Protein 4UUL (pdb70)

InterPro domains:
  IPR001236 Lactate/malate dehydrogenase, N-terminal [PF00056] (6-151)
  IPR001557 L-lactate/malate dehydrogenase [PIRSF000102] (3-329)
  IPR010945 Malate dehydrogenase, type 2 [PTHR23382] (5-328)
  IPR010945 Malate dehydrogenase, type 2 [TIGR01759] (3-327)
  IPR011272 Lactate dehydrogenase, protist [TIGR01756] (20-332)
  IPR015955 Lactate dehydrogenase/glycoside hydrolase, family 4, C-terminal [G3DSA:3.90.110.10] (154-333)
  IPR015955 Lactate dehydrogenase/glycoside hydrolase, family 4, C-terminal [SSF56327] (156-331)
  IPR022383 Lactate/malate dehydrogenase, C-terminal [PF02866] (157-326)
  IPR036291 NAD(P)-binding domain superfamily [SSF51735] (5-152)

Sequence (671 aa):
SEAAHVLITGAAGQIGYILSSHWWIASGELYGDRQVYLHLLDIPPAMNRLTALTMELEDCAFPHLAGFVVATTDPKAAFKDIDCAFLVASMMPRKPGQVRADLISSNSVIIFKNTGEYLSKWAKKPSVKVLVIGNPDNTNCEIAMLHAKNLKPENFSSLSMLDQNRAYYYEVASKLGVDVKDVHDIIVVWGNHGESMMVADLTQATFTTKEGKTQKVVDVLDHDYVFDTFFKKIGHRAWWDILEHRGFTSSAASPTKAAIQHMKAWLFGTAPGEVLSMGIPVPEGNPYGIKPGVVFSFPCNVDKEGKIHVVEGFKVNDWLREKLDFTEKDLFHEKEIALNHLAQLESEAAHVLITGAAGQIGYILSSHWWIASGELYGDRQVYLHLLDIPPAMNRLTALLTMELEDCAFPHLAGFVATTDPKAAFKDIDCAFLVASMMPRKPGQVRADLISSNSVIIFKNTGEYLSKWAKPSVKVLVIGNNPDNTNCEIAMLHAKNLKPEENFSSLSMLDQNRAYYEVASSKLGVDDVKDVHDIIVWGNHGESMMVADLTQATFTKEGKKTQKVVDVLDHDYVFDTFFKKIGHRAWDIILEHRGFTSSAASPTKAAIIQHMKAWLFGTAPGEVLSMGIPVPEGNPYGIKPGVVFSFPCNVDKEGKIHVVEGFKVNDWLREEKLDFTEKDLFHEKEIALNHLAQLEHHH

Nearest PDB structures (foldseek):
  4uul-assembly1_A  TM=1.003E+00  e=3.386E-73  Trichomonas vaginalis
  5a1t-assembly1_A  TM=9.705E-01  e=5.072E-66  Trichomonas vaginalis
  4uup-assembly1_B  TM=9.721E-01  e=3.237E-52  synthetic construct
  7rrl-assembly1_A  TM=9.674E-01  e=4.460E-42  Homo sapiens
  7rrl-assembly1_B  TM=9.563E-01  e=7.644E-42  Homo sapiens

B-factor: mean 26.57, std 12.57, range [1.49, 86.19]

Radius of gyration: 26.7 Å; Cα contacts (8 Å, |Δi|>4): 1434; chains: 2; bounding box: 77×63×55 Å

Secondary structure (DSSP, 8-state):
-PPEEEEEESTTSHHHHHHHHHHHTTTTTTTS-EEEEEE--GGGHHHHHHHHHHHHTTT-TTEEEEEEES-HHHHHTT-SEEEE---PPPPTT--HHHHHHHHHHHHHHHHHHHHHHS-TT-EEEE-SSSHHHHHHHHHHT-TT--GGGEEE--HHHHHHHHHHHHHHHTS-GGGEE--EEEB-SGGG-EEE-TT-EEEETTEEEEHHHHS-HHIIIIIHHHHHHHHHHHHHHHHSS---HHHHHHHHHHHHHHHH-PPTT--EEEEEEPPTT-TT-PPSSSEEEEEEEE-TTS-EEEPP-----HHHHHHHHHHHHHHHHHHHHHHHHHHHH-/-PPEEEEEESTTSHHHHHHHHHHHTTTTTTTS-EEEEEE--GGGHHHHHHHHHHHHTTT-TTEEEEEEES-HHHHHTT-SEEEE---PPPPTT--HHHHHHHHHHHHHHHHHHHHHHS-TT-EEEE-SSSHHHHHHHHHHT-TT--GGGEEE--HHHHHHHHHHHHHHHTS-GGGEE--EEEB-SGGG-EEE-TT-EEEETTEEEEHHHHS-HHIIIIIHHHHHHHHHHHHHHHHSS---HHHHHHHHHHHHHHHH-PPTT--EEEEEEPPTT-TT-PPSSSEEEEEEEE-TTS-EEEPP-----HHHHHHHHHHHHHHHHHHHHHHHHHHHHHHH-

Organism: Trichomonas vaginalis (NCBI:txid5722)

Solvent-accessible surface area: 28326 Å² total; per-residue (Å²): 139,118,20,0,48,0,0,0,11,15,0,13,33,70,32,0,19,5,0,0,0,19,0,0,53,12,70,0,16,38,143,68,66,1,65,0,8,0,25,22,107,97,106,2,59,98,121,0,50,2,4,12,13,0,0,35,3,0,12,11,83,43,21,48,15,46,42,32,18,54,67,39,102,33,0,3,86,65,0,19,0,0,0,2,23,44,35,56,91,67,111,147,80,60,98,90,38,58,14,3,19,34,0,2,52,66,3,42,51,15,0,70,65,0,14,148,42,11,53,111,76,0,36,0,0,0,27,5,68,2,5,3,6,2,0,6,0,0,27,88,45,4,185,102,18,130,78,98,6,2,0,2,10,5,1,23,14,7,6,16,0,27,52,12,0,3,57,97,20,66,26,80,44,137,31,5,75,44,0,0,1,0,1,4,36,40,163,3,11,0,10,0,1,15,19,0,32,8,45,109,158,87,125,89,65,81,0,42,104,70,22,75,130,103,5,10,68,65,58,0,61,114,97,12,50,113,39,51,150,58,0,56,110,56,16,52,118,87,14,0,1,0,12,0,22,0,0,5,46,0,0,89,10,3,31,97,17,16,57,143,78,62,20,6,0,0,0,12,20,12,48,160,72,20,64,5,56,7,130,61,28,3,0,0,2,0,0,0,53,6,50,173,148,2,88,35,86,19,24,126,58,33,154,50,72,131,83,0,72,99,52,0,60,114,0,30,151,38,2,55,98,6,39,96,36,0,59,75,51,11,68,146,110,164,137,154,21,0,50,0,0,0,10,15,0,5,24,52,32,0,7,1,0,0,2,20,0,0,36,12,82,1,15,37,146,78,69,1,58,0,9,0,27,23,107,97,116,21,46,101,89,0,53,1,4,11,12,0,1,33,1,0,14,13,93,41,29,52,18,57,44,33,14,56,68,36,96,36,0,2,105,74,0,21,0,0,0,2,22,42,38,65,103,131,109,134,80,45,95,92,39,58,21,3,15,32,0,2,47,55,2,66,50,15,0,69,65,0,12,144,49,12,72,110,75,0,30,0,0,0,20,6,78,2,3,4,5,1,0,6,0,0,28,86,45,4,183,87,15,123,64,117,11,2,0,2,10,5,2,22,12,6,6,19,0,28,55,30,0,3,64,106,10,55,26,66,23,134,30,5,78,38,0,0,1,0,1,4,33,37,167,4,8,0,9,0,2,15,16,0,36,6,42,82,160,75,132,91,72,64,0,39,103,65,22,106,125,103,13,9,65,69,55,1,60,114,99,9,44,116,51,53,146,52,0,71,110,57,45,51,145,89,18,2,0,1,10,0,32,0,1,10,47,0,0,80,8,2,30,100,18,14,56,139,77,60,17,6,0,0,0,11,20,12,48,159,73,20,61,5,56,7,129,63,29,3,1,0,3,0,0,0,54,6,47,148,130,1,112,37,87,18,25,123,69,34,145,51,70,116,76,0,69,120,62,0,60,127,0,29,151,40,3,55,95,4,42,112,33,0,65,77,51,21,56,97,71,125,155,153,171

Foldseek 3Di:
DAAAEEFEEVLLDQQNLVLVQCVLQCLQPHPHAYEYEYEYAVVSQVSLVVSVVVSVVVVRPRHPYYHHDNDLQSRAAAHQEYEAADFDDADDPDDVLVRLQRRLVVLLVVLCSNLVHYPQNYAYEAEYPQGQLSQLSSQVNNVSHDQQNTWYFPQLLVVVLLVVLCVVVVHDSVFKADFFWKFGPDPLIDRDQQQMWGDDPHDIDRSPVPDDPCCVPPVSVVCSNCVQVVCCVVVVHGDRVSVSVRVSVVSSCLQAWDDPRDWGWMFGQDDVPDPLPADGRTTMTAGWIADRNSGIDHDDDDDQDPVNNVSNVVSSVVRVVSNVSSVVSVVVVD/DAAAEEFEEVLLDQQNLVLVLCVLLQLQPHPGAYEYEYEYADVSQVSVVVSVVVSVVVVRPRHPYYDYDNDLQSRAAAHQEYEAADFDDDDPPDDPLVSLQVRLVVLLVQLCSNLVHYPLNYAYEAEYPQGQLSQLSSVVNNVSHDLQNTWYFPQLLVVVLLVVLCVVVVHDSVFKADFFWKFGPDPLIDRDQQQMWGADPRDIDRSPVPDDPCCRVPVSVVCSNCVQVVCCVVPVDGDRVSVSVRVSVVSSCLQAWDDVRDWGWMFGQDDPVDPLPADGRTTMTATWTADRNNGIDHDDDDDQDPVNNVSNVVSSVVRVVSNVSNVVSVVVVVVVD

CATH classification: 3.40.50.720 (+1 more: 3.90.110.10)

Structure (mmCIF, N/CA/C/O backbone):
data_4UUL
#
_entry.id   4UUL
#
_cell.length_a   82.570
_cell.length_b   59.610
_cell.length_c   86.490
_cell.angle_alpha   90.00
_cell.angle_beta   116.18
_cell.angle_gamma   90.00
#
_symmetry.space_group_name_H-M   'P 1 21 1'
#
loop_
_entity.id
_entity.type
_entity.pdbx_description
1 polymer 'L-LACTATE DEHYDROGENASE'
2 water water
#
loop_
_atom_site.group_PDB
_atom_site.id
_atom_site.type_symbol
_atom_site.label_atom_id
_atom_site.label_alt_id
_atom_site.label_comp_id
_atom_site.label_asym_id
_atom_site.label_entity_id
_atom_site.label_seq_id
_atom_site.pdbx_PDB_ins_code
_atom_site.Cartn_x
_atom_site.Cartn_y
_atom_site.Cartn_z
_atom_site.occupancy
_atom_site.B_iso_or_equiv
_atom_site.auth_seq_id
_atom_site.auth_comp_id
_atom_site.auth_asym_id
_atom_site.auth_atom_id
_atom_site.pdbx_PDB_model_num
ATOM 1 N N . SER A 1 2 ? 14.037 20.997 24.396 1.00 51.23 2 SER A N 1
ATOM 2 C CA . SER A 1 2 ? 15.255 20.539 23.739 1.00 49.34 2 SER A CA 1
ATOM 3 C C . SER A 1 2 ? 15.059 20.409 22.221 1.00 47.00 2 SER A C 1
ATOM 4 O O . SER A 1 2 ? 13.942 20.217 21.751 1.00 48.08 2 SER A O 1
ATOM 11 N N . GLU A 1 3 ? 16.141 20.533 21.456 1.00 41.56 3 GLU A N 1
ATOM 12 C CA . GLU A 1 3 ? 16.071 20.320 20.019 1.00 37.11 3 GLU A CA 1
ATOM 13 C C . GLU A 1 3 ? 16.267 18.836 19.781 1.00 27.31 3 GLU A C 1
ATOM 14 O O . GLU A 1 3 ? 16.988 18.192 20.501 1.00 26.70 3 GLU A O 1
ATOM 26 N N . ALA A 1 4 ? 15.580 18.308 18.786 1.00 22.47 4 ALA A N 1
ATOM 27 C CA . ALA A 1 4 ? 15.660 16.895 18.442 1.00 18.18 4 ALA A CA 1
ATOM 28 C C . ALA A 1 4 ? 17.088 16.500 18.156 1.00 16.68 4 ALA A C 1
ATOM 29 O O . ALA A 1 4 ? 17.827 17.229 17.512 1.00 19.96 4 ALA A O 1
ATOM 36 N N . ALA A 1 5 ? 17.400 15.258 18.514 1.00 15.44 5 ALA A N 1
ATOM 37 C CA . ALA A 1 5 ? 18.661 14.656 18.139 1.00 15.30 5 ALA A CA 1
ATOM 38 C C . ALA A 1 5 ? 18.521 14.043 16.753 1.00 14.47 5 ALA A C 1
ATOM 39 O O . ALA A 1 5 ? 17.574 13.296 16.477 1.00 16.22 5 ALA A O 1
ATOM 46 N N . HIS A 1 6 ? 19.497 14.309 15.899 1.00 15.98 6 HIS A N 1
ATOM 47 C CA . HIS A 1 6 ? 19.481 13.805 14.521 1.00 14.93 6 HIS A CA 1
ATOM 48 C C . HIS A 1 6 ? 20.302 12.543 14.441 1.00 14.67 6 HIS A C 1
ATOM 49 O O . HIS A 1 6 ? 21.502 12.543 14.759 1.00 14.28 6 HIS A O 1
ATOM 64 N N . VAL A 1 7 ? 19.658 11.464 14.021 1.00 13.71 7 VAL A N 1
ATOM 65 C CA . VAL A 1 7 ? 20.230 10.099 14.106 1.00 13.14 7 VAL A CA 1
ATOM 66 C C . VAL A 1 7 ? 20.250 9.491 12.738 1.00 12.71 7 VAL A C 1
ATOM 67 O O . VAL A 1 7 ? 19.191 9.267 12.171 1.00 13.69 7 VAL A O 1
ATOM 80 N N . LEU A 1 8 ? 21.448 9.196 12.230 1.00 12.89 8 LEU A N 1
ATOM 81 C CA . LEU A 1 8 ? 21.595 8.514 10.949 1.00 12.88 8 LEU A CA 1
ATOM 82 C C . LEU A 1 8 ? 21.605 6.992 11.117 1.00 12.20 8 LEU A C 1
ATOM 83 O O . LEU A 1 8 ? 22.315 6.458 11.979 1.00 12.44 8 LEU A O 1
ATOM 99 N N . ILE A 1 9 ? 20.903 6.322 10.216 1.00 12.22 9 ILE A N 1
ATOM 100 C CA . ILE A 1 9 ? 20.984 4.886 10.040 1.00 12.19 9 ILE A CA 1
ATOM 101 C C . ILE A 1 9 ? 21.258 4.643 8.577 1.00 13.20 9 ILE A C 1
ATOM 102 O O . ILE A 1 9 ? 20.450 5.033 7.746 1.00 13.26 9 ILE A O 1
ATOM 118 N N . THR A 1 10 ? 22.401 4.039 8.250 1.00 13.78 10 THR A N 1
ATOM 119 C CA . THR A 1 10 ? 22.677 3.613 6.875 1.00 14.36 10 THR A CA 1
ATOM 120 C C . THR A 1 10 ? 22.117 2.216 6.633 1.00 14.06 10 THR A C 1
ATOM 121 O O . THR A 1 10 ? 21.817 1.484 7.574 1.00 15.03 10 THR A O 1
ATOM 132 N N . GLY A 1 11 ? 21.961 1.831 5.374 1.00 15.23 11 GLY A N 1
ATOM 133 C CA . GLY A 1 11 ? 21.326 0.561 5.125 1.00 16.03 11 GLY A CA 1
ATOM 134 C C . GLY A 1 11 ? 19.895 0.513 5.699 1.00 15.20 11 GLY A C 1
ATOM 135 O O . GLY A 1 11 ? 19.422 -0.552 6.135 1.00 16.40 11 GLY A O 1
ATOM 139 N N . ALA A 1 12 ? 19.236 1.655 5.730 1.00 14.74 12 ALA A N 1
ATOM 140 C CA . ALA A 1 12 ? 18.040 1.798 6.541 1.00 15.11 12 ALA A CA 1
ATOM 141 C C . ALA A 1 12 ? 16.896 0.901 6.116 1.00 15.49 12 ALA A C 1
ATOM 142 O O . ALA A 1 12 ? 16.030 0.617 6.939 1.00 18.23 12 ALA A O 1
ATOM 149 N N . ALA A 1 13 ? 16.837 0.504 4.853 1.00 16.83 13 ALA A N 1
ATOM 150 C CA . ALA A 1 13 ? 15.771 -0.353 4.355 1.00 19.76 13 ALA A CA 1
ATOM 151 C C . ALA A 1 13 ? 15.934 -1.819 4.695 1.00 19.87 13 ALA A C 1
ATOM 152 O O . ALA A 1 13 ? 15.049 -2.589 4.379 1.00 24.60 13 ALA A O 1
ATOM 159 N N . GLY A 1 14 ? 17.077 -2.200 5.254 1.00 15.10 14 GLY A N 1
ATOM 160 C CA . GLY A 1 14 ? 17.310 -3.571 5.600 1.00 15.52 14 GLY A CA 1
ATOM 161 C C . GLY A 1 14 ? 16.643 -3.968 6.910 1.00 15.14 14 GLY A C 1
ATOM 162 O O . GLY A 1 14 ? 15.968 -3.178 7.569 1.00 16.01 14 GLY A O 1
ATOM 166 N N . GLN A 1 15 ? 16.855 -5.216 7.320 1.00 17.52 15 GLN A N 1
ATOM 167 C CA . GLN A 1 15 ? 16.200 -5.741 8.488 1.00 21.21 15 GLN A CA 1
ATOM 168 C C . GLN A 1 15 ? 16.654 -5.053 9.772 1.00 15.86 15 GLN A C 1
ATOM 169 O O . GLN A 1 15 ? 15.836 -4.771 10.655 1.00 18.60 15 GLN A O 1
ATOM 183 N N . ILE A 1 16 ? 17.957 -4.832 9.920 1.00 14.40 16 ILE A N 1
ATOM 184 C CA . ILE A 1 16 ? 18.431 -4.108 11.089 1.00 14.34 16 ILE A CA 1
ATOM 185 C C . ILE A 1 16 ? 17.840 -2.705 11.095 1.00 13.25 16 ILE A C 1
ATOM 186 O O . ILE A 1 16 ? 17.324 -2.261 12.108 1.00 14.60 16 ILE A O 1
ATOM 202 N N . GLY A 1 17 ? 17.931 -2.005 9.977 1.00 12.95 17 GLY A N 1
ATOM 203 C CA . GLY A 1 17 ? 17.389 -0.666 9.893 1.00 13.38 17 GLY A CA 1
ATOM 204 C C . GLY A 1 17 ? 15.910 -0.565 10.267 1.00 13.46 17 GLY A C 1
ATOM 205 O O . GLY A 1 17 ? 15.492 0.394 10.926 1.00 13.93 17 GLY A O 1
ATOM 209 N N . TYR A 1 18 ? 15.153 -1.551 9.833 1.00 13.65 18 TYR A N 1
ATOM 210 C CA . TYR A 1 18 ? 13.720 -1.599 10.104 1.00 13.52 18 TYR A CA 1
ATOM 211 C C . TYR A 1 18 ? 13.480 -1.597 11.615 1.00 13.02 18 TYR A C 1
ATOM 212 O O . TYR A 1 18 ? 12.653 -0.824 12.136 1.00 14.08 18 TYR A O 1
ATOM 230 N N . ILE A 1 19 ? 14.139 -2.512 12.330 1.00 12.20 19 ILE A N 1
ATOM 231 C CA . ILE A 1 19 ? 13.907 -2.624 13.760 1.00 13.04 19 ILE A CA 1
ATOM 232 C C . ILE A 1 19 ? 14.560 -1.439 14.524 1.00 12.26 19 ILE A C 1
ATOM 233 O O . ILE A 1 19 ? 13.970 -0.888 15.459 1.00 12.88 19 ILE A O 1
ATOM 249 N N . LEU A 1 20 ? 15.808 -1.121 14.158 1.00 12.24 20 LEU A N 1
ATOM 250 C CA . LEU A 1 20 ? 16.536 -0.033 14.813 1.00 12.58 20 LEU A CA 1
ATOM 251 C C . LEU A 1 20 ? 15.788 1.295 14.748 1.00 11.79 20 LEU A C 1
ATOM 252 O O . LEU A 1 20 ? 15.694 2.015 15.734 1.00 12.51 20 LEU A O 1
ATOM 268 N N . SER A 1 21 ? 15.250 1.603 13.576 1.00 12.08 21 SER A N 1
ATOM 269 C CA A SER A 1 21 ? 14.553 2.866 13.431 0.49 11.46 21 SER A CA 1
ATOM 270 C CA B SER A 1 21 ? 14.502 2.839 13.379 0.51 12.50 21 SER A CA 1
ATOM 271 C C . SER A 1 21 ? 13.333 2.952 14.345 1.00 11.44 21 SER A C 1
ATOM 272 O O . SER A 1 21 ? 13.110 3.962 14.993 1.00 12.44 21 SER A O 1
ATOM 287 N N . HIS A 1 22 ? 12.556 1.885 14.407 1.00 11.45 22 HIS A N 1
ATOM 288 C CA . HIS A 1 22 ? 11.382 1.881 15.262 1.00 12.02 22 HIS A CA 1
ATOM 289 C C . HIS A 1 22 ? 11.763 1.924 16.761 1.00 12.75 22 HIS A C 1
ATOM 290 O O . HIS A 1 22 ? 11.158 2.648 17.542 1.00 12.82 22 HIS A O 1
ATOM 305 N N A TRP A 1 23 ? 12.811 1.192 17.116 0.67 12.77 23 TRP A N 1
ATOM 306 N N B TRP A 1 23 ? 12.786 1.185 17.169 0.33 12.98 23 TRP A N 1
ATOM 307 C CA A TRP A 1 23 ? 13.276 1.138 18.499 0.67 13.83 23 TRP A CA 1
ATOM 308 C CA B TRP A 1 23 ? 13.134 1.196 18.583 0.33 13.28 23 TRP A CA 1
ATOM 309 C C A TRP A 1 23 ? 13.697 2.550 18.953 0.67 13.74 23 TRP A C 1
ATOM 310 C C B TRP A 1 23 ? 13.740 2.548 19.000 0.33 13.29 23 TRP A C 1
ATOM 311 O O A TRP A 1 23 ? 13.350 3.025 20.051 0.67 15.30 23 TRP A O 1
ATOM 312 O O B TRP A 1 23 ? 13.545 2.992 20.131 0.33 14.16 23 TRP A O 1
ATOM 353 N N . ILE A 1 24 ? 14.439 3.227 18.101 1.00 12.12 24 ILE A N 1
ATOM 354 C CA . ILE A 1 24 ? 14.912 4.556 18.414 1.00 12.28 24 ILE A CA 1
ATOM 355 C C . ILE A 1 24 ? 13.708 5.530 18.440 1.00 13.03 24 ILE A C 1
ATOM 356 O O . ILE A 1 24 ? 13.592 6.370 19.352 1.00 13.80 24 ILE A O 1
ATOM 372 N N . ALA A 1 25 ? 12.801 5.420 17.474 1.00 12.97 25 ALA A N 1
ATOM 373 C CA . ALA A 1 25 ? 11.651 6.323 17.414 1.00 13.15 25 ALA A CA 1
ATOM 374 C C . ALA A 1 25 ? 10.703 6.148 18.633 1.00 12.38 25 ALA A C 1
ATOM 375 O O . ALA A 1 25 ? 9.979 7.057 18.993 1.00 13.90 25 ALA A O 1
ATOM 382 N N . SER A 1 26 ? 10.768 4.986 19.278 1.00 13.21 26 SER A N 1
ATOM 383 C CA . SER A 1 26 ? 10.013 4.680 20.458 1.00 13.33 26 SER A CA 1
ATOM 384 C C . SER A 1 26 ? 10.471 5.409 21.701 1.00 15.19 26 SER A C 1
ATOM 385 O O . SER A 1 26 ? 9.765 5.384 22.720 1.00 15.86 26 SER A O 1
ATOM 393 N N . GLY A 1 27 ? 11.636 6.074 21.643 1.00 14.90 27 GLY A N 1
ATOM 394 C CA . GLY A 1 27 ? 12.121 6.834 22.772 1.00 15.09 27 GLY A CA 1
ATOM 395 C C . GLY A 1 27 ? 13.224 6.163 23.573 1.00 15.73 27 GLY A C 1
ATOM 396 O O . GLY A 1 27 ? 13.735 6.750 24.496 1.00 18.53 27 GLY A O 1
ATOM 400 N N . GLU A 1 28 ? 13.623 4.965 23.155 1.00 15.75 28 GLU A N 1
ATOM 401 C CA . GLU A 1 28 ? 14.534 4.127 23.947 1.00 17.98 28 GLU A CA 1
ATOM 402 C C . GLU A 1 28 ? 15.965 4.556 23.953 1.00 18.54 28 GLU A C 1
ATOM 403 O O . GLU A 1 28 ? 16.697 4.135 24.853 1.00 24.16 28 GLU A O 1
ATOM 415 N N . LEU A 1 29 ? 16.366 5.381 23.006 1.00 14.51 29 LEU A N 1
ATOM 416 C CA . LEU A 1 29 ? 17.764 5.751 22.930 1.00 13.53 29 LEU A CA 1
ATOM 417 C C . LEU A 1 29 ? 18.028 7.066 23.681 1.00 15.41 29 LEU A C 1
ATOM 418 O O . LEU A 1 29 ? 18.926 7.140 24.503 1.00 18.25 29 LEU A O 1
ATOM 434 N N . TYR A 1 30 ? 17.296 8.107 23.324 1.00 14.36 30 TYR A N 1
ATOM 435 C CA . TYR A 1 30 ? 17.513 9.465 23.772 1.00 14.73 30 TYR A CA 1
ATOM 436 C C . TYR A 1 30 ? 16.619 9.901 24.902 1.00 16.31 30 TYR A C 1
ATOM 437 O O . TYR A 1 30 ? 16.614 11.074 25.289 1.00 18.27 30 TYR A O 1
ATOM 455 N N . GLY A 1 31 ? 15.853 8.990 25.481 1.00 16.86 31 GLY A N 1
ATOM 456 C CA . GLY A 1 31 ? 15.013 9.374 26.613 1.00 17.36 31 GLY A CA 1
ATOM 457 C C . GLY A 1 31 ? 13.875 10.291 26.198 1.00 18.02 31 GLY A C 1
ATOM 458 O O . GLY A 1 31 ? 13.208 10.011 25.209 1.00 18.33 31 GLY A O 1
ATOM 462 N N . ASP A 1 32 ? 13.672 11.388 26.921 1.00 17.85 32 ASP A N 1
ATOM 463 C CA . ASP A 1 32 ? 12.575 12.313 26.614 1.00 19.88 32 ASP A CA 1
ATOM 464 C C . ASP A 1 32 ? 12.810 13.124 25.370 1.00 19.19 32 ASP A C 1
ATOM 465 O O . ASP A 1 32 ? 11.841 13.646 24.782 1.00 20.53 32 ASP A O 1
ATOM 474 N N . ARG A 1 33 ? 14.065 13.237 24.935 1.00 18.14 33 ARG A N 1
ATOM 475 C CA . ARG A 1 33 ? 14.386 14.065 23.800 1.00 17.59 33 ARG A CA 1
ATOM 476 C C . ARG A 1 33 ? 13.808 13.475 22.503 1.00 17.56 33 ARG A C 1
ATOM 477 O O . ARG A 1 33 ? 13.870 12.268 22.272 1.00 17.78 33 ARG A O 1
ATOM 498 N N . GLN A 1 34 ? 13.276 14.297 21.627 1.00 17.08 34 GLN A N 1
ATOM 499 C CA . GLN A 1 34 ? 12.821 13.778 20.334 1.00 17.17 34 GLN A CA 1
ATOM 500 C C . GLN A 1 34 ? 14.007 13.404 19.450 1.00 16.40 34 GLN A C 1
ATOM 501 O O . GLN A 1 34 ? 15.136 13.900 19.641 1.00 16.20 34 GLN A O 1
ATOM 515 N N . VAL A 1 35 ? 13.715 12.566 18.464 1.00 14.91 35 VAL A N 1
ATOM 516 C CA . VAL A 1 35 ? 14.661 12.121 17.453 1.00 15.17 35 VAL A CA 1
ATOM 517 C C . VAL A 1 35 ? 14.154 12.465 16.072 1.00 14.53 35 VAL A C 1
ATOM 518 O O . VAL A 1 35 ? 12.964 12.431 15.784 1.00 16.11 35 VAL A O 1
ATOM 531 N N . TYR A 1 36 ? 15.086 12.806 15.210 1.00 15.51 36 TYR A N 1
ATOM 532 C CA . TYR A 1 36 ? 14.845 13.101 13.816 1.00 15.63 36 TYR A CA 1
ATOM 533 C C . TYR A 1 36 ? 15.715 12.108 13.060 1.00 14.36 36 TYR A C 1
ATOM 534 O O . TYR A 1 36 ? 16.934 12.170 13.120 1.00 15.22 36 TYR A O 1
ATOM 552 N N . LEU A 1 37 ? 15.102 11.135 12.409 1.00 14.80 37 LEU A N 1
ATOM 553 C CA . LEU A 1 37 ? 15.851 10.070 11.811 1.00 13.92 37 LEU A CA 1
ATOM 554 C C . LEU A 1 37 ? 16.311 10.446 10.406 1.00 15.60 37 LEU A C 1
ATOM 555 O O . LEU A 1 37 ? 15.501 10.956 9.622 1.00 18.32 37 LEU A O 1
ATOM 571 N N . HIS A 1 38 ? 17.581 10.151 10.109 1.00 14.93 38 HIS A N 1
ATOM 572 C CA . HIS A 1 38 ? 18.098 10.255 8.769 1.00 14.30 38 HIS A CA 1
ATOM 573 C C . HIS A 1 38 ? 18.291 8.813 8.294 1.00 13.88 38 HIS A C 1
ATOM 574 O O . HIS A 1 38 ? 19.091 8.075 8.861 1.00 14.62 38 HIS A O 1
ATOM 588 N N . LEU A 1 39 ? 17.552 8.442 7.246 1.00 14.86 39 LEU A N 1
ATOM 589 C CA . LEU A 1 39 ? 17.493 7.064 6.798 1.00 13.83 39 LEU A CA 1
ATOM 590 C C . LEU A 1 39 ? 18.042 7.001 5.389 1.00 14.96 39 LEU A C 1
ATOM 591 O O . LEU A 1 39 ? 17.459 7.549 4.455 1.00 17.13 39 LEU A O 1
ATOM 607 N N . LEU A 1 40 ? 19.237 6.420 5.275 1.00 14.54 40 LEU A N 1
ATOM 608 C CA . LEU A 1 40 ? 19.961 6.343 4.026 1.00 15.14 40 LEU A CA 1
ATOM 609 C C . LEU A 1 40 ? 19.947 4.939 3.473 1.00 14.91 40 LEU A C 1
ATOM 610 O O . LEU A 1 40 ? 20.242 3.983 4.176 1.00 15.56 40 LEU A O 1
ATOM 626 N N . ASP A 1 41 ? 19.695 4.822 2.166 1.00 16.87 41 ASP A N 1
ATOM 627 C CA . ASP A 1 41 ? 19.959 3.563 1.504 1.00 17.12 41 ASP A CA 1
ATOM 628 C C . ASP A 1 41 ? 20.246 3.840 0.026 1.00 18.26 41 ASP A C 1
ATOM 629 O O . ASP A 1 41 ? 20.391 4.997 -0.363 1.00 20.17 41 ASP A O 1
ATOM 638 N N . ILE A 1 42 ? 20.374 2.783 -0.761 1.00 19.97 42 ILE A N 1
ATOM 639 C CA . ILE A 1 42 ? 20.750 2.913 -2.175 1.00 21.41 42 ILE A CA 1
ATOM 640 C C . ILE A 1 42 ? 19.545 2.948 -3.089 1.00 20.41 42 ILE A C 1
ATOM 641 O O . ILE A 1 42 ? 18.448 2.569 -2.700 1.00 20.96 42 ILE A O 1
ATOM 657 N N . PRO A 1 43 ? 19.731 3.438 -4.312 1.00 20.99 43 PRO A N 1
ATOM 658 C CA . PRO A 1 43 ? 18.551 3.610 -5.185 1.00 23.84 43 PRO A CA 1
ATOM 659 C C . PRO A 1 43 ? 17.568 2.433 -5.333 1.00 23.91 43 PRO A C 1
ATOM 660 O O . PRO A 1 43 ? 16.358 2.689 -5.242 1.00 26.49 43 PRO A O 1
ATOM 671 N N . PRO A 1 44 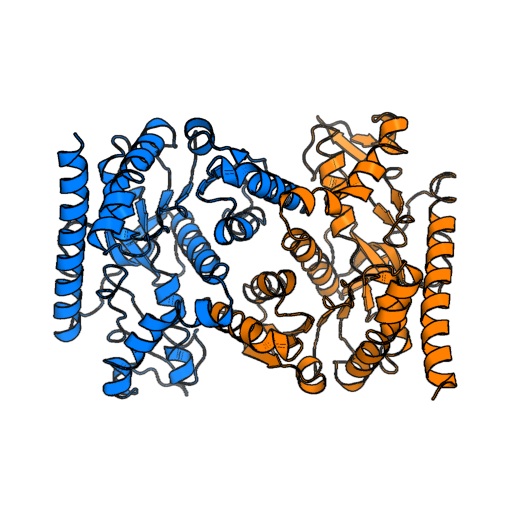? 18.045 1.190 -5.489 1.00 23.65 44 PRO A N 1
ATOM 672 C CA . PRO A 1 44 ? 17.039 0.120 -5.658 1.00 25.08 44 PRO A CA 1
ATOM 673 C C . PRO A 1 44 ? 16.263 -0.210 -4.386 1.00 27.09 44 PRO A C 1
ATOM 674 O O . PRO A 1 44 ? 15.290 -0.961 -4.436 1.00 27.76 44 PRO A O 1
ATOM 685 N N . ALA A 1 45 ? 16.679 0.341 -3.266 1.00 23.94 45 ALA A N 1
ATOM 686 C CA . ALA A 1 45 ? 16.001 0.094 -1.984 1.00 23.61 45 ALA A CA 1
ATOM 687 C C . ALA A 1 45 ? 15.010 1.175 -1.640 1.00 24.65 45 ALA A C 1
ATOM 688 O O . ALA A 1 45 ? 14.414 1.122 -0.570 1.00 24.01 45 ALA A O 1
ATOM 695 N N . MET A 1 46 ? 14.761 2.120 -2.542 1.00 25.55 46 MET A N 1
ATOM 696 C CA . MET A 1 46 ? 13.948 3.265 -2.142 1.00 27.55 46 MET A CA 1
ATOM 697 C C . MET A 1 46 ? 12.490 2.902 -1.837 1.00 23.75 46 MET A C 1
ATOM 698 O O . MET A 1 46 ? 11.920 3.459 -0.937 1.00 21.31 46 MET A O 1
ATOM 712 N N . ASN A 1 47 ? 11.893 1.962 -2.557 1.00 24.34 47 ASN A N 1
ATOM 713 C CA . ASN A 1 47 ? 10.519 1.552 -2.252 1.00 24.38 47 ASN A CA 1
ATOM 714 C C . ASN A 1 47 ? 10.426 0.925 -0.870 1.00 22.07 47 ASN A C 1
ATOM 715 O O . ASN A 1 47 ? 9.498 1.228 -0.087 1.00 21.23 47 ASN A O 1
ATOM 726 N N . ARG A 1 48 ? 11.408 0.101 -0.502 1.00 23.50 48 ARG A N 1
ATOM 727 C CA . ARG A 1 48 ? 11.402 -0.485 0.843 1.00 23.90 48 ARG A CA 1
ATOM 728 C C . ARG A 1 48 ? 11.604 0.583 1.908 1.00 20.42 48 ARG A C 1
ATOM 729 O O . ARG A 1 48 ? 11.054 0.526 2.983 1.00 21.24 48 ARG A O 1
ATOM 750 N N . LEU A 1 49 ? 12.422 1.556 1.582 1.00 19.54 49 LEU A N 1
ATOM 751 C CA . LEU A 1 49 ? 12.628 2.661 2.475 1.00 19.34 49 LEU A CA 1
ATOM 752 C C . LEU A 1 49 ? 11.304 3.457 2.669 1.00 17.31 49 LEU A C 1
ATOM 753 O O . LEU A 1 49 ? 10.946 3.843 3.796 1.00 16.86 49 LEU A O 1
ATOM 769 N N . THR A 1 50 ? 10.561 3.704 1.584 1.00 19.11 50 THR A N 1
ATOM 770 C CA . THR A 1 50 ? 9.272 4.396 1.683 1.00 18.60 50 THR A CA 1
ATOM 771 C C . THR A 1 50 ? 8.365 3.579 2.587 1.00 18.45 50 THR A C 1
ATOM 772 O O . THR A 1 50 ? 7.683 4.129 3.461 1.00 18.34 50 THR A O 1
ATOM 783 N N . ALA A 1 51 ? 8.335 2.273 2.386 1.00 17.86 51 ALA A N 1
ATOM 784 C CA . ALA A 1 51 ? 7.509 1.406 3.229 1.00 17.19 51 ALA A CA 1
ATOM 785 C C . ALA A 1 51 ? 7.898 1.569 4.702 1.00 15.79 51 ALA A C 1
ATOM 786 O O . ALA A 1 51 ? 7.025 1.589 5.608 1.00 15.94 51 ALA A O 1
ATOM 793 N N . LEU A 1 52 ? 9.204 1.608 4.990 1.00 15.85 52 LEU A N 1
ATOM 794 C CA . LEU A 1 52 ? 9.619 1.812 6.384 1.00 14.82 52 LEU A CA 1
ATOM 795 C C . LEU A 1 52 ? 9.071 3.115 6.939 1.00 14.15 52 LEU A C 1
ATOM 796 O O . LEU A 1 52 ? 8.531 3.161 8.056 1.00 14.31 52 LEU A O 1
ATOM 812 N N . THR A 1 53 ? 9.187 4.190 6.162 1.00 13.79 53 THR A N 1
ATOM 813 C CA . THR A 1 53 ? 8.679 5.457 6.666 1.00 14.66 53 THR A CA 1
ATOM 814 C C . THR A 1 53 ? 7.179 5.402 6.956 1.00 13.66 53 THR A C 1
ATOM 815 O O . THR A 1 53 ? 6.699 6.053 7.869 1.00 14.22 53 THR A O 1
ATOM 826 N N . MET A 1 54 ? 6.438 4.683 6.127 1.00 13.87 54 MET A N 1
ATOM 827 C CA . MET A 1 54 ? 5.003 4.599 6.327 1.00 14.43 54 MET A CA 1
ATOM 828 C C . MET A 1 54 ? 4.684 3.892 7.635 1.00 13.98 54 MET A C 1
ATOM 829 O O . MET A 1 54 ? 3.772 4.313 8.369 1.00 14.56 54 MET A O 1
ATOM 843 N N . GLU A 1 55 ? 5.408 2.810 7.963 1.00 13.62 55 GLU A N 1
ATOM 844 C CA . GLU A 1 55 ? 5.186 2.197 9.260 1.00 14.84 55 GLU A CA 1
ATOM 845 C C . GLU A 1 55 ? 5.616 3.077 10.405 1.00 12.64 55 GLU A C 1
ATOM 846 O O . GLU A 1 55 ? 4.927 3.071 11.446 1.00 13.67 55 GLU A O 1
ATOM 858 N N . LEU A 1 56 ? 6.715 3.820 10.268 1.00 13.10 56 LEU A N 1
ATOM 859 C CA . LEU A 1 56 ? 7.084 4.716 11.333 1.00 12.89 56 LEU A CA 1
ATOM 860 C C . LEU A 1 56 ? 5.951 5.717 11.591 1.00 13.11 56 LEU A C 1
ATOM 861 O O . LEU A 1 56 ? 5.602 5.982 12.740 1.00 13.44 56 LEU A O 1
ATOM 877 N N . GLU A 1 57 ? 5.425 6.292 10.521 1.00 12.70 57 GLU A N 1
ATOM 878 C CA . GLU A 1 57 ? 4.322 7.213 10.641 1.00 13.41 57 GLU A CA 1
ATOM 879 C C . GLU A 1 57 ? 3.153 6.572 11.378 1.00 13.77 57 GLU A C 1
ATOM 880 O O . GLU A 1 57 ? 2.543 7.210 12.232 1.00 14.96 57 GLU A O 1
ATOM 892 N N . ASP A 1 58 ? 2.839 5.341 11.025 1.00 13.44 58 ASP A N 1
ATOM 893 C CA . ASP A 1 58 ? 1.690 4.637 11.566 1.00 13.94 58 ASP A CA 1
ATOM 894 C C . ASP A 1 58 ? 1.834 4.193 13.008 1.00 13.78 58 ASP A C 1
ATOM 895 O O . ASP A 1 58 ? 0.899 3.621 13.579 1.00 14.26 58 ASP A O 1
ATOM 904 N N . CYS A 1 59 ? 2.969 4.457 13.613 1.00 12.74 59 CYS A N 1
ATOM 905 C CA . CYS A 1 59 ? 3.122 4.268 15.028 1.00 12.35 59 CYS A CA 1
ATOM 906 C C . CYS A 1 59 ? 2.744 5.486 15.860 1.00 11.07 59 CYS A C 1
ATOM 907 O O . CYS A 1 59 ? 2.619 5.380 17.092 1.00 14.13 59 CYS A O 1
ATOM 915 N N . ALA A 1 60 ? 2.598 6.662 15.241 1.00 11.40 60 ALA A N 1
ATOM 916 C CA . ALA A 1 60 ? 2.310 7.899 15.971 1.00 12.24 60 ALA A CA 1
ATOM 917 C C . ALA A 1 60 ? 3.207 8.061 17.178 1.00 12.91 60 ALA A C 1
ATOM 918 O O . ALA A 1 60 ? 2.782 8.380 18.282 1.00 14.80 60 ALA A O 1
ATOM 925 N N . PHE A 1 61 ? 4.515 7.915 16.961 1.00 13.50 61 PHE A N 1
ATOM 926 C CA . PHE A 1 61 ? 5.500 8.000 18.046 1.00 13.76 61 PHE A CA 1
ATOM 927 C C . PHE A 1 61 ? 5.621 9.452 18.528 1.00 14.31 61 PHE A C 1
ATOM 928 O O . PHE A 1 61 ? 5.988 10.345 17.725 1.00 15.30 61 PHE A O 1
ATOM 945 N N . PRO A 1 62 ? 5.398 9.696 19.812 1.00 15.21 62 PRO A N 1
ATOM 946 C CA . PRO A 1 62 ? 5.606 11.056 20.315 1.00 16.67 62 PRO A CA 1
ATOM 947 C C . PRO A 1 62 ? 7.041 11.528 20.225 1.00 15.58 62 PRO A C 1
ATOM 948 O O . PRO A 1 62 ? 7.309 12.726 20.177 1.00 17.35 62 PRO A O 1
ATOM 959 N N . HIS A 1 63 ? 7.993 10.600 20.233 1.00 14.85 63 HIS A N 1
ATOM 960 C CA . HIS A 1 63 ? 9.402 11.000 20.185 1.00 14.90 63 HIS A CA 1
ATOM 961 C C . HIS A 1 63 ? 9.900 11.313 18.780 1.00 15.24 63 HIS A C 1
ATOM 962 O O . HIS A 1 63 ? 11.035 11.795 18.612 1.00 17.36 63 HIS A O 1
ATOM 977 N N . LEU A 1 64 ? 9.129 10.976 17.752 1.00 14.76 64 LEU A N 1
ATOM 978 C CA . LEU A 1 64 ? 9.613 11.153 16.386 1.00 14.17 64 LEU A CA 1
ATOM 979 C C . LEU A 1 64 ? 9.297 12.570 15.890 1.00 15.48 64 LEU A C 1
ATOM 980 O O . LEU A 1 64 ? 8.168 12.902 15.585 1.00 18.78 64 LEU A O 1
ATOM 996 N N . ALA A 1 65 ? 10.304 13.413 15.806 1.00 15.19 65 ALA A N 1
ATOM 997 C CA . ALA A 1 65 ? 10.152 14.766 15.330 1.00 16.52 65 ALA A CA 1
ATOM 998 C C . ALA A 1 65 ? 9.991 14.835 13.824 1.00 18.28 65 ALA A C 1
ATOM 999 O O . ALA A 1 65 ? 9.371 15.749 13.308 1.00 22.91 65 ALA A O 1
ATOM 1006 N N . GLY A 1 66 ? 10.555 13.861 13.119 1.00 16.77 66 GLY A N 1
ATOM 1007 C CA . GLY A 1 66 ? 10.492 13.863 11.666 1.00 16.98 66 GLY A CA 1
ATOM 1008 C C . GLY A 1 66 ? 11.574 12.893 11.169 1.00 16.48 66 GLY A C 1
ATOM 1009 O O . GLY A 1 66 ? 12.249 12.229 11.951 1.00 15.26 66 GLY A O 1
ATOM 1013 N N . PHE A 1 67 ? 11.752 12.836 9.857 1.00 16.38 67 PHE A N 1
ATOM 1014 C CA . PHE A 1 67 ? 12.730 11.998 9.207 1.00 15.17 67 PHE A CA 1
ATOM 1015 C C . PHE A 1 67 ? 13.028 12.473 7.814 1.00 15.86 67 PHE A C 1
ATOM 1016 O O . PHE A 1 67 ? 12.226 13.168 7.191 1.00 16.69 67 PHE A O 1
ATOM 1033 N N A VAL A 1 68 ? 14.200 12.088 7.317 0.34 16.20 68 VAL A N 1
ATOM 1034 N N B VAL A 1 68 ? 14.236 12.137 7.378 0.66 17.78 68 VAL A N 1
ATOM 1035 C CA A VAL A 1 68 ? 14.583 12.267 5.917 0.34 15.61 68 VAL A CA 1
ATOM 1036 C CA B VAL A 1 68 ? 14.660 12.203 5.991 0.66 18.91 68 VAL A CA 1
ATOM 1037 C C A VAL A 1 68 ? 15.057 10.893 5.425 0.34 16.44 68 VAL A C 1
ATOM 1038 C C B VAL A 1 68 ? 14.811 10.735 5.633 0.66 17.86 68 VAL A C 1
ATOM 1039 O O A VAL A 1 68 ? 15.950 10.284 5.975 0.34 13.64 68 VAL A O 1
ATOM 1040 O O B VAL A 1 68 ? 15.288 9.929 6.497 0.66 18.19 68 VAL A O 1
ATOM 1065 N N . ALA A 1 69 ? 14.393 10.406 4.404 1.00 17.88 69 ALA A N 1
ATOM 1066 C CA . ALA A 1 69 ? 14.581 9.091 3.827 1.00 18.81 69 ALA A CA 1
ATOM 1067 C C . ALA A 1 69 ? 15.077 9.344 2.429 1.00 17.67 69 ALA A C 1
ATOM 1068 O O . ALA A 1 69 ? 14.376 9.934 1.602 1.00 21.60 69 ALA A O 1
ATOM 1076 N N . THR A 1 70 ? 16.313 8.926 2.159 1.00 16.85 70 THR A N 1
ATOM 1077 C CA . THR A 1 70 ? 17.021 9.462 1.016 1.00 16.85 70 THR A CA 1
ATOM 1078 C C . THR A 1 70 ? 18.082 8.504 0.493 1.00 17.14 70 THR A C 1
ATOM 1079 O O . THR A 1 70 ? 18.521 7.595 1.236 1.00 18.02 70 THR A O 1
ATOM 1090 N N . THR A 1 71 ? 18.525 8.760 -0.744 1.00 18.33 71 THR A N 1
ATOM 1091 C CA . THR A 1 71 ? 19.773 8.182 -1.263 1.00 21.24 71 THR A CA 1
ATOM 1092 C C . THR A 1 71 ? 20.875 9.190 -1.297 1.00 22.38 71 THR A C 1
ATOM 1093 O O . THR A 1 71 ? 21.970 8.884 -1.717 1.00 24.36 71 THR A O 1
ATOM 1104 N N . ASP A 1 72 ? 20.605 10.410 -0.864 1.00 20.08 72 ASP A N 1
ATOM 1105 C CA . ASP A 1 72 ? 21.565 11.525 -0.985 1.00 22.44 72 ASP A CA 1
ATOM 1106 C C . ASP A 1 72 ? 22.454 11.648 0.250 1.00 20.67 72 ASP A C 1
ATOM 1107 O O . ASP A 1 72 ? 21.958 11.840 1.363 1.00 19.12 72 ASP A O 1
ATOM 1116 N N . PRO A 1 73 ? 23.789 11.585 0.066 1.00 21.71 73 PRO A N 1
ATOM 1117 C CA . PRO A 1 73 ? 24.635 11.682 1.252 1.00 21.72 73 PRO A CA 1
ATOM 1118 C C . PRO A 1 73 ? 24.501 12.974 2.021 1.00 19.96 73 PRO A C 1
ATOM 1119 O O . PRO A 1 73 ? 24.465 12.882 3.246 1.00 21.13 73 PRO A O 1
ATOM 1130 N N . LYS A 1 74 ? 24.456 14.124 1.372 1.00 22.09 74 LYS A N 1
ATOM 1131 C CA . LYS A 1 74 ? 24.367 15.347 2.158 1.00 22.63 74 LYS A CA 1
ATOM 1132 C C . LYS A 1 74 ? 23.128 15.366 3.049 1.00 19.23 74 LYS A C 1
ATOM 1133 O O . LYS A 1 74 ? 23.216 15.628 4.264 1.00 21.44 74 LYS A O 1
ATOM 1152 N N . ALA A 1 75 ? 21.980 15.016 2.490 1.00 18.61 75 ALA A N 1
ATOM 1153 C CA . ALA A 1 75 ? 20.763 15.014 3.287 1.00 18.88 75 ALA A CA 1
ATOM 1154 C C . ALA A 1 75 ? 20.869 14.004 4.434 1.00 18.60 75 ALA A C 1
ATOM 1155 O O . ALA A 1 75 ? 20.388 14.233 5.541 1.00 19.24 75 ALA A O 1
ATOM 1162 N N . ALA A 1 76 ? 21.519 12.885 4.199 1.00 18.37 76 ALA A N 1
ATOM 1163 C CA . ALA A 1 76 ? 21.653 11.875 5.226 1.00 17.15 76 ALA A CA 1
ATOM 1164 C C . ALA A 1 76 ? 22.585 12.277 6.372 1.00 16.13 76 ALA A C 1
ATOM 1165 O O . ALA A 1 76 ? 22.321 11.904 7.528 1.00 16.90 76 ALA A O 1
ATOM 1172 N N . PHE A 1 77 ? 23.686 12.955 6.059 1.00 16.91 77 PHE A N 1
ATOM 1173 C CA . PHE A 1 77 ? 24.693 13.246 7.070 1.00 15.43 77 PHE A CA 1
ATOM 1174 C C . PHE A 1 77 ? 24.592 14.643 7.699 1.00 16.71 77 PHE A C 1
ATOM 1175 O O . PHE A 1 77 ? 25.271 14.915 8.698 1.00 16.98 77 PHE A O 1
ATOM 1192 N N . LYS A 1 78 ? 23.736 15.508 7.144 1.00 17.72 78 LYS A N 1
ATOM 1193 C CA . LYS A 1 78 ? 23.707 16.901 7.587 1.00 20.56 78 LYS A CA 1
ATOM 1194 C C . LYS A 1 78 ? 23.305 17.085 9.027 1.00 18.92 78 LYS A C 1
ATOM 1195 O O . LYS A 1 78 ? 22.175 16.737 9.412 1.00 19.99 78 LYS A O 1
ATOM 1214 N N . ASP A 1 79 ? 24.210 17.672 9.803 1.00 18.45 79 ASP A N 1
ATOM 1215 C CA . ASP A 1 79 ? 23.960 18.073 11.191 1.00 19.60 79 ASP A CA 1
ATOM 1216 C C . ASP A 1 79 ? 23.552 16.906 12.092 1.00 17.23 79 ASP A C 1
ATOM 1217 O O . ASP A 1 79 ? 22.903 17.107 13.128 1.00 18.53 79 ASP A O 1
ATOM 1226 N N . ILE A 1 80 ? 24.054 15.710 11.797 1.00 17.17 80 ILE A N 1
ATOM 1227 C CA . ILE A 1 80 ? 23.728 14.580 12.645 1.00 15.38 80 ILE A CA 1
ATOM 1228 C C . ILE A 1 80 ? 24.499 14.583 13.981 1.00 15.33 80 ILE A C 1
ATOM 1229 O O . ILE A 1 80 ? 25.654 15.028 14.056 1.00 16.49 80 ILE A O 1
ATOM 1245 N N . ASP A 1 81 ? 23.835 14.043 15.000 1.00 14.83 81 ASP A N 1
ATOM 1246 C CA . ASP A 1 81 ? 24.377 13.849 16.352 1.00 13.68 81 ASP A CA 1
ATOM 1247 C C . ASP A 1 81 ? 24.948 12.468 16.575 1.00 13.74 81 ASP A C 1
ATOM 1248 O O . ASP A 1 81 ? 25.878 12.306 17.375 1.00 14.65 81 ASP A O 1
ATOM 1257 N N . CYS A 1 82 ? 24.426 11.468 15.907 1.00 13.84 82 CYS A N 1
ATOM 1258 C CA . CYS A 1 82 ? 24.966 10.121 15.987 1.00 13.58 82 CYS A CA 1
ATOM 1259 C C . CYS A 1 82 ? 24.637 9.363 14.734 1.00 12.41 82 CYS A C 1
ATOM 1260 O O . CYS A 1 82 ? 23.765 9.752 13.964 1.00 14.43 82 CYS A O 1
ATOM 1268 N N . ALA A 1 83 ? 25.389 8.295 14.515 1.00 13.06 83 ALA A N 1
ATOM 1269 C CA . ALA A 1 83 ? 25.238 7.479 13.322 1.00 12.84 83 ALA A CA 1
ATOM 1270 C C . ALA A 1 83 ? 25.414 6.028 13.653 1.00 12.47 83 ALA A C 1
ATOM 1271 O O . ALA A 1 83 ? 26.323 5.632 14.365 1.00 13.08 83 ALA A O 1
ATOM 1278 N N . PHE A 1 84 ? 24.546 5.207 13.063 1.00 12.56 84 PHE A N 1
ATOM 1279 C CA . PHE A 1 84 ? 24.630 3.754 13.064 1.00 12.35 84 PHE A CA 1
ATOM 1280 C C . PHE A 1 84 ? 25.005 3.341 11.656 1.00 11.59 84 PHE A C 1
ATOM 1281 O O . PHE A 1 84 ? 24.178 3.358 10.748 1.00 12.60 84 PHE A O 1
ATOM 1298 N N . LEU A 1 85 ? 26.295 3.035 11.455 1.00 12.02 85 LEU A N 1
ATOM 1299 C CA . LEU A 1 85 ? 26.801 2.683 10.117 1.00 12.05 85 LEU A CA 1
ATOM 1300 C C . LEU A 1 85 ? 26.646 1.182 9.907 1.00 11.37 85 LEU A C 1
ATOM 1301 O O . LEU A 1 85 ? 27.543 0.396 10.196 1.00 12.74 85 LEU A O 1
ATOM 1317 N N . VAL A 1 86 ? 25.450 0.810 9.507 1.00 12.53 86 VAL A N 1
ATOM 1318 C CA . VAL A 1 86 ? 25.036 -0.571 9.352 1.00 12.54 86 VAL A CA 1
ATOM 1319 C C . VAL A 1 86 ? 25.443 -1.132 7.994 1.00 13.32 86 VAL A C 1
ATOM 1320 O O . VAL A 1 86 ? 25.909 -2.268 7.904 1.00 15.85 86 VAL A O 1
ATOM 1333 N N . ALA A 1 87 ? 25.268 -0.341 6.937 1.00 14.63 87 ALA A N 1
ATOM 1334 C CA . ALA A 1 87 ? 25.532 -0.784 5.576 1.00 15.95 87 ALA A CA 1
ATOM 1335 C C . ALA A 1 87 ? 27.020 -1.058 5.362 1.00 14.98 87 ALA A C 1
ATOM 1336 O O . ALA A 1 87 ? 27.876 -0.311 5.824 1.00 16.32 87 ALA A O 1
ATOM 1343 N N . SER A 1 88 ? 27.297 -2.077 4.582 1.00 17.04 88 SER A N 1
ATOM 1344 C CA . SER A 1 88 ? 28.641 -2.308 4.073 1.00 18.02 88 SER A CA 1
ATOM 1345 C C . SER A 1 88 ? 28.484 -3.187 2.827 1.00 22.09 88 SER A C 1
ATOM 1346 O O . SER A 1 88 ? 27.420 -3.639 2.521 1.00 26.68 88 SER A O 1
ATOM 1354 N N A MET A 1 89 ? 29.575 -3.393 2.102 0.40 23.89 89 MET A N 1
ATOM 1355 N N B MET A 1 89 ? 29.567 -3.387 2.088 0.60 20.82 89 MET A N 1
ATOM 1356 C CA A MET A 1 89 ? 29.558 -4.241 0.925 0.40 27.96 89 MET A CA 1
ATOM 1357 C CA B MET A 1 89 ? 29.562 -4.250 0.931 0.60 24.07 89 MET A CA 1
ATOM 1358 C C A MET A 1 89 ? 29.716 -5.686 1.374 0.40 30.64 89 MET A C 1
ATOM 1359 C C B MET A 1 89 ? 29.687 -5.680 1.428 0.60 28.85 89 MET A C 1
ATOM 1360 O O A MET A 1 89 ? 30.723 -6.045 2.004 0.40 27.90 89 MET A O 1
ATOM 1361 O O B MET A 1 89 ? 30.655 -6.023 2.143 0.60 27.86 89 MET A O 1
ATOM 1388 N N . PRO A 1 90 ? 28.722 -6.522 1.065 1.00 35.03 90 PRO A N 1
ATOM 1389 C CA . PRO A 1 90 ? 28.835 -7.942 1.395 1.00 40.40 90 PRO A CA 1
ATOM 1390 C C . PRO A 1 90 ? 29.946 -8.614 0.603 1.00 42.60 90 PRO A C 1
ATOM 1391 O O . PRO A 1 90 ? 30.418 -8.104 -0.434 1.00 45.01 90 PRO A O 1
ATOM 1402 N N . ARG A 1 91 ? 30.382 -9.756 1.115 1.00 43.34 91 ARG A N 1
ATOM 1403 C CA . ARG A 1 91 ? 31.356 -10.571 0.433 1.00 43.62 91 ARG A CA 1
ATOM 1404 C C . ARG A 1 91 ? 30.678 -11.149 -0.798 1.00 49.44 91 ARG A C 1
ATOM 1405 O O . ARG A 1 91 ? 29.532 -11.581 -0.722 1.00 49.99 91 ARG A O 1
ATOM 1409 N N . LYS A 1 92 ? 31.370 -11.099 -1.937 1.00 53.67 92 LYS A N 1
ATOM 1410 C CA . LYS A 1 92 ? 30.874 -11.700 -3.170 1.00 54.98 92 LYS A CA 1
ATOM 1411 C C . LYS A 1 92 ? 31.270 -13.172 -3.163 1.00 55.49 92 LYS A C 1
ATOM 1412 O O . LYS A 1 92 ? 32.165 -13.557 -2.417 1.00 56.26 92 LYS A O 1
ATOM 1431 N N . PRO A 1 93 ? 30.597 -13.997 -3.979 1.00 55.62 93 PRO A N 1
ATOM 1432 C CA . PRO A 1 93 ? 30.790 -15.455 -3.946 1.00 56.30 93 PRO A CA 1
ATOM 1433 C C . PRO A 1 93 ? 32.236 -15.929 -3.775 1.00 56.15 93 PRO A C 1
ATOM 1434 O O . PRO A 1 93 ? 32.550 -16.555 -2.761 1.00 56.92 93 PRO A O 1
ATOM 1445 N N . GLY A 1 94 ? 33.094 -15.625 -4.741 1.00 54.22 94 GLY A N 1
ATOM 1446 C CA . GLY A 1 94 ? 34.425 -16.209 -4.779 1.00 55.28 94 GLY A CA 1
ATOM 1447 C C . GLY A 1 94 ? 35.507 -15.325 -4.198 1.00 56.45 94 GLY A C 1
ATOM 1448 O O . GLY A 1 94 ? 36.691 -15.478 -4.531 1.00 57.26 94 GLY A O 1
ATOM 1452 N N . GLN A 1 95 ? 35.097 -14.420 -3.310 1.00 54.99 95 GLN A N 1
ATOM 1453 C CA . GLN A 1 95 ? 35.987 -13.410 -2.732 1.00 51.31 95 GLN A CA 1
ATOM 1454 C C . GLN A 1 95 ? 36.572 -13.829 -1.389 1.00 47.79 95 GLN A C 1
ATOM 1455 O O . GLN A 1 95 ? 35.920 -14.500 -0.585 1.00 48.55 95 GLN A O 1
ATOM 1469 N N . VAL A 1 96 ? 37.798 -13.376 -1.148 1.00 43.40 96 VAL A N 1
ATOM 1470 C CA . VAL A 1 96 ? 38.512 -13.667 0.080 1.00 39.25 96 VAL A CA 1
ATOM 1471 C C . VAL A 1 96 ? 38.493 -12.415 0.939 1.00 37.27 96 VAL A C 1
ATOM 1472 O O . VAL A 1 96 ? 38.001 -11.359 0.509 1.00 35.04 96 VAL A O 1
ATOM 1485 N N . ARG A 1 97 ? 39.021 -12.519 2.152 1.00 36.19 97 ARG A N 1
ATOM 1486 C CA . ARG A 1 97 ? 38.864 -11.440 3.099 1.00 35.49 97 ARG A CA 1
ATOM 1487 C C . ARG A 1 97 ? 39.527 -10.164 2.660 1.00 33.34 97 ARG A C 1
ATOM 1488 O O . ARG A 1 97 ? 38.999 -9.089 2.934 1.00 28.68 97 ARG A O 1
ATOM 1509 N N . ALA A 1 98 ? 40.683 -10.265 2.008 1.00 34.27 98 ALA A N 1
ATOM 1510 C CA . ALA A 1 98 ? 41.368 -9.069 1.550 1.00 31.82 98 ALA A CA 1
ATOM 1511 C C . ALA A 1 98 ? 40.454 -8.283 0.612 1.00 31.22 98 ALA A C 1
ATOM 1512 O O . ALA A 1 98 ? 40.494 -7.064 0.602 1.00 32.07 98 ALA A O 1
ATOM 1519 N N . ASP A 1 99 ? 39.649 -8.995 -0.179 1.00 31.28 99 ASP A N 1
ATOM 1520 C CA . ASP A 1 99 ? 38.756 -8.351 -1.135 1.00 32.67 99 ASP A CA 1
ATOM 1521 C C . ASP A 1 99 ? 37.616 -7.635 -0.421 1.00 26.93 99 ASP A C 1
ATOM 1522 O O . ASP A 1 99 ? 37.231 -6.535 -0.797 1.00 28.06 99 ASP A O 1
ATOM 1531 N N . LEU A 1 100 ? 37.112 -8.238 0.641 1.00 26.97 100 LEU A N 1
ATOM 1532 C CA . LEU A 1 100 ? 36.071 -7.626 1.486 1.00 26.40 100 LEU A CA 1
ATOM 1533 C C . LEU A 1 100 ? 36.591 -6.352 2.140 1.00 22.78 100 LEU A C 1
ATOM 1534 O O . LEU A 1 100 ? 35.907 -5.313 2.167 1.00 22.41 100 LEU A O 1
ATOM 1550 N N . ILE A 1 101 ? 37.816 -6.412 2.663 1.00 20.70 101 ILE A N 1
ATOM 1551 C CA . ILE A 1 101 ? 38.427 -5.226 3.245 1.00 19.66 101 ILE A CA 1
ATOM 1552 C C . ILE A 1 101 ? 38.579 -4.171 2.165 1.00 20.10 101 ILE A C 1
ATOM 1553 O O . ILE A 1 101 ? 38.229 -3.016 2.378 1.00 18.94 101 ILE A O 1
ATOM 1569 N N . SER A 1 102 ? 39.111 -4.560 1.018 1.00 21.08 102 SER A N 1
ATOM 1570 C CA . SER A 1 102 ? 39.361 -3.615 -0.052 1.00 23.12 102 SER A CA 1
ATOM 1571 C C . SER A 1 102 ? 38.081 -2.935 -0.546 1.00 22.99 102 SER A C 1
ATOM 1572 O O . SER A 1 102 ? 38.031 -1.705 -0.689 1.00 22.77 102 SER A O 1
ATOM 1580 N N . SER A 1 103 ? 37.051 -3.716 -0.827 1.00 23.21 103 SER A N 1
ATOM 1581 C CA . SER A 1 103 ? 35.839 -3.128 -1.363 1.00 26.41 103 SER A CA 1
ATOM 1582 C C . SER A 1 103 ? 35.245 -2.136 -0.357 1.00 25.26 103 SER A C 1
ATOM 1583 O O . SER A 1 103 ? 34.761 -1.052 -0.699 1.00 27.53 103 SER A O 1
ATOM 1591 N N . ASN A 1 104 ? 35.278 -2.510 0.902 1.00 19.99 104 ASN A N 1
ATOM 1592 C CA . ASN A 1 104 ? 34.688 -1.658 1.922 1.00 18.42 104 ASN A CA 1
ATOM 1593 C C . ASN A 1 104 ? 35.522 -0.427 2.221 1.00 18.35 104 ASN A C 1
ATOM 1594 O O . ASN A 1 104 ? 34.988 0.590 2.682 1.00 19.11 104 ASN A O 1
ATOM 1605 N N . SER A 1 105 ? 36.828 -0.472 1.944 1.00 18.79 105 SER A N 1
ATOM 1606 C CA . SER A 1 105 ? 37.655 0.689 2.249 1.00 18.94 105 SER A CA 1
ATOM 1607 C C . SER A 1 105 ? 37.226 1.927 1.483 1.00 18.35 105 SER A C 1
ATOM 1608 O O . SER A 1 105 ? 37.254 3.025 2.020 1.00 18.44 105 SER A O 1
ATOM 1616 N N . VAL A 1 106 ? 36.776 1.757 0.252 1.00 19.75 106 VAL A N 1
ATOM 1617 C CA . VAL A 1 106 ? 36.371 2.883 -0.555 1.00 20.78 106 VAL A CA 1
ATOM 1618 C C . VAL A 1 106 ? 35.101 3.512 0.041 1.00 19.96 106 VAL A C 1
ATOM 1619 O O . VAL A 1 106 ? 34.986 4.711 0.199 1.00 20.43 106 VAL A O 1
ATOM 1632 N N A ILE A 1 107 ? 34.158 2.651 0.381 0.62 19.09 107 ILE A N 1
ATOM 1633 N N B ILE A 1 107 ? 34.125 2.701 0.396 0.38 20.82 107 ILE A N 1
ATOM 1634 C CA A ILE A 1 107 ? 32.881 3.030 0.976 0.62 19.23 107 ILE A CA 1
ATOM 1635 C CA B ILE A 1 107 ? 32.894 3.294 0.898 0.38 20.83 107 ILE A CA 1
ATOM 1636 C C A ILE A 1 107 ? 33.109 3.841 2.255 0.62 18.70 107 ILE A C 1
ATOM 1637 C C B ILE A 1 107 ? 33.077 3.880 2.307 0.38 18.96 107 ILE A C 1
ATOM 1638 O O A ILE A 1 107 ? 32.526 4.913 2.440 0.62 17.42 107 ILE A O 1
ATOM 1639 O O B ILE A 1 107 ? 32.402 4.858 2.651 0.38 17.45 107 ILE A O 1
ATOM 1670 N N . PHE A 1 108 ? 34.016 3.349 3.099 1.00 16.72 108 PHE A N 1
ATOM 1671 C CA . PHE A 1 108 ? 34.246 3.951 4.407 1.00 16.16 108 PHE A CA 1
ATOM 1672 C C . PHE A 1 108 ? 35.106 5.191 4.345 1.00 16.71 108 PHE A C 1
ATOM 1673 O O . PHE A 1 108 ? 34.939 6.096 5.154 1.00 16.64 108 PHE A O 1
ATOM 1690 N N . LYS A 1 109 ? 35.990 5.257 3.349 1.00 16.99 109 LYS A N 1
ATOM 1691 C CA . LYS A 1 109 ? 36.681 6.504 3.061 1.00 18.45 109 LYS A CA 1
ATOM 1692 C C . LYS A 1 109 ? 35.644 7.558 2.731 1.00 17.23 109 LYS A C 1
ATOM 1693 O O . LYS A 1 109 ? 35.670 8.658 3.293 1.00 17.67 109 LYS A O 1
ATOM 1712 N N . ASN A 1 110 ? 34.728 7.232 1.828 1.00 17.83 110 ASN A N 1
ATOM 1713 C CA . ASN A 1 110 ? 33.729 8.208 1.385 1.00 18.42 110 ASN A CA 1
ATOM 1714 C C . ASN A 1 110 ? 32.844 8.629 2.578 1.00 17.10 110 ASN A C 1
ATOM 1715 O O . ASN A 1 110 ? 32.497 9.796 2.753 1.00 18.66 110 ASN A O 1
ATOM 1726 N N . THR A 1 111 ? 32.509 7.657 3.418 1.00 17.55 111 THR A N 1
ATOM 1727 C CA . THR A 1 111 ? 31.695 7.908 4.588 1.00 16.12 111 THR A CA 1
ATOM 1728 C C . THR A 1 111 ? 32.393 8.805 5.590 1.00 16.42 111 THR A C 1
ATOM 1729 O O . THR A 1 111 ? 31.778 9.734 6.122 1.00 15.95 111 THR A O 1
ATOM 1740 N N . GLY A 1 112 ? 33.683 8.583 5.839 1.00 15.57 112 GLY A N 1
ATOM 1741 C CA . GLY A 1 112 ? 34.403 9.487 6.694 1.00 17.09 112 GLY A CA 1
ATOM 1742 C C . GLY A 1 112 ? 34.388 10.903 6.168 1.00 15.82 112 GLY A C 1
ATOM 1743 O O . GLY A 1 112 ? 34.276 11.857 6.954 1.00 17.23 112 GLY A O 1
ATOM 1747 N N . GLU A 1 113 ? 34.499 11.043 4.851 1.00 16.50 113 GLU A N 1
ATOM 1748 C CA . GLU A 1 113 ? 34.484 12.366 4.222 1.00 17.46 113 GLU A CA 1
ATOM 1749 C C . GLU A 1 113 ? 33.137 13.032 4.401 1.00 16.53 113 GLU A C 1
ATOM 1750 O O . GLU A 1 113 ? 33.061 14.211 4.736 1.00 18.01 113 GLU A O 1
ATOM 1762 N N . TYR A 1 114 ? 32.063 12.277 4.203 1.00 17.67 114 TYR A N 1
ATOM 1763 C CA . TYR A 1 114 ? 30.735 12.819 4.409 1.00 17.05 114 TYR A CA 1
ATOM 1764 C C . TYR A 1 114 ? 30.508 13.259 5.852 1.00 16.23 114 TYR A C 1
ATOM 1765 O O . TYR A 1 114 ? 29.914 14.318 6.122 1.00 17.06 114 TYR A O 1
ATOM 1783 N N . LEU A 1 115 ? 30.959 12.433 6.796 1.00 15.99 115 LEU A N 1
ATOM 1784 C CA . LEU A 1 115 ? 30.830 12.752 8.208 1.00 16.05 115 LEU A CA 1
ATOM 1785 C C . LEU A 1 115 ? 31.548 14.068 8.521 1.00 16.27 115 LEU A C 1
ATOM 1786 O O . LEU A 1 115 ? 31.009 14.952 9.157 1.00 17.25 115 LEU A O 1
ATOM 1802 N N . SER A 1 116 ? 32.806 14.186 8.108 1.00 17.06 116 SER A N 1
ATOM 1803 C CA . SER A 1 116 ? 33.537 15.372 8.396 1.00 18.87 116 SER A CA 1
ATOM 1804 C C . SER A 1 116 ? 32.919 16.594 7.760 1.00 19.20 116 SER A C 1
ATOM 1805 O O . SER A 1 116 ? 32.882 17.666 8.399 1.00 20.91 116 SER A O 1
ATOM 1813 N N . LYS A 1 117 ? 32.431 16.454 6.531 1.00 17.89 117 LYS A N 1
ATOM 1814 C CA . LYS A 1 117 ? 31.905 17.600 5.808 1.00 19.23 117 LYS A CA 1
ATOM 1815 C C . LYS A 1 117 ? 30.596 18.094 6.413 1.00 19.89 117 LYS A C 1
ATOM 1816 O O . LYS A 1 117 ? 30.355 19.277 6.460 1.00 21.07 117 LYS A O 1
ATOM 1835 N N . TRP A 1 118 ? 29.749 17.191 6.872 1.00 18.01 118 TRP A N 1
ATOM 1836 C CA . TRP A 1 118 ? 28.361 17.541 7.143 1.00 18.28 118 TRP A CA 1
ATOM 1837 C C . TRP A 1 118 ? 27.837 17.277 8.536 1.00 18.00 118 TRP A C 1
ATOM 1838 O O . TRP A 1 118 ? 26.886 17.901 8.962 1.00 19.21 118 TRP A O 1
ATOM 1859 N N . ALA A 1 119 ? 28.391 16.287 9.227 1.00 17.42 119 ALA A N 1
ATOM 1860 C CA . ALA A 1 119 ? 27.895 15.934 10.559 1.00 17.03 119 ALA A CA 1
ATOM 1861 C C . ALA A 1 119 ? 28.326 17.007 11.574 1.00 18.82 119 ALA A C 1
ATOM 1862 O O . ALA A 1 119 ? 29.260 17.756 11.356 1.00 19.92 119 ALA A O 1
ATOM 1869 N N . LYS A 1 120 ? 27.669 17.056 12.732 1.00 18.01 120 LYS A N 1
ATOM 1870 C CA A LYS A 1 120 ? 28.145 17.902 13.812 0.66 19.24 120 LYS A CA 1
ATOM 1871 C CA B LYS A 1 120 ? 28.141 17.904 13.814 0.34 19.36 120 LYS A CA 1
ATOM 1872 C C . LYS A 1 120 ? 29.516 17.414 14.281 1.00 18.59 120 LYS A C 1
ATOM 1873 O O . LYS A 1 120 ? 29.808 16.211 14.240 1.00 18.27 120 LYS A O 1
ATOM 1910 N N . PRO A 1 121 ? 30.358 18.339 14.776 1.00 20.27 121 PRO A N 1
ATOM 1911 C CA . PRO A 1 121 ? 31.684 17.938 15.256 1.00 21.14 121 PRO A CA 1
ATOM 1912 C C . PRO A 1 121 ? 31.647 16.994 16.441 1.00 19.46 121 PRO A C 1
ATOM 1913 O O . PRO A 1 121 ? 32.588 16.309 16.739 1.00 19.42 121 PRO A O 1
ATOM 1924 N N . SER A 1 122 ? 30.498 16.920 17.091 1.00 18.14 122 SER A N 1
ATOM 1925 C CA . SER A 1 122 ? 30.301 16.058 18.241 1.00 18.29 122 SER A CA 1
ATOM 1926 C C . SER A 1 122 ? 29.640 14.714 17.883 1.00 15.51 122 SER A C 1
ATOM 1927 O O . SER A 1 122 ? 29.361 13.906 18.774 1.00 16.45 122 SER A O 1
ATOM 1935 N N . VAL A 1 123 ? 29.502 14.420 16.593 1.00 16.03 123 VAL A N 1
ATOM 1936 C CA . VAL A 1 123 ? 28.835 13.196 16.150 1.00 14.98 123 VAL A CA 1
ATOM 1937 C C . VAL A 1 123 ? 29.463 11.951 16.797 1.00 15.05 123 VAL A C 1
ATOM 1938 O O . VAL A 1 123 ? 30.692 11.825 16.859 1.00 16.14 123 VAL A O 1
ATOM 1951 N N . LYS A 1 124 ? 28.598 11.037 17.251 1.00 13.37 124 LYS A N 1
ATOM 1952 C CA . LYS A 1 124 ? 29.018 9.737 17.757 1.00 13.82 124 LYS A CA 1
ATOM 1953 C C . LYS A 1 124 ? 28.705 8.692 16.691 1.00 12.93 124 LYS A C 1
ATOM 1954 O O . LYS A 1 124 ? 27.532 8.414 16.408 1.00 13.65 124 LYS A O 1
ATOM 1973 N N . VAL A 1 125 ? 29.766 8.129 16.105 1.00 13.17 125 VAL A N 1
ATOM 1974 C CA . VAL A 1 125 ? 29.705 7.210 14.970 1.00 12.32 125 VAL A CA 1
ATOM 1975 C C . VAL A 1 125 ? 29.969 5.787 15.457 1.00 12.73 125 VAL A C 1
ATOM 1976 O O . VAL A 1 125 ? 31.073 5.469 15.883 1.00 13.50 125 VAL A O 1
ATOM 1989 N N . LEU A 1 126 ? 28.945 4.931 15.379 1.00 12.91 126 LEU A N 1
ATOM 1990 C CA . LEU A 1 126 ? 29.014 3.523 15.706 1.00 11.88 126 LEU A CA 1
ATOM 1991 C C . LEU A 1 126 ? 29.049 2.684 14.445 1.00 12.21 126 LEU A C 1
ATOM 1992 O O . LEU A 1 126 ? 28.077 2.666 13.673 1.00 12.93 126 LEU A O 1
ATOM 2008 N N . VAL A 1 127 ? 30.189 2.039 14.199 1.00 12.15 127 VAL A N 1
ATOM 2009 C CA . VAL A 1 127 ? 30.375 1.210 13.011 1.00 12.46 127 VAL A CA 1
ATOM 2010 C C . VAL A 1 127 ? 29.972 -0.202 13.259 1.00 13.11 127 VAL A C 1
ATOM 2011 O O . VAL A 1 127 ? 30.488 -0.856 14.160 1.00 12.97 127 VAL A O 1
ATOM 2024 N N . ILE A 1 128 ? 29.026 -0.674 12.435 1.00 12.85 128 ILE A N 1
ATOM 2025 C CA . ILE A 1 128 ? 28.450 -1.996 12.589 1.00 12.89 128 ILE A CA 1
ATOM 2026 C C . ILE A 1 128 ? 28.755 -2.898 11.408 1.00 12.69 128 ILE A C 1
ATOM 2027 O O . ILE A 1 128 ? 29.065 -4.075 11.569 1.00 14.63 128 ILE A O 1
ATOM 2043 N N . GLY A 1 129 ? 28.628 -2.365 10.210 1.00 13.48 129 GLY A N 1
ATOM 2044 C CA . GLY A 1 129 ? 28.878 -3.165 9.019 1.00 13.50 129 GLY A CA 1
ATOM 2045 C C . GLY A 1 129 ? 30.264 -3.752 8.973 1.00 13.79 129 GLY A C 1
ATOM 2046 O O . GLY A 1 129 ? 31.244 -3.106 9.287 1.00 14.88 129 GLY A O 1
ATOM 2050 N N . ASN A 1 130 ? 30.336 -4.997 8.558 1.00 14.88 130 ASN A N 1
ATOM 2051 C CA . ASN A 1 130 ? 31.586 -5.734 8.464 1.00 16.21 130 ASN A CA 1
ATOM 2052 C C . ASN A 1 130 ? 32.457 -5.299 7.297 1.00 16.54 130 ASN A C 1
ATOM 2053 O O . ASN A 1 130 ? 31.946 -4.930 6.254 1.00 18.45 130 ASN A O 1
ATOM 2064 N N . PRO A 1 131 ? 33.799 -5.330 7.460 1.00 15.70 131 PRO A N 1
ATOM 2065 C CA . PRO A 1 131 ? 34.582 -5.619 8.680 1.00 16.19 131 PRO A CA 1
ATOM 2066 C C . PRO A 1 131 ? 34.664 -4.390 9.559 1.00 15.30 131 PRO A C 1
ATOM 2067 O O . PRO A 1 131 ? 35.245 -3.372 9.172 1.00 16.47 131 PRO A O 1
ATOM 2078 N N . ASP A 1 132 ? 33.988 -4.434 10.705 1.00 14.75 132 ASP A N 1
ATOM 2079 C CA . ASP A 1 132 ? 33.692 -3.207 11.400 1.00 14.37 132 ASP A CA 1
ATOM 2080 C C . ASP A 1 132 ? 34.926 -2.480 11.979 1.00 13.66 132 ASP A C 1
ATOM 2081 O O . ASP A 1 132 ? 35.024 -1.245 11.844 1.00 14.06 132 ASP A O 1
ATOM 2090 N N . ASN A 1 133 ? 35.867 -3.183 12.625 1.00 13.56 133 ASN A N 1
ATOM 2091 C CA . ASN A 1 133 ? 37.022 -2.489 13.178 1.00 13.11 133 ASN A CA 1
ATOM 2092 C C . ASN A 1 133 ? 37.779 -1.722 12.094 1.00 12.82 133 ASN A C 1
ATOM 2093 O O . ASN A 1 133 ? 38.174 -0.566 12.280 1.00 13.86 133 ASN A O 1
ATOM 2104 N N . THR A 1 134 ? 38.025 -2.394 10.984 1.00 12.99 134 THR A N 1
ATOM 2105 C CA . THR A 1 134 ? 38.791 -1.769 9.891 1.00 13.39 134 THR A CA 1
ATOM 2106 C C . THR A 1 134 ? 37.970 -0.707 9.188 1.00 13.94 134 THR A C 1
ATOM 2107 O O . THR A 1 134 ? 38.495 0.362 8.857 1.00 15.06 134 THR A O 1
ATOM 2118 N N . ASN A 1 135 ? 36.692 -0.969 8.956 1.00 14.16 135 ASN A N 1
ATOM 2119 C CA . ASN A 1 135 ? 35.846 0.082 8.402 1.00 13.90 135 ASN A CA 1
ATOM 2120 C C . ASN A 1 135 ? 35.869 1.325 9.284 1.00 13.50 135 ASN A C 1
ATOM 2121 O O . ASN A 1 135 ? 35.883 2.458 8.764 1.00 14.61 135 ASN A O 1
ATOM 2132 N N . CYS A 1 136 ? 35.830 1.146 10.609 1.00 13.02 136 CYS A N 1
ATOM 2133 C CA . CYS A 1 136 ? 35.885 2.262 11.525 1.00 13.66 136 CYS A CA 1
ATOM 2134 C C . CYS A 1 136 ? 37.196 3.029 11.403 1.00 13.65 136 CYS A C 1
ATOM 2135 O O . CYS A 1 136 ? 37.207 4.250 11.340 1.00 14.59 136 CYS A O 1
ATOM 2143 N N . GLU A 1 137 ? 38.316 2.317 11.435 1.00 13.00 137 GLU A N 1
ATOM 2144 C CA . GLU A 1 137 ? 39.620 2.940 11.241 1.00 14.56 137 GLU A CA 1
ATOM 2145 C C . GLU A 1 137 ? 39.677 3.772 9.973 1.00 14.04 137 GLU A C 1
ATOM 2146 O O . GLU A 1 137 ? 40.161 4.905 9.942 1.00 15.34 137 GLU A O 1
ATOM 2158 N N . ILE A 1 138 ? 39.210 3.198 8.884 1.00 14.45 138 ILE A N 1
ATOM 2159 C CA . ILE A 1 138 ? 39.259 3.894 7.601 1.00 15.91 138 ILE A CA 1
ATOM 2160 C C . ILE A 1 138 ? 38.381 5.142 7.593 1.00 15.36 138 ILE A C 1
ATOM 2161 O O . ILE A 1 138 ? 38.800 6.198 7.109 1.00 15.58 138 ILE A O 1
ATOM 2177 N N . ALA A 1 139 ? 37.160 5.037 8.098 1.00 15.02 139 ALA A N 1
ATOM 2178 C CA . ALA A 1 139 ? 36.330 6.203 8.201 1.00 15.12 139 ALA A CA 1
ATOM 2179 C C . ALA A 1 139 ? 36.970 7.309 9.023 1.00 14.87 139 ALA A C 1
ATOM 2180 O O . ALA A 1 139 ? 37.002 8.476 8.598 1.00 16.25 139 ALA A O 1
ATOM 2187 N N . MET A 1 140 ? 37.536 6.945 10.168 1.00 14.91 140 MET A N 1
ATOM 2188 C CA . MET A 1 140 ? 38.148 7.918 11.044 1.00 15.90 140 MET A CA 1
ATOM 2189 C C . MET A 1 140 ? 39.334 8.609 10.350 1.00 16.80 140 MET A C 1
ATOM 2190 O O . MET A 1 140 ? 39.491 9.818 10.430 1.00 16.60 140 MET A O 1
ATOM 2204 N N . LEU A 1 141 ? 40.179 7.819 9.692 1.00 15.99 141 LEU A N 1
ATOM 2205 C CA . LEU A 1 141 ? 41.354 8.368 9.019 1.00 17.37 141 LEU A CA 1
ATOM 2206 C C . LEU A 1 141 ? 40.994 9.365 7.929 1.00 17.46 141 LEU A C 1
ATOM 2207 O O . LEU A 1 141 ? 41.762 10.249 7.611 1.00 20.53 141 LEU A O 1
ATOM 2223 N N . HIS A 1 142 ? 39.791 9.229 7.378 1.00 17.38 142 HIS A N 1
ATOM 2224 C CA . HIS A 1 142 ? 39.331 10.072 6.285 1.00 17.68 142 HIS A CA 1
ATOM 2225 C C . HIS A 1 142 ? 38.290 11.103 6.676 1.00 17.87 142 HIS A C 1
ATOM 2226 O O . HIS A 1 142 ? 37.609 11.682 5.799 1.00 18.79 142 HIS A O 1
ATOM 2241 N N . ALA A 1 143 ? 38.212 11.374 7.981 1.00 17.59 143 ALA A N 1
ATOM 2242 C CA . ALA A 1 143 ? 37.261 12.364 8.527 1.00 17.41 143 ALA A CA 1
ATOM 2243 C C . ALA A 1 143 ? 38.089 13.503 9.134 1.00 19.26 143 ALA A C 1
ATOM 2244 O O . ALA A 1 143 ? 38.367 13.524 10.333 1.00 20.53 143 ALA A O 1
ATOM 2251 N N . LYS A 1 144 ? 38.486 14.448 8.290 1.00 20.35 144 LYS A N 1
ATOM 2252 C CA . LYS A 1 144 ? 39.546 15.361 8.692 1.00 23.07 144 LYS A CA 1
ATOM 2253 C C . LYS A 1 144 ? 39.162 16.283 9.843 1.00 23.24 144 LYS A C 1
ATOM 2254 O O . LYS A 1 144 ? 40.007 16.672 10.643 1.00 25.12 144 LYS A O 1
ATOM 2273 N N . ASN A 1 145 ? 37.880 16.629 9.950 1.00 22.65 145 ASN A N 1
ATOM 2274 C CA . ASN A 1 145 ? 37.446 17.535 11.014 1.00 24.22 145 ASN A CA 1
ATOM 2275 C C . ASN A 1 145 ? 36.856 16.841 12.238 1.00 21.40 145 ASN A C 1
ATOM 2276 O O . ASN A 1 145 ? 36.330 17.486 13.144 1.00 22.89 145 ASN A O 1
ATOM 2287 N N . LEU A 1 146 ? 36.988 15.519 12.277 1.00 18.42 146 LEU A N 1
ATOM 2288 C CA . LEU A 1 146 ? 36.584 14.737 13.444 1.00 18.49 146 LEU A CA 1
ATOM 2289 C C . LEU A 1 146 ? 37.820 14.224 14.174 1.00 17.93 146 LEU A C 1
ATOM 2290 O O . LEU A 1 146 ? 38.953 14.449 13.731 1.00 22.20 146 LEU A O 1
ATOM 2306 N N . LYS A 1 147 ? 37.604 13.489 15.259 1.00 18.27 147 LYS A N 1
ATOM 2307 C CA . LYS A 1 147 ? 38.662 13.023 16.143 1.00 17.96 147 LYS A CA 1
ATOM 2308 C C . LYS A 1 147 ? 38.382 11.573 16.526 1.00 17.88 147 LYS A C 1
ATOM 2309 O O . LYS A 1 147 ? 37.269 11.030 16.293 1.00 17.31 147 LYS A O 1
ATOM 2328 N N . PRO A 1 148 ? 39.367 10.898 17.129 1.00 18.10 148 PRO A N 1
ATOM 2329 C CA . PRO A 1 148 ? 39.112 9.504 17.515 1.00 18.85 148 PRO A CA 1
ATOM 2330 C C . PRO A 1 148 ? 37.900 9.311 18.433 1.00 17.77 148 PRO A C 1
ATOM 2331 O O . PRO A 1 148 ? 37.208 8.284 18.327 1.00 18.80 148 PRO A O 1
ATOM 2342 N N . GLU A 1 149 ? 37.604 10.277 19.276 1.00 17.80 149 GLU A N 1
ATOM 2343 C CA . GLU A 1 149 ? 36.521 10.153 20.231 1.00 18.80 149 GLU A CA 1
ATOM 2344 C C . GLU A 1 149 ? 35.194 10.095 19.512 1.00 16.51 149 GLU A C 1
ATOM 2345 O O . GLU A 1 149 ? 34.203 9.699 20.114 1.00 19.06 149 GLU A O 1
ATOM 2357 N N . ASN A 1 150 ? 35.130 10.468 18.227 1.00 15.58 150 ASN A N 1
ATOM 2358 C CA . ASN A 1 150 ? 33.865 10.381 17.482 1.00 14.46 150 ASN A CA 1
ATOM 2359 C C . ASN A 1 150 ? 33.524 8.987 16.967 1.00 14.64 150 ASN A C 1
ATOM 2360 O O . ASN A 1 150 ? 32.456 8.824 16.411 1.00 15.74 150 ASN A O 1
ATOM 2371 N N . PHE A 1 151 ? 34.409 8.000 17.144 1.00 14.30 151 PHE A N 1
ATOM 2372 C CA . PHE A 1 151 ? 34.291 6.707 16.482 1.00 14.00 151 PHE A CA 1
ATOM 2373 C C . PHE A 1 151 ? 34.377 5.519 17.429 1.00 13.62 151 PHE A C 1
ATOM 2374 O O . PHE A 1 151 ? 35.250 5.453 18.267 1.00 15.65 151 PHE A O 1
ATOM 2391 N N . SER A 1 152 ? 33.529 4.542 17.187 1.00 12.76 152 SER A N 1
ATOM 2392 C CA . SER A 1 152 ? 33.659 3.262 17.829 1.00 13.53 152 SER A CA 1
ATOM 2393 C C . SER A 1 152 ? 33.033 2.176 16.948 1.00 12.27 152 SER A C 1
ATOM 2394 O O . SER A 1 152 ? 32.304 2.504 16.011 1.00 12.91 152 SER A O 1
ATOM 2402 N N . SER A 1 153 ? 33.300 0.915 17.277 1.00 12.77 153 SER A N 1
ATOM 2403 C CA . SER A 1 153 ? 32.715 -0.192 16.557 1.00 12.62 153 SER A CA 1
ATOM 2404 C C . SER A 1 153 ? 32.054 -1.145 17.536 1.00 11.58 153 SER A C 1
ATOM 2405 O O . SER A 1 153 ? 32.337 -1.193 18.738 1.00 12.44 153 SER A O 1
ATOM 2413 N N . LEU A 1 154 ? 31.105 -1.922 17.004 1.00 12.74 154 LEU A N 1
ATOM 2414 C CA . LEU A 1 154 ? 30.237 -2.764 17.841 1.00 11.84 154 LEU A CA 1
ATOM 2415 C C . LEU A 1 154 ? 30.757 -4.165 18.135 1.00 13.34 154 LEU A C 1
ATOM 2416 O O . LEU A 1 154 ? 30.765 -4.991 17.218 1.00 15.53 154 LEU A O 1
ATOM 2432 N N . SER A 1 155 ? 31.085 -4.438 19.396 1.00 12.62 155 SER A N 1
ATOM 2433 C CA . SER A 1 155 ? 31.465 -5.789 19.829 1.00 14.28 155 SER A CA 1
ATOM 2434 C C . SER A 1 155 ? 30.492 -6.335 20.881 1.00 14.05 155 SER A C 1
ATOM 2435 O O . SER A 1 155 ? 30.599 -7.489 21.261 1.00 15.06 155 SER A O 1
ATOM 2443 N N . MET A 1 156 ? 29.453 -5.566 21.213 1.00 13.78 156 MET A N 1
ATOM 2444 C CA . MET A 1 156 ? 28.521 -6.034 22.256 1.00 14.42 156 MET A CA 1
ATOM 2445 C C . MET A 1 156 ? 27.674 -7.234 21.875 1.00 14.16 156 MET A C 1
ATOM 2446 O O . MET A 1 156 ? 27.225 -7.930 22.760 1.00 14.86 156 MET A O 1
ATOM 2460 N N . LEU A 1 157 ? 27.406 -7.486 20.590 1.00 13.71 157 LEU A N 1
ATOM 2461 C CA . LEU A 1 157 ? 26.663 -8.675 20.235 1.00 13.76 157 LEU A CA 1
ATOM 2462 C C . LEU A 1 157 ? 27.429 -9.914 20.665 1.00 13.90 157 LEU A C 1
ATOM 2463 O O . LEU A 1 157 ? 26.870 -10.837 21.234 1.00 14.54 157 LEU A O 1
ATOM 2479 N N . ASP A 1 158 ? 28.730 -9.935 20.421 1.00 14.23 158 ASP A N 1
ATOM 2480 C CA . ASP A 1 158 ? 29.541 -11.029 20.829 1.00 14.63 158 ASP A CA 1
ATOM 2481 C C . ASP A 1 158 ? 29.651 -11.173 22.335 1.00 13.96 158 ASP A C 1
ATOM 2482 O O . ASP A 1 158 ? 29.614 -12.297 22.842 1.00 15.11 158 ASP A O 1
ATOM 2491 N N . GLN A 1 159 ? 29.703 -10.039 23.051 1.00 13.55 159 GLN A N 1
ATOM 2492 C CA . GLN A 1 159 ? 29.705 -10.099 24.515 1.00 13.47 159 GLN A CA 1
ATOM 2493 C C . GLN A 1 159 ? 28.405 -10.718 25.017 1.00 12.38 159 GLN A C 1
ATOM 2494 O O . GLN A 1 159 ? 28.415 -11.599 25.876 1.00 13.21 159 GLN A O 1
ATOM 2508 N N . ASN A 1 160 ? 27.269 -10.251 24.511 1.00 13.41 160 ASN A N 1
ATOM 2509 C CA . ASN A 1 160 ? 25.970 -10.760 24.950 1.00 12.61 160 ASN A CA 1
ATOM 2510 C C . ASN A 1 160 ? 25.850 -12.255 24.637 1.00 13.20 160 ASN A C 1
ATOM 2511 O O . ASN A 1 160 ? 25.375 -13.025 25.485 1.00 14.04 160 ASN A O 1
ATOM 2522 N N . ARG A 1 161 ? 26.280 -12.691 23.445 1.00 13.83 161 ARG A N 1
ATOM 2523 C CA . ARG A 1 161 ? 26.274 -14.113 23.109 1.00 13.93 161 ARG A CA 1
ATOM 2524 C C . ARG A 1 161 ? 27.110 -14.902 24.124 1.00 13.95 161 ARG A C 1
ATOM 2525 O O . ARG A 1 161 ? 26.699 -15.978 24.570 1.00 15.70 161 ARG A O 1
ATOM 2546 N N . ALA A 1 162 ? 28.262 -14.368 24.496 1.00 14.50 162 ALA A N 1
ATOM 2547 C CA . ALA A 1 162 ? 29.143 -15.072 25.409 1.00 15.65 162 ALA A CA 1
ATOM 2548 C C . ALA A 1 162 ? 28.541 -15.181 26.813 1.00 14.49 162 ALA A C 1
ATOM 2549 O O . ALA A 1 162 ? 28.623 -16.238 27.455 1.00 16.11 162 ALA A O 1
ATOM 2556 N N . TYR A 1 163 ? 27.908 -14.110 27.293 1.00 15.17 163 TYR A N 1
ATOM 2557 C CA . TYR A 1 163 ? 27.242 -14.170 28.579 1.00 15.41 163 TYR A CA 1
ATOM 2558 C C . TYR A 1 163 ? 26.153 -15.235 28.626 1.00 15.84 163 TYR A C 1
ATOM 2559 O O . TYR A 1 163 ? 26.058 -15.981 29.584 1.00 16.11 163 TYR A O 1
ATOM 2577 N N A TYR A 1 164 ? 25.315 -15.264 27.584 0.50 17.19 164 TYR A N 1
ATOM 2578 N N B TYR A 1 164 ? 25.329 -15.311 27.588 0.50 17.75 164 TYR A N 1
ATOM 2579 C CA A TYR A 1 164 ? 24.261 -16.274 27.515 0.50 17.90 164 TYR A CA 1
ATOM 2580 C CA B TYR A 1 164 ? 24.255 -16.289 27.639 0.50 18.30 164 TYR A CA 1
ATOM 2581 C C A TYR A 1 164 ? 24.870 -17.657 27.635 0.50 18.27 164 TYR A C 1
ATOM 2582 C C B TYR A 1 164 ? 24.793 -17.719 27.548 0.50 18.63 164 TYR A C 1
ATOM 2583 O O A TYR A 1 164 ? 24.478 -18.459 28.486 0.50 16.40 164 TYR A O 1
ATOM 2584 O O B TYR A 1 164 ? 24.296 -18.625 28.201 0.50 19.15 164 TYR A O 1
ATOM 2619 N N . GLU A 1 165 ? 25.842 -17.921 26.769 1.00 19.33 165 GLU A N 1
ATOM 2620 C CA . GLU A 1 165 ? 26.437 -19.251 26.642 1.00 21.17 165 GLU A CA 1
ATOM 2621 C C . GLU A 1 165 ? 27.027 -19.700 27.976 1.00 19.70 165 GLU A C 1
ATOM 2622 O O . GLU A 1 165 ? 26.814 -20.812 28.408 1.00 19.98 165 GLU A O 1
ATOM 2635 N N . VAL A 1 166 ? 27.799 -18.844 28.613 1.00 18.80 166 VAL A N 1
ATOM 2636 C CA . VAL A 1 166 ? 28.444 -19.203 29.853 1.00 18.68 166 VAL A CA 1
ATOM 2637 C C . VAL A 1 166 ? 27.426 -19.374 30.993 1.00 19.50 166 VAL A C 1
ATOM 2638 O O . VAL A 1 166 ? 27.520 -20.335 31.760 1.00 20.30 166 VAL A O 1
ATOM 2651 N N . ALA A 1 167 ? 26.462 -18.484 31.112 1.00 18.53 167 ALA A N 1
ATOM 2652 C CA . ALA A 1 167 ? 25.444 -18.594 32.148 1.00 19.63 167 ALA A CA 1
ATOM 2653 C C . ALA A 1 167 ? 24.678 -19.894 31.952 1.00 19.00 167 ALA A C 1
ATOM 2654 O O . ALA A 1 167 ? 24.405 -20.612 32.920 1.00 20.93 167 ALA A O 1
ATOM 2661 N N . SER A 1 168 ? 24.350 -20.228 30.705 1.00 21.29 168 SER A N 1
ATOM 2662 C CA . SER A 1 168 ? 23.608 -21.469 30.448 1.00 23.20 168 SER A CA 1
ATOM 2663 C C . SER A 1 168 ? 24.470 -22.708 30.787 1.00 23.27 168 SER A C 1
ATOM 2664 O O . SER A 1 168 ? 23.992 -23.673 31.363 1.00 25.98 168 SER A O 1
ATOM 2672 N N . LYS A 1 169 ? 25.765 -22.656 30.502 1.00 22.92 169 LYS A N 1
ATOM 2673 C CA . LYS A 1 169 ? 26.628 -23.797 30.769 1.00 25.18 169 LYS A CA 1
ATOM 2674 C C . LYS A 1 169 ? 26.753 -23.996 32.272 1.00 24.66 169 LYS A C 1
ATOM 2675 O O . LYS A 1 169 ? 26.803 -25.130 32.760 1.00 26.06 169 LYS A O 1
ATOM 2694 N N . LEU A 1 170 ? 26.805 -22.897 33.011 1.00 24.80 170 LEU A N 1
ATOM 2695 C CA . LEU A 1 170 ? 26.896 -22.938 34.481 1.00 27.43 170 LEU A CA 1
ATOM 2696 C C . LEU A 1 170 ? 25.557 -23.196 35.214 1.00 27.28 170 LEU A C 1
ATOM 2697 O O . LEU A 1 170 ? 25.555 -23.487 36.391 1.00 29.53 170 LEU A O 1
ATOM 2713 N N . GLY A 1 171 ? 24.450 -23.026 34.510 1.00 26.08 171 GLY A N 1
ATOM 2714 C CA . GLY A 1 171 ? 23.131 -23.167 35.110 1.00 27.24 171 GLY A CA 1
ATOM 2715 C C . GLY A 1 171 ? 22.779 -22.018 36.033 1.00 27.23 171 GLY A C 1
ATOM 2716 O O . GLY A 1 171 ? 22.091 -22.217 37.041 1.00 29.59 171 GLY A O 1
ATOM 2720 N N . VAL A 1 172 ? 23.271 -20.814 35.704 1.00 26.80 172 VAL A N 1
ATOM 2721 C CA . VAL A 1 172 ? 22.942 -19.633 36.499 1.00 24.38 172 VAL A CA 1
ATOM 2722 C C . VAL A 1 172 ? 22.302 -18.549 35.620 1.00 24.69 172 VAL A C 1
ATOM 2723 O O . VAL A 1 172 ? 22.278 -18.654 34.385 1.00 26.04 172 VAL A O 1
ATOM 2736 N N . ASP A 1 173 ? 21.814 -17.489 36.245 1.00 24.52 173 ASP A N 1
ATOM 2737 C CA . ASP A 1 173 ? 21.265 -16.358 35.488 1.00 24.81 173 ASP A CA 1
ATOM 2738 C C . ASP A 1 173 ? 22.384 -15.534 34.894 1.00 23.67 173 ASP A C 1
ATOM 2739 O O . ASP A 1 173 ? 23.480 -15.477 35.461 1.00 22.87 173 ASP A O 1
ATOM 2748 N N . VAL A 1 174 ? 22.114 -14.832 33.804 1.00 23.00 174 VAL A N 1
ATOM 2749 C CA . VAL A 1 174 ? 23.131 -13.979 33.207 1.00 21.98 174 VAL A CA 1
ATOM 2750 C C . VAL A 1 174 ? 23.633 -12.944 34.211 1.00 19.49 174 VAL A C 1
ATOM 2751 O O . VAL A 1 174 ? 24.807 -12.583 34.225 1.00 20.78 174 VAL A O 1
ATOM 2764 N N . LYS A 1 175 ? 22.748 -12.459 35.068 1.00 20.33 175 LYS A N 1
ATOM 2765 C CA . LYS A 1 175 ? 23.093 -11.392 36.020 1.00 21.33 175 LYS A CA 1
ATOM 2766 C C . LYS A 1 175 ? 24.116 -11.922 37.049 1.00 21.67 175 LYS A C 1
ATOM 2767 O O . LYS A 1 175 ? 24.705 -11.144 37.767 1.00 22.66 175 LYS A O 1
ATOM 2786 N N . ASP A 1 176 ? 24.283 -13.242 37.133 1.00 20.89 176 ASP A N 1
ATOM 2787 C CA . ASP A 1 176 ? 25.169 -13.847 38.120 1.00 21.31 176 ASP A CA 1
ATOM 2788 C C . ASP A 1 176 ? 26.522 -14.228 37.559 1.00 19.30 176 ASP A C 1
ATOM 2789 O O . ASP A 1 176 ? 27.329 -14.885 38.257 1.00 21.28 176 ASP A O 1
ATOM 2798 N N . VAL A 1 177 ? 26.783 -13.794 36.320 1.00 18.79 177 VAL A N 1
ATOM 2799 C CA . VAL A 1 177 ? 28.077 -13.961 35.659 1.00 17.99 177 VAL A CA 1
ATOM 2800 C C . VAL A 1 177 ? 28.637 -12.545 35.484 1.00 18.52 177 VAL A C 1
ATOM 2801 O O . VAL A 1 177 ? 27.886 -11.627 35.159 1.00 19.11 177 VAL A O 1
ATOM 2814 N N . HIS A 1 178 ? 29.962 -12.406 35.619 1.00 18.73 178 HIS A N 1
ATOM 2815 C CA . HIS A 1 178 ? 30.612 -11.103 35.628 1.00 19.91 178 HIS A CA 1
ATOM 2816 C C . HIS A 1 178 ? 31.939 -11.122 34.882 1.00 17.93 178 HIS A C 1
ATOM 2817 O O . HIS A 1 178 ? 32.656 -12.100 34.930 1.00 18.59 178 HIS A O 1
ATOM 2832 N N . ASP A 1 179 ? 32.231 -10.010 34.214 1.00 17.63 179 ASP A N 1
ATOM 2833 C CA . ASP A 1 179 ? 33.526 -9.718 33.631 1.00 17.78 179 ASP A CA 1
ATOM 2834 C C . ASP A 1 179 ? 33.948 -10.661 32.504 1.00 16.92 179 ASP A C 1
ATOM 2835 O O . ASP A 1 179 ? 35.141 -10.969 32.355 1.00 19.51 179 ASP A O 1
ATOM 2844 N N . ILE A 1 180 ? 33.003 -11.039 31.638 1.00 15.99 180 ILE A N 1
ATOM 2845 C CA . ILE A 1 180 ? 33.351 -11.580 30.337 1.00 16.24 180 ILE A CA 1
ATOM 2846 C C . ILE A 1 180 ? 33.690 -10.415 29.376 1.00 15.76 180 ILE A C 1
ATOM 2847 O O . ILE A 1 180 ? 32.993 -9.404 29.369 1.00 16.94 180 ILE A O 1
ATOM 2863 N N . ILE A 1 181 ? 34.762 -10.583 28.600 1.00 14.92 181 ILE A N 1
ATOM 2864 C CA . ILE A 1 181 ? 35.241 -9.507 27.719 1.00 14.60 181 ILE A CA 1
ATOM 2865 C C . ILE A 1 181 ? 35.525 -10.064 26.343 1.00 14.56 181 ILE A C 1
ATOM 2866 O O . ILE A 1 181 ? 36.045 -11.182 26.203 1.00 15.66 181 ILE A O 1
ATOM 2882 N N A VAL A 1 182 ? 35.160 -9.284 25.334 0.69 13.35 182 VAL A N 1
ATOM 2883 N N B VAL A 1 182 ? 35.132 -9.329 25.310 0.31 15.07 182 VAL A N 1
ATOM 2884 C CA A VAL A 1 182 ? 35.539 -9.559 23.961 0.69 13.40 182 VAL A CA 1
ATOM 2885 C CA B VAL A 1 182 ? 35.563 -9.667 23.961 0.31 16.08 182 VAL A CA 1
ATOM 2886 C C A VAL A 1 182 ? 36.582 -8.564 23.570 0.69 14.62 182 VAL A C 1
ATOM 2887 C C B VAL A 1 182 ? 36.539 -8.607 23.479 0.31 15.72 182 VAL A C 1
ATOM 2888 O O A VAL A 1 182 ? 36.338 -7.360 23.645 0.69 14.97 182 VAL A O 1
ATOM 2889 O O B VAL A 1 182 ? 36.210 -7.418 23.399 0.31 16.04 182 VAL A O 1
ATOM 2914 N N . TRP A 1 183 ? 37.755 -9.060 23.198 1.00 14.43 183 TRP A N 1
ATOM 2915 C CA . TRP A 1 183 ? 38.862 -8.167 22.868 1.00 14.01 183 TRP A CA 1
ATOM 2916 C C . TRP A 1 183 ? 39.212 -8.255 21.376 1.00 13.26 183 TRP A C 1
ATOM 2917 O O . TRP A 1 183 ? 39.143 -9.302 20.734 1.00 14.16 183 TRP A O 1
ATOM 2938 N N . GLY A 1 184 ? 39.768 -7.171 20.862 1.00 13.04 184 GLY A N 1
ATOM 2939 C CA . GLY A 1 184 ? 40.413 -7.192 19.574 1.00 13.59 184 GLY A CA 1
ATOM 2940 C C . GLY A 1 184 ? 39.532 -6.995 18.372 1.00 13.71 184 GLY A C 1
ATOM 2941 O O . GLY A 1 184 ? 38.664 -6.103 18.352 1.00 13.84 184 GLY A O 1
ATOM 2945 N N . ASN A 1 185 ? 39.823 -7.766 17.331 1.00 14.18 185 ASN A N 1
ATOM 2946 C CA . ASN A 1 185 ? 39.062 -7.716 16.061 1.00 14.48 185 ASN A CA 1
ATOM 2947 C C . ASN A 1 185 ? 37.844 -8.600 16.103 1.00 16.05 185 ASN A C 1
ATOM 2948 O O . ASN A 1 185 ? 37.747 -9.506 16.874 1.00 17.78 185 ASN A O 1
ATOM 2959 N N . HIS A 1 186 ? 36.929 -8.396 15.180 1.00 21.32 186 HIS A N 1
ATOM 2960 C CA . HIS A 1 186 ? 35.978 -9.516 14.746 1.00 21.93 186 HIS A CA 1
ATOM 2961 C C . HIS A 1 186 ? 36.669 -10.545 13.891 1.00 24.44 186 HIS A C 1
ATOM 2962 O O . HIS A 1 186 ? 37.847 -10.401 13.526 1.00 26.67 186 HIS A O 1
ATOM 2977 N N . GLY A 1 187 ? 35.958 -11.577 13.546 1.00 28.07 187 GLY A N 1
ATOM 2978 C CA . GLY A 1 187 ? 36.493 -12.580 12.677 1.00 32.48 187 GLY A CA 1
ATOM 2979 C C . GLY A 1 187 ? 37.248 -13.519 13.546 1.00 31.86 187 GLY A C 1
ATOM 2980 O O . GLY A 1 187 ? 37.096 -13.501 14.791 1.00 31.95 187 GLY A O 1
ATOM 2984 N N . GLU A 1 188 ? 38.061 -14.337 12.899 1.00 32.61 188 GLU A N 1
ATOM 2985 C CA . GLU A 1 188 ? 38.657 -15.469 13.548 1.00 36.51 188 GLU A CA 1
ATOM 2986 C C . GLU A 1 188 ? 39.592 -15.087 14.663 1.00 30.09 188 GLU A C 1
ATOM 2987 O O . GLU A 1 188 ? 39.806 -15.905 15.551 1.00 32.71 188 GLU A O 1
ATOM 2999 N N . SER A 1 189 ? 40.138 -13.869 14.659 1.00 22.14 189 SER A N 1
ATOM 3000 C CA . SER A 1 189 ? 41.077 -13.541 15.709 1.00 18.68 189 SER A CA 1
ATOM 3001 C C . SER A 1 189 ? 40.437 -12.948 16.984 1.00 16.70 189 SER A C 1
ATOM 3002 O O . SER A 1 189 ? 41.127 -12.657 17.941 1.00 16.13 189 SER A O 1
ATOM 3010 N N A MET A 1 190 ? 39.129 -12.748 16.992 0.65 16.46 190 MET A N 1
ATOM 3011 N N B MET A 1 190 ? 39.119 -12.809 16.997 0.35 17.74 190 MET A N 1
ATOM 3012 C CA A MET A 1 190 ? 38.446 -12.211 18.157 0.65 15.16 190 MET A CA 1
ATOM 3013 C CA B MET A 1 190 ? 38.421 -12.255 18.149 0.35 17.64 190 MET A CA 1
ATOM 3014 C C A MET A 1 190 ? 38.778 -13.024 19.385 0.65 15.64 190 MET A C 1
ATOM 3015 C C B MET A 1 190 ? 38.699 -13.050 19.411 0.35 16.88 190 MET A C 1
ATOM 3016 O O A MET A 1 190 ? 38.892 -14.249 19.324 0.65 18.10 190 MET A O 1
ATOM 3017 O O B MET A 1 190 ? 38.665 -14.287 19.408 0.35 17.96 190 MET A O 1
ATOM 3044 N N . VAL A 1 191 ? 38.943 -12.335 20.503 1.00 16.28 191 VAL A N 1
ATOM 3045 C CA . VAL A 1 191 ? 39.274 -12.986 21.766 1.00 16.38 191 VAL A CA 1
ATOM 3046 C C . VAL A 1 191 ? 38.080 -12.950 22.704 1.00 15.31 191 VAL A C 1
ATOM 3047 O O . VAL A 1 191 ? 37.748 -11.907 23.274 1.00 16.54 191 VAL A O 1
ATOM 3061 N N . ALA A 1 192 ? 37.448 -14.095 22.890 1.00 16.91 192 ALA A N 1
ATOM 3062 C CA . ALA A 1 192 ? 36.347 -14.222 23.800 1.00 16.97 192 ALA A CA 1
ATOM 3063 C C . ALA A 1 192 ? 36.973 -14.710 25.107 1.00 17.12 192 ALA A C 1
ATOM 3064 O O . ALA A 1 192 ? 37.224 -15.896 25.308 1.00 19.83 192 ALA A O 1
ATOM 3071 N N . ASP A 1 193 ? 37.248 -13.762 25.974 1.00 16.28 193 ASP A N 1
ATOM 3072 C CA . ASP A 1 193 ? 38.048 -13.964 27.187 1.00 16.26 193 ASP A CA 1
ATOM 3073 C C . ASP A 1 193 ? 37.173 -14.300 28.384 1.00 16.33 193 ASP A C 1
ATOM 3074 O O . ASP A 1 193 ? 36.347 -13.486 28.793 1.00 17.07 193 ASP A O 1
ATOM 3083 N N . LEU A 1 194 ? 37.423 -15.469 28.946 1.00 18.02 194 LEU A N 1
ATOM 3084 C CA . LEU A 1 194 ? 36.766 -15.939 30.172 1.00 17.94 194 LEU A CA 1
ATOM 3085 C C . LEU A 1 194 ? 37.726 -15.912 31.354 1.00 19.25 194 LEU A C 1
ATOM 3086 O O . LEU A 1 194 ? 37.335 -16.294 32.451 1.00 21.06 194 LEU A O 1
ATOM 3102 N N . THR A 1 195 ? 38.965 -15.475 31.136 1.00 17.73 195 THR A N 1
ATOM 3103 C CA . THR A 1 195 ? 39.973 -15.598 32.204 1.00 18.46 195 THR A CA 1
ATOM 3104 C C . THR A 1 195 ? 39.779 -14.620 33.370 1.00 20.76 195 THR A C 1
ATOM 3105 O O . THR A 1 195 ? 40.389 -14.799 34.438 1.00 22.87 195 THR A O 1
ATOM 3116 N N . GLN A 1 196 ? 38.975 -13.556 33.164 1.00 19.79 196 GLN A N 1
ATOM 3117 C CA . GLN A 1 196 ? 38.625 -12.651 34.273 1.00 19.45 196 GLN A CA 1
ATOM 3118 C C . GLN A 1 196 ? 37.324 -13.055 34.952 1.00 19.75 196 GLN A C 1
ATOM 3119 O O . GLN A 1 196 ? 36.994 -12.555 36.002 1.00 21.73 196 GLN A O 1
ATOM 3133 N N . ALA A 1 197 ? 36.526 -13.886 34.291 1.00 19.59 197 ALA A N 1
ATOM 3134 C CA . ALA A 1 197 ? 35.110 -13.982 34.611 1.00 19.52 197 ALA A CA 1
ATOM 3135 C C . ALA A 1 197 ? 34.841 -14.741 35.905 1.00 18.75 197 ALA A C 1
ATOM 3136 O O . ALA A 1 197 ? 35.525 -15.727 36.244 1.00 20.02 197 ALA A O 1
ATOM 3143 N N . THR A 1 198 ? 33.823 -14.264 36.640 1.00 20.32 198 THR A N 1
ATOM 3144 C CA . THR A 1 198 ? 33.375 -14.934 37.860 1.00 19.87 198 THR A CA 1
ATOM 3145 C C . THR A 1 198 ? 31.894 -15.206 37.760 1.00 19.77 198 THR A C 1
ATOM 3146 O O . THR A 1 198 ? 31.191 -14.636 36.919 1.00 20.37 198 THR A O 1
ATOM 3157 N N . PHE A 1 199 ? 31.407 -16.071 38.644 1.00 19.87 199 PHE A N 1
ATOM 3158 C CA . PHE A 1 199 ? 29.962 -16.291 38.726 1.00 20.23 199 PHE A CA 1
ATOM 3159 C C . PHE A 1 199 ? 29.637 -16.615 40.164 1.00 20.05 199 PHE A C 1
ATOM 3160 O O . PHE A 1 199 ? 30.479 -17.063 40.929 1.00 21.94 199 PHE A O 1
ATOM 3177 N N A THR A 1 200 ? 28.391 -16.355 40.537 0.59 19.66 200 THR A N 1
ATOM 3178 N N B THR A 1 200 ? 28.373 -16.397 40.514 0.41 21.84 200 THR A N 1
ATOM 3179 C CA A THR A 1 200 ? 27.927 -16.644 41.873 0.59 20.70 200 THR A CA 1
ATOM 3180 C CA B THR A 1 200 ? 27.893 -16.612 41.867 0.41 22.60 200 THR A CA 1
ATOM 3181 C C A THR A 1 200 ? 26.901 -17.757 41.842 0.59 19.13 200 THR A C 1
ATOM 3182 C C B THR A 1 200 ? 26.794 -17.656 41.916 0.41 21.86 200 THR A C 1
ATOM 3183 O O A THR A 1 200 ? 26.114 -17.886 40.882 0.59 20.86 200 THR A O 1
ATOM 3184 O O B THR A 1 200 ? 25.865 -17.639 41.096 0.41 23.37 200 THR A O 1
ATOM 3205 N N . LYS A 1 201 ? 26.900 -18.547 42.892 1.00 20.74 201 LYS A N 1
ATOM 3206 C CA . LYS A 1 201 ? 25.926 -19.631 43.073 1.00 20.58 201 LYS A CA 1
ATOM 3207 C C . LYS A 1 201 ? 26.053 -20.129 44.517 1.00 19.45 201 LYS A C 1
ATOM 3208 O O . LYS A 1 201 ? 27.182 -20.332 44.995 1.00 20.99 201 LYS A O 1
ATOM 3228 N N . GLU A 1 202 ? 24.928 -20.331 45.220 1.00 21.70 202 GLU A N 1
ATOM 3229 C CA . GLU A 1 202 ? 24.892 -20.863 46.594 1.00 22.87 202 GLU A CA 1
ATOM 3230 C C . GLU A 1 202 ? 25.874 -20.119 47.498 1.00 21.81 202 GLU A C 1
ATOM 3231 O O . GLU A 1 202 ? 26.591 -20.691 48.320 1.00 23.63 202 GLU A O 1
ATOM 3243 N N . GLY A 1 203 ? 25.936 -18.818 47.320 1.00 21.69 203 GLY A N 1
ATOM 3244 C CA . GLY A 1 203 ? 26.686 -17.979 48.226 1.00 21.23 203 GLY A CA 1
ATOM 3245 C C . GLY A 1 203 ? 28.164 -17.979 47.942 1.00 20.16 203 GLY A C 1
ATOM 3246 O O . GLY A 1 203 ? 28.915 -17.429 48.726 1.00 21.05 203 GLY A O 1
ATOM 3250 N N . LYS A 1 204 ? 28.592 -18.620 46.850 1.00 21.03 204 LYS A N 1
ATOM 3251 C CA . LYS A 1 204 ? 30.028 -18.653 46.481 1.00 22.05 204 LYS A CA 1
ATOM 3252 C C . LYS A 1 204 ? 30.283 -17.944 45.166 1.00 23.01 204 LYS A C 1
ATOM 3253 O O . LYS A 1 204 ? 29.485 -18.068 44.217 1.00 24.77 204 LYS A O 1
ATOM 3272 N N . THR A 1 205 ? 31.351 -17.178 45.118 1.00 21.51 205 THR A N 1
ATOM 3273 C CA . THR A 1 205 ? 31.799 -16.553 43.893 1.00 21.80 205 THR A CA 1
ATOM 3274 C C . THR A 1 205 ? 33.068 -17.241 43.502 1.00 22.29 205 THR A C 1
ATOM 3275 O O . THR A 1 205 ? 33.987 -17.349 44.307 1.00 25.05 205 THR A O 1
ATOM 3286 N N . GLN A 1 206 ? 33.100 -17.734 42.281 1.00 22.33 206 GLN A N 1
ATOM 3287 C CA . GLN A 1 206 ? 34.249 -18.463 41.753 1.00 21.88 206 GLN A CA 1
ATOM 3288 C C . GLN A 1 206 ? 34.588 -18.010 40.371 1.00 22.16 206 GLN A C 1
ATOM 3289 O O . GLN A 1 206 ? 33.763 -17.411 39.666 1.00 21.94 206 GLN A O 1
ATOM 3303 N N . LYS A 1 207 ? 35.827 -18.227 39.974 1.00 23.12 207 LYS A N 1
ATOM 3304 C CA . LYS A 1 207 ? 36.217 -18.000 38.607 1.00 23.21 207 LYS A CA 1
ATOM 3305 C C . LYS A 1 207 ? 35.670 -19.077 37.686 1.00 23.53 207 LYS A C 1
ATOM 3306 O O . LYS A 1 207 ? 35.698 -20.271 37.997 1.00 24.96 207 LYS A O 1
ATOM 3325 N N . VAL A 1 208 ? 35.114 -18.634 36.565 1.00 23.44 208 VAL A N 1
ATOM 3326 C CA . VAL A 1 208 ? 34.635 -19.523 35.531 1.00 23.99 208 VAL A CA 1
ATOM 3327 C C . VAL A 1 208 ? 35.677 -20.566 35.126 1.00 25.67 208 VAL A C 1
ATOM 3328 O O . VAL A 1 208 ? 35.357 -21.744 35.027 1.00 26.46 208 VAL A O 1
ATOM 3341 N N . VAL A 1 209 ? 36.923 -20.143 34.919 1.00 26.28 209 VAL A N 1
ATOM 3342 C CA . VAL A 1 209 ? 37.940 -21.074 34.462 1.00 27.34 209 VAL A CA 1
ATOM 3343 C C . VAL A 1 209 ? 38.325 -22.113 35.512 1.00 26.99 209 VAL A C 1
ATOM 3344 O O . VAL A 1 209 ? 38.976 -23.097 35.201 1.00 31.28 209 VAL A O 1
ATOM 3357 N N . ASP A 1 210 ? 37.922 -21.889 36.754 1.00 28.52 210 ASP A N 1
ATOM 3358 C CA . ASP A 1 210 ? 38.250 -22.842 37.807 1.00 29.54 210 ASP A CA 1
ATOM 3359 C C . ASP A 1 210 ? 37.178 -23.922 37.931 1.00 30.25 210 ASP A C 1
ATOM 3360 O O . ASP A 1 210 ? 37.390 -24.917 38.582 1.00 34.77 210 ASP A O 1
ATOM 3369 N N . VAL A 1 211 ? 36.021 -23.707 37.314 1.00 28.77 211 VAL A N 1
ATOM 3370 C CA . VAL A 1 211 ? 34.897 -24.618 37.446 1.00 31.29 211 VAL A CA 1
ATOM 3371 C C . VAL A 1 211 ? 34.641 -25.351 36.137 1.00 29.93 211 VAL A C 1
ATOM 3372 O O . VAL A 1 211 ? 34.427 -26.563 36.146 1.00 32.92 211 VAL A O 1
ATOM 3385 N N . LEU A 1 212 ? 34.674 -24.629 35.016 1.00 30.42 212 LEU A N 1
ATOM 3386 C CA . LEU A 1 212 ? 34.478 -25.269 33.730 1.00 30.79 212 LEU A CA 1
ATOM 3387 C C . LEU A 1 212 ? 35.744 -25.958 33.227 1.00 35.70 212 LEU A C 1
ATOM 3388 O O . LEU A 1 212 ? 36.867 -25.553 33.535 1.00 35.15 212 LEU A O 1
ATOM 3404 N N . ASP A 1 213 ? 35.551 -27.014 32.453 1.00 36.55 213 ASP A N 1
ATOM 3405 C CA . ASP A 1 213 ? 36.683 -27.802 31.995 1.00 40.24 213 ASP A CA 1
ATOM 3406 C C . ASP A 1 213 ? 37.474 -27.026 30.958 1.00 35.94 213 ASP A C 1
ATOM 3407 O O . ASP A 1 213 ? 36.948 -26.195 30.241 1.00 32.97 213 ASP A O 1
ATOM 3416 N N . HIS A 1 214 ? 38.759 -27.333 30.891 1.00 37.61 214 HIS A N 1
ATOM 3417 C CA . HIS A 1 214 ? 39.664 -26.711 29.953 1.00 38.79 214 HIS A CA 1
ATOM 3418 C C . HIS A 1 214 ? 39.171 -26.861 28.513 1.00 38.08 214 HIS A C 1
ATOM 3419 O O . HIS A 1 214 ? 39.200 -25.906 27.740 1.00 38.98 214 HIS A O 1
ATOM 3434 N N . ASP A 1 215 ? 38.718 -28.056 28.148 1.00 40.76 215 ASP A N 1
ATOM 3435 C CA . ASP A 1 215 ? 38.306 -28.309 26.768 1.00 43.92 215 ASP A CA 1
ATOM 3436 C C . ASP A 1 215 ? 37.101 -27.449 26.386 1.00 41.64 215 ASP A C 1
ATOM 3437 O O . ASP A 1 215 ? 36.967 -27.032 25.240 1.00 43.24 215 ASP A O 1
ATOM 3446 N N . TYR A 1 216 ? 36.233 -27.163 27.349 1.00 37.35 216 TYR A N 1
ATOM 3447 C CA . TYR A 1 216 ? 35.126 -26.260 27.076 1.00 32.85 216 TYR A CA 1
ATOM 3448 C C . TYR A 1 216 ? 35.644 -24.840 26.917 1.00 30.63 216 TYR A C 1
ATOM 3449 O O . TYR A 1 216 ? 35.390 -24.175 25.914 1.00 31.27 216 TYR A O 1
ATOM 3467 N N . VAL A 1 217 ? 36.363 -24.348 27.915 1.00 31.58 217 VAL A N 1
ATOM 3468 C CA . VAL A 1 217 ? 36.759 -22.930 27.915 1.00 30.01 217 VAL A CA 1
ATOM 3469 C C . VAL A 1 217 ? 37.640 -22.546 26.717 1.00 31.61 217 VAL A C 1
ATOM 3470 O O . VAL A 1 217 ? 37.450 -21.489 26.103 1.00 31.82 217 VAL A O 1
ATOM 3483 N N . PHE A 1 218 ? 38.587 -23.418 26.387 1.00 35.93 218 PHE A N 1
ATOM 3484 C CA . PHE A 1 218 ? 39.606 -23.049 25.416 1.00 39.96 218 PHE A CA 1
ATOM 3485 C C . PHE A 1 218 ? 39.464 -23.738 24.058 1.00 45.88 218 PHE A C 1
ATOM 3486 O O . PHE A 1 218 ? 40.368 -23.633 23.216 1.00 52.73 218 PHE A O 1
ATOM 3503 N N . ASP A 1 219 ? 38.340 -24.416 23.830 1.00 44.36 219 ASP A N 1
ATOM 3504 C CA . ASP A 1 219 ? 38.033 -24.967 22.509 1.00 45.66 219 ASP A CA 1
ATOM 3505 C C . ASP A 1 219 ? 36.545 -24.886 22.168 1.00 43.72 219 ASP A C 1
ATOM 3506 O O . ASP A 1 219 ? 36.165 -24.170 21.244 1.00 43.72 219 ASP A O 1
ATOM 3515 N N . THR A 1 220 ? 35.717 -25.626 22.900 1.00 41.62 220 THR A N 1
ATOM 3516 C CA . THR A 1 220 ? 34.282 -25.720 22.594 1.00 42.47 220 THR A CA 1
ATOM 3517 C C . THR A 1 220 ? 33.556 -24.371 22.634 1.00 36.65 220 THR A C 1
ATOM 3518 O O . THR A 1 220 ? 32.723 -24.066 21.767 1.00 36.44 220 THR A O 1
ATOM 3529 N N . PHE A 1 221 ? 33.856 -23.572 23.654 1.00 33.41 221 PHE A N 1
ATOM 3530 C CA . PHE A 1 221 ? 33.197 -22.282 23.834 1.00 28.34 221 PHE A CA 1
ATOM 3531 C C . PHE A 1 221 ? 33.455 -21.375 22.637 1.00 26.69 221 PHE A C 1
ATOM 3532 O O . PHE A 1 221 ? 32.524 -20.804 22.071 1.00 27.28 221 PHE A O 1
ATOM 3549 N N . PHE A 1 222 ? 34.708 -21.232 22.211 1.00 27.25 222 PHE A N 1
ATOM 3550 C CA . PHE A 1 222 ? 34.962 -20.286 21.124 1.00 33.59 222 PHE A CA 1
ATOM 3551 C C . PHE A 1 222 ? 34.326 -20.763 19.832 1.00 29.98 222 PHE A C 1
ATOM 3552 O O . PHE A 1 222 ? 33.907 -19.959 18.989 1.00 30.76 222 PHE A O 1
ATOM 3569 N N . LYS A 1 223 ? 34.253 -22.071 19.663 1.00 28.01 223 LYS A N 1
ATOM 3570 C CA . LYS A 1 223 ? 33.623 -22.598 18.468 1.00 31.96 223 LYS A CA 1
ATOM 3571 C C . LYS A 1 223 ? 32.152 -22.257 18.465 1.00 33.31 223 LYS A C 1
ATOM 3572 O O . LYS A 1 223 ? 31.613 -21.868 17.423 1.00 34.27 223 LYS A O 1
ATOM 3591 N N . LYS A 1 224 ? 31.510 -22.379 19.632 1.00 33.76 224 LYS A N 1
ATOM 3592 C CA . LYS A 1 224 ? 30.087 -22.026 19.768 1.00 35.23 224 LYS A CA 1
ATOM 3593 C C . LYS A 1 224 ? 29.873 -20.567 19.390 1.00 35.84 224 LYS A C 1
ATOM 3594 O O . LYS A 1 224 ? 29.045 -20.259 18.537 1.00 37.58 224 LYS A O 1
ATOM 3613 N N . ILE A 1 225 ? 30.617 -19.673 20.035 1.00 33.89 225 ILE A N 1
ATOM 3614 C CA . ILE A 1 225 ? 30.535 -18.255 19.739 1.00 36.88 225 ILE A CA 1
ATOM 3615 C C . ILE A 1 225 ? 30.845 -18.033 18.255 1.00 40.09 225 ILE A C 1
ATOM 3616 O O . ILE A 1 225 ? 30.226 -17.188 17.609 1.00 42.07 225 ILE A O 1
ATOM 3632 N N . GLY A 1 226 ? 31.800 -18.786 17.720 1.00 41.58 226 GLY A N 1
ATOM 3633 C CA . GLY A 1 226 ? 32.256 -18.574 16.361 1.00 44.27 226 GLY A CA 1
ATOM 3634 C C . GLY A 1 226 ? 31.282 -19.025 15.288 1.00 45.72 226 GLY A C 1
ATOM 3635 O O . GLY A 1 226 ? 31.350 -18.545 14.151 1.00 49.99 226 GLY A O 1
ATOM 3639 N N . HIS A 1 227 ? 30.390 -19.953 15.628 1.00 43.63 227 HIS A N 1
ATOM 3640 C CA . HIS A 1 227 ? 29.462 -20.522 14.635 1.00 44.22 227 HIS A CA 1
ATOM 3641 C C . HIS A 1 227 ? 28.014 -20.082 14.868 1.00 38.91 227 HIS A C 1
ATOM 3642 O O . HIS A 1 227 ? 27.093 -20.482 14.144 1.00 39.18 227 HIS A O 1
ATOM 3657 N N . ARG A 1 228 ? 27.833 -19.208 15.851 1.00 36.29 228 ARG A N 1
ATOM 3658 C CA . ARG A 1 228 ? 26.502 -18.810 16.281 1.00 34.04 228 ARG A CA 1
ATOM 3659 C C . ARG A 1 228 ? 25.691 -18.098 15.181 1.00 34.47 228 ARG A C 1
ATOM 3660 O O . ARG A 1 228 ? 24.515 -18.399 14.946 1.00 33.36 228 ARG A O 1
ATOM 3681 N N . ALA A 1 229 ? 26.327 -17.149 14.515 1.00 31.64 229 ALA A N 1
ATOM 3682 C CA . ALA A 1 229 ? 25.681 -16.376 13.468 1.00 33.03 229 ALA A CA 1
ATOM 3683 C C . ALA A 1 229 ? 25.252 -17.276 12.300 1.00 33.90 229 ALA A C 1
ATOM 3684 O O . ALA A 1 229 ? 24.173 -17.120 11.744 1.00 32.65 229 ALA A O 1
ATOM 3691 N N A TRP A 1 230 ? 26.112 -18.220 11.939 0.44 35.51 230 TRP A N 1
ATOM 3692 N N B TRP A 1 230 ? 26.116 -18.214 11.936 0.56 35.50 230 TRP A N 1
ATOM 3693 C CA A TRP A 1 230 ? 25.814 -19.170 10.884 0.44 37.44 230 TRP A CA 1
ATOM 3694 C CA B TRP A 1 230 ? 25.825 -19.180 10.895 0.56 37.41 230 TRP A CA 1
ATOM 3695 C C A TRP A 1 230 ? 24.650 -20.082 11.273 0.44 35.80 230 TRP A C 1
ATOM 3696 C C B TRP A 1 230 ? 24.646 -20.074 11.277 0.56 35.76 230 TRP A C 1
ATOM 3697 O O A TRP A 1 230 ? 23.777 -20.370 10.459 0.44 35.98 230 TRP A O 1
ATOM 3698 O O B TRP A 1 230 ? 23.764 -20.341 10.468 0.56 35.98 230 TRP A O 1
ATOM 3739 N N . ASP A 1 231 ? 24.639 -20.532 12.523 1.00 35.11 231 ASP A N 1
ATOM 3740 C CA . ASP A 1 231 ? 23.583 -21.401 13.003 1.00 38.70 231 ASP A CA 1
ATOM 3741 C C . ASP A 1 231 ? 22.225 -20.657 12.902 1.00 36.30 231 ASP A C 1
ATOM 3742 O O . ASP A 1 231 ? 21.196 -21.230 12.479 1.00 36.36 231 ASP A O 1
ATOM 3751 N N . ILE A 1 232 ? 22.222 -19.377 13.262 1.00 33.43 232 ILE A N 1
ATOM 3752 C CA . ILE A 1 232 ? 21.002 -18.600 13.165 1.00 30.56 232 ILE A CA 1
ATOM 3753 C C . ILE A 1 232 ? 20.557 -18.439 11.710 1.00 29.72 232 ILE A C 1
ATOM 3754 O O . ILE A 1 232 ? 19.372 -18.602 11.382 1.00 31.83 232 ILE A O 1
ATOM 3770 N N . LEU A 1 233 ? 21.508 -18.157 10.823 1.00 29.67 233 LEU A N 1
ATOM 3771 C CA . LEU A 1 233 ? 21.211 -17.995 9.406 1.00 31.12 233 LEU A CA 1
ATOM 3772 C C . LEU A 1 233 ? 20.627 -19.285 8.834 1.00 34.37 233 LEU A C 1
ATOM 3773 O O . LEU A 1 233 ? 19.682 -19.243 8.067 1.00 36.83 233 LEU A O 1
ATOM 3789 N N . GLU A 1 234 ? 21.154 -20.426 9.273 1.00 36.53 234 GLU A N 1
ATOM 3790 C CA . GLU A 1 234 ? 20.674 -21.731 8.839 1.00 38.47 234 GLU A CA 1
ATOM 3791 C C . GLU A 1 234 ? 19.238 -21.968 9.259 1.00 37.67 234 GLU A C 1
ATOM 3792 O O . GLU A 1 234 ? 18.461 -22.526 8.488 1.00 40.12 234 GLU A O 1
ATOM 3804 N N . HIS A 1 235 ? 18.885 -21.557 10.480 1.00 34.04 235 HIS A N 1
ATOM 3805 C CA . HIS A 1 235 ? 17.515 -21.766 10.977 1.00 35.25 235 HIS A CA 1
ATOM 3806 C C . HIS A 1 235 ? 16.533 -20.698 10.484 1.00 37.99 235 HIS A C 1
ATOM 3807 O O . HIS A 1 235 ? 15.359 -21.023 10.206 1.00 41.85 235 HIS A O 1
ATOM 3822 N N . ARG A 1 236 ? 16.990 -19.437 10.423 1.00 37.99 236 ARG A N 1
ATOM 3823 C CA . ARG A 1 236 ? 16.126 -18.266 10.146 1.00 36.74 236 ARG A CA 1
ATOM 3824 C C . ARG A 1 236 ? 15.839 -18.061 8.656 1.00 38.52 236 ARG A C 1
ATOM 3825 O O . ARG A 1 236 ? 14.775 -17.554 8.268 1.00 42.54 236 ARG A O 1
ATOM 3846 N N . GLY A 1 237 ? 16.786 -18.443 7.805 1.00 39.23 237 GLY A N 1
ATOM 3847 C CA . GLY A 1 237 ? 16.712 -18.117 6.391 1.00 41.70 237 GLY A CA 1
ATOM 3848 C C . GLY A 1 237 ? 17.343 -16.763 6.095 1.00 41.66 237 GLY A C 1
ATOM 3849 O O . GLY A 1 237 ? 17.540 -16.400 4.923 1.00 43.18 237 GLY A O 1
ATOM 3853 N N . PHE A 1 238 ? 17.676 -16.025 7.154 1.00 38.81 238 PHE A N 1
ATOM 3854 C CA . PHE A 1 238 ? 18.303 -14.710 7.040 1.00 39.85 238 PHE A CA 1
ATOM 3855 C C . PHE A 1 238 ? 19.252 -14.483 8.215 1.00 37.12 238 PHE A C 1
ATOM 3856 O O . PHE A 1 238 ? 19.156 -15.163 9.238 1.00 34.16 238 PHE A O 1
ATOM 3873 N N . THR A 1 239 ? 20.157 -13.515 8.069 1.00 36.59 239 THR A N 1
ATOM 3874 C CA . THR A 1 239 ? 21.079 -13.176 9.146 1.00 35.45 239 THR A CA 1
ATOM 3875 C C . THR A 1 239 ? 20.356 -12.517 10.327 1.00 27.98 239 THR A C 1
ATOM 3876 O O . THR A 1 239 ? 19.258 -12.019 10.213 1.00 28.43 239 THR A O 1
ATOM 3887 N N . SER A 1 240 ? 20.995 -12.575 11.472 1.00 24.54 240 SER A N 1
ATOM 3888 C CA A SER A 1 240 ? 20.468 -11.936 12.664 0.49 19.13 240 SER A CA 1
ATOM 3889 C CA B SER A 1 240 ? 20.529 -11.905 12.680 0.51 23.16 240 SER A CA 1
ATOM 3890 C C . SER A 1 240 ? 20.123 -10.461 12.428 1.00 20.27 240 SER A C 1
ATOM 3891 O O . SER A 1 240 ? 20.749 -9.734 11.623 1.00 23.43 240 SER A O 1
ATOM 3906 N N . ALA A 1 241 ? 19.116 -9.989 13.145 1.00 19.70 241 ALA A N 1
ATOM 3907 C CA . ALA A 1 241 ? 18.691 -8.572 13.013 1.00 18.10 241 ALA A CA 1
ATOM 3908 C C . ALA A 1 241 ? 18.321 -7.982 14.352 1.00 15.11 241 ALA A C 1
ATOM 3909 O O . ALA A 1 241 ? 18.842 -6.945 14.756 1.00 15.74 241 ALA A O 1
ATOM 3916 N N . ALA A 1 242 ? 17.438 -8.639 15.110 1.00 14.42 242 ALA A N 1
ATOM 3917 C CA . ALA A 1 242 ? 17.040 -8.097 16.406 1.00 14.21 242 ALA A CA 1
ATOM 3918 C C . ALA A 1 242 ? 18.168 -8.060 17.418 1.00 14.33 242 ALA A C 1
ATOM 3919 O O . ALA A 1 242 ? 18.303 -7.109 18.193 1.00 14.28 242 ALA A O 1
ATOM 3926 N N . SER A 1 243 ? 18.981 -9.106 17.424 1.00 14.04 243 SER A N 1
ATOM 3927 C CA . SER A 1 243 ? 20.073 -9.150 18.411 1.00 14.81 243 SER A CA 1
ATOM 3928 C C . SER A 1 243 ? 21.214 -8.144 18.138 1.00 13.02 243 SER A C 1
ATOM 3929 O O . SER A 1 243 ? 21.669 -7.506 19.076 1.00 13.54 243 SER A O 1
ATOM 3937 N N . PRO A 1 244 ? 21.648 -7.955 16.858 1.00 14.03 244 PRO A N 1
ATOM 3938 C CA . PRO A 1 244 ? 22.589 -6.846 16.671 1.00 14.76 244 PRO A CA 1
ATOM 3939 C C . PRO A 1 244 ? 21.959 -5.487 16.936 1.00 13.34 244 PRO A C 1
ATOM 3940 O O . PRO A 1 244 ? 22.639 -4.614 17.432 1.00 13.02 244 PRO A O 1
ATOM 3951 N N . THR A 1 245 ? 20.666 -5.332 16.668 1.00 13.55 245 THR A N 1
ATOM 3952 C CA . THR A 1 245 ? 20.013 -4.068 16.938 1.00 13.03 245 THR A CA 1
ATOM 3953 C C . THR A 1 245 ? 20.041 -3.807 18.465 1.00 12.54 245 THR A C 1
ATOM 3954 O O . THR A 1 245 ? 20.336 -2.695 18.891 1.00 13.56 245 THR A O 1
ATOM 3965 N N . LYS A 1 246 ? 19.724 -4.830 19.254 1.00 12.46 246 LYS A N 1
ATOM 3966 C CA . LYS A 1 246 ? 19.710 -4.717 20.702 1.00 12.28 246 LYS A CA 1
ATOM 3967 C C . LYS A 1 246 ? 21.092 -4.244 21.196 1.00 12.64 246 LYS A C 1
ATOM 3968 O O . LYS A 1 246 ? 21.204 -3.319 22.001 1.00 12.88 246 LYS A O 1
ATOM 3987 N N . ALA A 1 247 ? 22.133 -4.880 20.685 1.00 12.58 247 ALA A N 1
ATOM 3988 C CA . ALA A 1 247 ? 23.488 -4.558 21.081 1.00 12.23 247 ALA A CA 1
ATOM 3989 C C . ALA A 1 247 ? 23.863 -3.144 20.641 1.00 12.26 247 ALA A C 1
ATOM 3990 O O . ALA A 1 247 ? 24.554 -2.427 21.363 1.00 12.34 247 ALA A O 1
ATOM 3997 N N . ALA A 1 248 ? 23.448 -2.752 19.430 1.00 12.18 248 ALA A N 1
ATOM 3998 C CA . ALA A 1 248 ? 23.763 -1.408 18.918 1.00 11.74 248 ALA A CA 1
ATOM 3999 C C . ALA A 1 248 ? 23.146 -0.320 19.768 1.00 12.32 248 ALA A C 1
ATOM 4000 O O . ALA A 1 248 ? 23.801 0.699 20.094 1.00 12.57 248 ALA A O 1
ATOM 4007 N N . ILE A 1 249 ? 21.861 -0.485 20.122 1.00 12.63 249 ILE A N 1
ATOM 4008 C CA . ILE A 1 249 ? 21.240 0.525 20.977 1.00 13.85 249 ILE A CA 1
ATOM 4009 C C . ILE A 1 249 ? 21.889 0.536 22.339 1.00 13.92 249 ILE A C 1
ATOM 4010 O O . ILE A 1 249 ? 22.071 1.590 22.937 1.00 14.64 249 ILE A O 1
ATOM 4026 N N . GLN A 1 250 ? 22.218 -0.647 22.848 1.00 13.54 250 GLN A N 1
ATOM 4027 C CA . GLN A 1 250 ? 22.886 -0.769 24.144 1.00 14.55 250 GLN A CA 1
ATOM 4028 C C . GLN A 1 250 ? 24.201 -0.006 24.170 1.00 12.73 250 GLN A C 1
ATOM 4029 O O . GLN A 1 250 ? 24.476 0.783 25.055 1.00 13.92 250 GLN A O 1
ATOM 4043 N N . HIS A 1 251 ? 24.982 -0.208 23.130 1.00 12.27 251 HIS A N 1
ATOM 4044 C CA . HIS A 1 251 ? 26.265 0.516 23.027 1.00 12.85 251 HIS A CA 1
ATOM 4045 C C . HIS A 1 251 ? 26.035 2.032 22.909 1.00 12.37 251 HIS A C 1
ATOM 4046 O O . HIS A 1 251 ? 26.639 2.821 23.630 1.00 13.08 251 HIS A O 1
ATOM 4061 N N . MET A 1 252 ? 25.175 2.453 21.991 1.00 12.06 252 MET A N 1
ATOM 4062 C CA . MET A 1 252 ? 24.960 3.861 21.793 1.00 12.29 252 MET A CA 1
ATOM 4063 C C . MET A 1 252 ? 24.380 4.542 23.025 1.00 13.42 252 MET A C 1
ATOM 4064 O O . MET A 1 252 ? 24.796 5.651 23.382 1.00 13.52 252 MET A O 1
ATOM 4078 N N . LYS A 1 253 ? 23.447 3.882 23.715 1.00 13.25 253 LYS A N 1
ATOM 4079 C CA . LYS A 1 253 ? 22.853 4.495 24.889 1.00 14.15 253 LYS A CA 1
ATOM 4080 C C . LYS A 1 253 ? 23.932 4.691 25.965 1.00 14.17 253 LYS A C 1
ATOM 4081 O O . LYS A 1 253 ? 23.957 5.695 26.683 1.00 15.24 253 LYS A O 1
ATOM 4100 N N . ALA A 1 254 ? 24.787 3.688 26.151 1.00 13.93 254 ALA A N 1
ATOM 4101 C CA . ALA A 1 254 ? 25.902 3.806 27.084 1.00 14.21 254 ALA A CA 1
ATOM 4102 C C . ALA A 1 254 ? 26.802 4.992 26.723 1.00 15.21 254 ALA A C 1
ATOM 4103 O O . ALA A 1 254 ? 27.244 5.770 27.573 1.00 16.09 254 ALA A O 1
ATOM 4110 N N . TRP A 1 255 ? 27.108 5.078 25.437 1.00 13.40 255 TRP A N 1
ATOM 4111 C CA . TRP A 1 255 ? 27.977 6.133 24.912 1.00 15.16 255 TRP A CA 1
ATOM 4112 C C . TRP A 1 255 ? 27.358 7.521 25.130 1.00 15.57 255 TRP A C 1
ATOM 4113 O O . TRP A 1 255 ? 28.074 8.473 25.399 1.00 17.69 255 TRP A O 1
ATOM 4134 N N . LEU A 1 256 ? 26.038 7.612 25.083 1.00 15.77 256 LEU A N 1
ATOM 4135 C CA . LEU A 1 256 ? 25.387 8.905 25.235 1.00 16.29 256 LEU A CA 1
ATOM 4136 C C . LEU A 1 256 ? 25.310 9.364 26.702 1.00 16.80 256 LEU A C 1
ATOM 4137 O O . LEU A 1 256 ? 25.542 10.525 26.995 1.00 19.31 256 LEU A O 1
ATOM 4153 N N . PHE A 1 257 ? 25.031 8.455 27.622 1.00 16.51 257 PHE A N 1
ATOM 4154 C CA . PHE A 1 257 ? 24.671 8.830 28.992 1.00 17.87 257 PHE A CA 1
ATOM 4155 C C . PHE A 1 257 ? 25.592 8.285 30.065 1.00 18.87 257 PHE A C 1
ATOM 4156 O O . PHE A 1 257 ? 25.528 8.749 31.200 1.00 21.06 257 PHE A O 1
ATOM 4173 N N . GLY A 1 258 ? 26.446 7.332 29.712 1.00 18.67 258 GLY A N 1
ATOM 4174 C CA . GLY A 1 258 ? 27.347 6.694 30.664 1.00 17.98 258 GLY A CA 1
ATOM 4175 C C . GLY A 1 258 ? 26.863 5.305 31.049 1.00 19.68 258 GLY A C 1
ATOM 4176 O O . GLY A 1 258 ? 25.665 5.002 30.978 1.00 21.73 258 GLY A O 1
ATOM 4180 N N . THR A 1 259 ? 27.799 4.480 31.515 1.00 18.14 259 THR A N 1
ATOM 4181 C CA . THR A 1 259 ? 27.464 3.157 32.001 1.00 19.23 259 THR A CA 1
ATOM 4182 C C . THR A 1 259 ? 27.122 3.156 33.490 1.00 21.54 259 THR A C 1
ATOM 4183 O O . THR A 1 259 ? 27.398 4.100 34.211 1.00 21.83 259 THR A O 1
ATOM 4194 N N . ALA A 1 260 ? 26.484 2.068 33.905 1.00 22.74 260 ALA A N 1
ATOM 4195 C CA . ALA A 1 260 ? 26.058 1.890 35.298 1.00 23.59 260 ALA A CA 1
ATOM 4196 C C . ALA A 1 260 ? 27.182 1.407 36.182 1.00 26.36 260 ALA A C 1
ATOM 4197 O O . ALA A 1 260 ? 28.154 0.860 35.701 1.00 24.88 260 ALA A O 1
ATOM 4204 N N . PRO A 1 261 ? 27.074 1.604 37.483 1.00 28.22 261 PRO A N 1
ATOM 4205 C CA . PRO A 1 261 ? 28.182 1.172 38.343 1.00 29.36 261 PRO A CA 1
ATOM 4206 C C . PRO A 1 261 ? 28.517 -0.305 38.150 1.00 29.95 261 PRO A C 1
ATOM 4207 O O . PRO A 1 261 ? 27.625 -1.148 38.191 1.00 31.80 261 PRO A O 1
ATOM 4218 N N . GLY A 1 262 ? 29.788 -0.605 37.925 1.00 30.30 262 GLY A N 1
ATOM 4219 C CA . GLY A 1 262 ? 30.227 -1.982 37.775 1.00 28.63 262 GLY A CA 1
ATOM 4220 C C . GLY A 1 262 ? 30.113 -2.556 36.380 1.00 25.86 262 GLY A C 1
ATOM 4221 O O . GLY A 1 262 ? 30.600 -3.620 36.103 1.00 25.40 262 GLY A O 1
ATOM 4225 N N . GLU A 1 263 ? 29.449 -1.846 35.490 1.00 21.65 263 GLU A N 1
ATOM 4226 C CA . GLU A 1 263 ? 29.181 -2.370 34.150 1.00 19.97 263 GLU A CA 1
ATOM 4227 C C . GLU A 1 263 ? 30.449 -2.260 33.314 1.00 18.55 263 GLU A C 1
ATOM 4228 O O . GLU A 1 263 ? 31.102 -1.240 33.292 1.00 19.64 263 GLU A O 1
ATOM 4240 N N . VAL A 1 264 ? 30.731 -3.328 32.571 1.00 18.04 264 VAL A N 1
ATOM 4241 C CA . VAL A 1 264 ? 31.865 -3.435 31.662 1.00 16.84 264 VAL A CA 1
ATOM 4242 C C . VAL A 1 264 ? 31.291 -3.833 30.316 1.00 15.05 264 VAL A C 1
ATOM 4243 O O . VAL A 1 264 ? 30.759 -4.933 30.147 1.00 16.16 264 VAL A O 1
ATOM 4256 N N . LEU A 1 265 ? 31.390 -2.942 29.346 1.00 14.50 265 LEU A N 1
ATOM 4257 C CA . LEU A 1 265 ? 30.914 -3.197 27.991 1.00 14.51 265 LEU A CA 1
ATOM 4258 C C . LEU A 1 265 ? 32.107 -3.277 27.038 1.00 13.22 265 LEU A C 1
ATOM 4259 O O . LEU A 1 265 ? 32.898 -2.342 26.931 1.00 15.50 265 LEU A O 1
ATOM 4275 N N . SER A 1 266 ? 32.212 -4.375 26.307 1.00 13.58 266 SER A N 1
ATOM 4276 C CA . SER A 1 266 ? 33.227 -4.492 25.251 1.00 12.95 266 SER A CA 1
ATOM 4277 C C . SER A 1 266 ? 32.822 -3.490 24.169 1.00 12.06 266 SER A C 1
ATOM 4278 O O . SER A 1 266 ? 31.674 -3.446 23.763 1.00 13.47 266 SER A O 1
ATOM 4286 N N . MET A 1 267 ? 33.780 -2.703 23.695 1.00 12.95 267 MET A N 1
ATOM 4287 C CA . MET A 1 267 ? 33.574 -1.711 22.654 1.00 12.64 267 MET A CA 1
ATOM 4288 C C . MET A 1 267 ? 34.824 -1.614 21.838 1.00 12.02 267 MET A C 1
ATOM 4289 O O . MET A 1 267 ? 35.916 -1.518 22.375 1.00 12.99 267 MET A O 1
ATOM 4303 N N . GLY A 1 268 ? 34.679 -1.551 20.511 1.00 12.75 268 GLY A N 1
ATOM 4304 C CA . GLY A 1 268 ? 35.826 -1.289 19.622 1.00 13.07 268 GLY A CA 1
ATOM 4305 C C . GLY A 1 268 ? 36.082 0.210 19.650 1.00 13.26 268 GLY A C 1
ATOM 4306 O O . GLY A 1 268 ? 35.226 1.014 19.341 1.00 13.51 268 GLY A O 1
ATOM 4310 N N . ILE A 1 269 ? 37.305 0.575 20.033 1.00 13.28 269 ILE A N 1
ATOM 4311 C CA . ILE A 1 269 ? 37.643 1.992 20.033 1.00 13.94 269 ILE A CA 1
ATOM 4312 C C . ILE A 1 269 ? 39.037 2.223 19.415 1.00 13.13 269 ILE A C 1
ATOM 4313 O O . ILE A 1 269 ? 39.885 1.292 19.415 1.00 13.79 269 ILE A O 1
ATOM 4329 N N . PRO A 1 270 ? 39.259 3.410 18.854 1.00 13.92 270 PRO A N 1
ATOM 4330 C CA . PRO A 1 270 ? 40.655 3.742 18.498 1.00 15.05 270 PRO A CA 1
ATOM 4331 C C . PRO A 1 270 ? 41.564 3.468 19.682 1.00 15.33 270 PRO A C 1
ATOM 4332 O O . PRO A 1 270 ? 41.260 3.891 20.804 1.00 16.16 270 PRO A O 1
ATOM 4343 N N . VAL A 1 271 ? 42.654 2.740 19.474 1.00 15.30 271 VAL A N 1
ATOM 4344 C CA . VAL A 1 271 ? 43.412 2.351 20.645 1.00 15.28 271 VAL A CA 1
ATOM 4345 C C . VAL A 1 271 ? 43.978 3.578 21.384 1.00 15.82 271 VAL A C 1
ATOM 4346 O O . VAL A 1 271 ? 44.658 4.395 20.769 1.00 18.01 271 VAL A O 1
ATOM 4359 N N . PRO A 1 272 ? 43.733 3.686 22.694 1.00 16.14 272 PRO A N 1
ATOM 4360 C CA . PRO A 1 272 ? 44.294 4.842 23.401 1.00 17.95 272 PRO A CA 1
ATOM 4361 C C . PRO A 1 272 ? 45.792 4.672 23.668 1.00 19.70 272 PRO A C 1
ATOM 4362 O O . PRO A 1 272 ? 46.226 3.596 24.062 1.00 21.32 272 PRO A O 1
ATOM 4373 N N . GLU A 1 273 ? 46.571 5.718 23.468 1.00 22.65 273 GLU A N 1
ATOM 4374 C CA . GLU A 1 273 ? 47.978 5.657 23.828 1.00 27.81 273 GLU A CA 1
ATOM 4375 C C . GLU A 1 273 ? 48.040 5.429 25.329 1.00 30.37 273 GLU A C 1
ATOM 4376 O O . GLU A 1 273 ? 47.231 5.971 26.092 1.00 30.82 273 GLU A O 1
ATOM 4388 N N . GLY A 1 274 ? 48.952 4.602 25.784 1.00 32.75 274 GLY A N 1
ATOM 4389 C CA . GLY A 1 274 ? 48.964 4.352 27.222 1.00 33.28 274 GLY A CA 1
ATOM 4390 C C . GLY A 1 274 ? 47.817 3.523 27.827 1.00 31.50 274 GLY A C 1
ATOM 4391 O O . GLY A 1 274 ? 47.637 3.485 29.045 1.00 33.20 274 GLY A O 1
ATOM 4395 N N . ASN A 1 275 ? 47.043 2.823 27.009 1.00 25.55 275 ASN A N 1
ATOM 4396 C CA . ASN A 1 275 ? 46.139 1.809 27.546 1.00 22.08 275 ASN A CA 1
ATOM 4397 C C . ASN A 1 275 ? 46.967 0.811 28.372 1.00 22.00 275 ASN A C 1
ATOM 4398 O O . ASN A 1 275 ? 48.177 0.671 28.164 1.00 23.89 275 ASN A O 1
ATOM 4409 N N . PRO A 1 276 ? 46.343 0.149 29.343 1.00 22.01 276 PRO A N 1
ATOM 4410 C CA . PRO A 1 276 ? 47.186 -0.663 30.231 1.00 26.12 276 PRO A CA 1
ATOM 4411 C C . PRO A 1 276 ? 47.362 -2.099 29.734 1.00 24.25 276 PRO A C 1
ATOM 4412 O O . PRO A 1 276 ? 47.921 -2.901 30.469 1.00 27.21 276 PRO A O 1
ATOM 4423 N N . TYR A 1 277 ? 46.921 -2.429 28.514 1.00 20.20 277 TYR A N 1
ATOM 4424 C CA . TYR A 1 277 ? 46.940 -3.840 28.093 1.00 18.80 277 TYR A CA 1
ATOM 4425 C C . TYR A 1 277 ? 47.946 -4.128 26.977 1.00 18.94 277 TYR A C 1
ATOM 4426 O O . TYR A 1 277 ? 47.934 -5.208 26.381 1.00 19.76 277 TYR A O 1
ATOM 4444 N N . GLY A 1 278 ? 48.841 -3.179 26.710 1.00 20.52 278 GLY A N 1
ATOM 4445 C CA . GLY A 1 278 ? 49.967 -3.416 25.816 1.00 21.29 278 GLY A CA 1
ATOM 4446 C C . GLY A 1 278 ? 49.568 -3.454 24.347 1.00 21.14 278 GLY A C 1
ATOM 4447 O O . GLY A 1 278 ? 50.193 -4.178 23.524 1.00 24.28 278 GLY A O 1
ATOM 4451 N N . ILE A 1 279 ? 48.532 -2.702 23.990 1.00 17.93 279 ILE A N 1
ATOM 4452 C CA . ILE A 1 279 ? 48.083 -2.675 22.605 1.00 17.25 279 ILE A CA 1
ATOM 4453 C C . ILE A 1 279 ? 48.597 -1.418 21.927 1.00 16.24 279 ILE A C 1
ATOM 4454 O O . ILE A 1 279 ? 48.567 -0.318 22.475 1.00 18.45 279 ILE A O 1
ATOM 4470 N N . LYS A 1 280 ? 49.104 -1.577 20.725 1.00 15.71 280 LYS A N 1
ATOM 4471 C CA . LYS A 1 280 ? 49.732 -0.451 19.996 1.00 16.58 280 LYS A CA 1
ATOM 4472 C C . LYS A 1 280 ? 48.670 0.484 19.398 1.00 15.55 280 LYS A C 1
ATOM 4473 O O . LYS A 1 280 ? 47.700 0.025 18.802 1.00 15.67 280 LYS A O 1
ATOM 4492 N N . PRO A 1 281 ? 48.863 1.810 19.527 1.00 16.65 281 PRO A N 1
ATOM 4493 C CA . PRO A 1 281 ? 47.973 2.755 18.834 1.00 17.03 281 PRO A CA 1
ATOM 4494 C C . PRO A 1 281 ? 47.963 2.564 17.335 1.00 15.70 281 PRO A C 1
ATOM 4495 O O . PRO A 1 281 ? 48.970 2.126 16.757 1.00 17.56 281 PRO A O 1
ATOM 4506 N N . GLY A 1 282 ? 46.825 2.856 16.702 1.00 15.63 282 GLY A N 1
ATOM 4507 C CA . GLY A 1 282 ? 46.757 2.918 15.238 1.00 15.57 282 GLY A CA 1
ATOM 4508 C C . GLY A 1 282 ? 45.689 2.051 14.589 1.00 15.77 282 GLY A C 1
ATOM 4509 O O . GLY A 1 282 ? 45.542 2.112 13.365 1.00 17.12 282 GLY A O 1
ATOM 4513 N N . VAL A 1 283 ? 44.958 1.302 15.414 1.00 15.09 283 VAL A N 1
ATOM 4514 C CA . VAL A 1 283 ? 43.847 0.529 14.943 1.00 14.25 283 VAL A CA 1
ATOM 4515 C C . VAL A 1 283 ? 42.672 0.766 15.858 1.00 14.74 283 VAL A C 1
ATOM 4516 O O . VAL A 1 283 ? 42.800 1.467 16.859 1.00 15.40 283 VAL A O 1
ATOM 4529 N N . VAL A 1 284 ? 41.529 0.178 15.501 1.00 14.36 284 VAL A N 1
ATOM 4530 C CA . VAL A 1 284 ? 40.319 0.161 16.356 1.00 13.24 284 VAL A CA 1
ATOM 4531 C C . VAL A 1 284 ? 40.217 -1.246 16.928 1.00 13.36 284 VAL A C 1
ATOM 4532 O O . VAL A 1 284 ? 40.307 -2.212 16.171 1.00 14.13 284 VAL A O 1
ATOM 4545 N N . PHE A 1 285 ? 40.117 -1.350 18.258 1.00 13.23 285 PHE A N 1
ATOM 4546 C CA . PHE A 1 285 ? 40.342 -2.606 18.960 1.00 13.66 285 PHE A CA 1
ATOM 4547 C C . PHE A 1 285 ? 39.310 -2.706 20.052 1.00 12.67 285 PHE A C 1
ATOM 4548 O O . PHE A 1 285 ? 39.068 -1.722 20.763 1.00 13.82 285 PHE A O 1
ATOM 4565 N N . SER A 1 286 ? 38.681 -3.865 20.207 1.00 12.33 286 SER A N 1
ATOM 4566 C CA . SER A 1 286 ? 37.732 -4.027 21.267 1.00 12.70 286 SER A CA 1
ATOM 4567 C C . SER A 1 286 ? 38.409 -4.204 22.625 1.00 13.17 286 SER A C 1
ATOM 4568 O O . SER A 1 286 ? 39.286 -5.032 22.793 1.00 14.04 286 SER A O 1
ATOM 4576 N N . PHE A 1 287 ? 37.978 -3.362 23.556 1.00 13.68 287 PHE A N 1
ATOM 4577 C CA . PHE A 1 287 ? 38.460 -3.345 24.942 1.00 13.34 287 PHE A CA 1
ATOM 4578 C C . PHE A 1 287 ? 37.278 -3.433 25.892 1.00 13.16 287 PHE A C 1
ATOM 4579 O O . PHE A 1 287 ? 36.154 -3.037 25.555 1.00 14.06 287 PHE A O 1
ATOM 4596 N N . PRO A 1 288 ? 37.530 -3.876 27.137 1.00 13.72 288 PRO A N 1
ATOM 4597 C CA . PRO A 1 288 ? 36.533 -3.702 28.200 1.00 14.36 288 PRO A CA 1
ATOM 4598 C C . PRO A 1 288 ? 36.439 -2.226 28.492 1.00 14.61 288 PRO A C 1
ATOM 4599 O O . PRO A 1 288 ? 37.454 -1.643 28.890 1.00 15.72 288 PRO A O 1
ATOM 4610 N N . CYS A 1 289 ? 35.255 -1.657 28.380 1.00 13.91 289 CYS A N 1
ATOM 4611 C CA . CYS A 1 289 ? 35.086 -0.209 28.568 1.00 15.80 289 CYS A CA 1
ATOM 4612 C C . CYS A 1 289 ? 33.996 0.165 29.575 1.00 15.20 289 CYS A C 1
ATOM 4613 O O . CYS A 1 289 ? 33.061 -0.592 29.839 1.00 15.68 289 CYS A O 1
ATOM 4621 N N . ASN A 1 290 ? 34.094 1.378 30.085 1.00 15.87 290 ASN A N 1
ATOM 4622 C CA . ASN A 1 290 ? 32.960 2.036 30.697 1.00 16.66 290 ASN A CA 1
ATOM 4623 C C . ASN A 1 290 ? 32.823 3.402 30.059 1.00 16.58 290 ASN A C 1
ATOM 4624 O O . ASN A 1 290 ? 33.645 3.769 29.200 1.00 17.53 290 ASN A O 1
ATOM 4635 N N . VAL A 1 291 ? 31.756 4.106 30.376 1.00 16.37 291 VAL A N 1
ATOM 4636 C CA . VAL A 1 291 ? 31.548 5.406 29.789 1.00 16.67 291 VAL A CA 1
ATOM 4637 C C . VAL A 1 291 ? 31.149 6.328 30.929 1.00 17.26 291 VAL A C 1
ATOM 4638 O O . VAL A 1 291 ? 30.301 5.988 31.776 1.00 17.78 291 VAL A O 1
ATOM 4651 N N . ASP A 1 292 ? 31.774 7.503 30.982 1.00 18.12 292 ASP A N 1
ATOM 4652 C CA . ASP A 1 292 ? 31.488 8.432 32.066 1.00 19.34 292 ASP A CA 1
ATOM 4653 C C . ASP A 1 292 ? 30.217 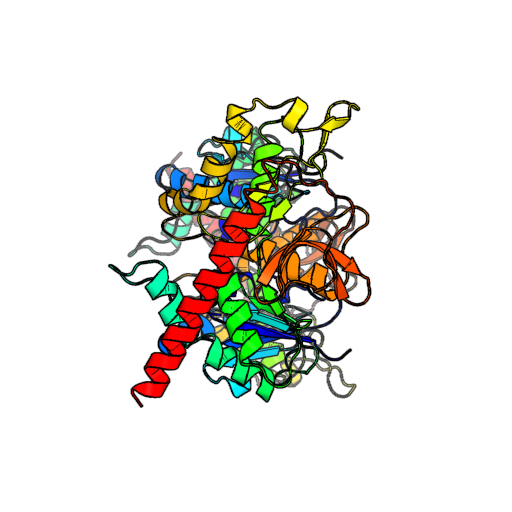9.243 31.771 1.00 20.80 292 ASP A C 1
ATOM 4654 O O . ASP A 1 292 ? 29.620 9.093 30.713 1.00 20.00 292 ASP A O 1
ATOM 4663 N N . LYS A 1 293 ? 29.823 10.107 32.695 1.00 22.33 293 LYS A N 1
ATOM 4664 C CA . LYS A 1 293 ? 28.568 10.811 32.559 1.00 24.66 293 LYS A CA 1
ATOM 4665 C C . LYS A 1 293 ? 28.633 11.862 31.477 1.00 24.28 293 LYS A C 1
ATOM 4666 O O . LYS A 1 293 ? 27.603 12.366 31.072 1.00 27.12 293 LYS A O 1
ATOM 4685 N N . GLU A 1 294 ? 29.850 12.189 31.035 1.00 22.78 294 GLU A N 1
ATOM 4686 C CA . GLU A 1 294 ? 30.053 13.136 29.946 1.00 22.75 294 GLU A CA 1
ATOM 4687 C C . GLU A 1 294 ? 30.081 12.427 28.586 1.00 21.09 294 GLU A C 1
ATOM 4688 O O . GLU A 1 294 ? 30.291 13.071 27.549 1.00 22.99 294 GLU A O 1
ATOM 4700 N N . GLY A 1 295 ? 29.815 11.123 28.582 1.00 20.92 295 GLY A N 1
ATOM 4701 C CA . GLY A 1 295 ? 29.776 10.368 27.339 1.00 20.13 295 GLY A CA 1
ATOM 4702 C C . GLY A 1 295 ? 31.127 10.007 26.770 1.00 18.65 295 GLY A C 1
ATOM 4703 O O . GLY A 1 295 ? 31.221 9.753 25.574 1.00 20.03 295 GLY A O 1
ATOM 4707 N N . LYS A 1 296 ? 32.173 10.039 27.606 1.00 19.51 296 LYS A N 1
ATOM 4708 C CA . LYS A 1 296 ? 33.503 9.688 27.175 1.00 19.22 296 LYS A CA 1
ATOM 4709 C C . LYS A 1 296 ? 33.795 8.219 27.547 1.00 18.07 296 LYS A C 1
ATOM 4710 O O . LYS A 1 296 ? 33.586 7.819 28.687 1.00 18.50 296 LYS A O 1
ATOM 4729 N N . ILE A 1 297 ? 34.283 7.438 26.581 1.00 18.34 297 ILE A N 1
ATOM 4730 C CA . ILE A 1 297 ? 34.609 6.028 26.741 1.00 17.09 297 ILE A CA 1
ATOM 4731 C C . ILE A 1 297 ? 35.995 5.897 27.387 1.00 18.02 297 ILE A C 1
ATOM 4732 O O . ILE A 1 297 ? 36.936 6.583 26.990 1.00 21.71 297 ILE A O 1
ATOM 4748 N N . HIS A 1 298 ? 36.101 5.012 28.372 1.00 16.54 298 HIS A N 1
ATOM 4749 C CA . HIS A 1 298 ? 37.381 4.700 29.007 1.00 16.65 298 HIS A CA 1
ATOM 4750 C C . HIS A 1 298 ? 37.606 3.208 29.048 1.00 16.61 298 HIS A C 1
ATOM 4751 O O . HIS A 1 298 ? 36.715 2.453 29.389 1.00 17.73 298 HIS A O 1
ATOM 4766 N N . VAL A 1 299 ? 38.842 2.776 28.804 1.00 17.06 299 VAL A N 1
ATOM 4767 C CA . VAL A 1 299 ? 39.216 1.398 29.011 1.00 16.95 299 VAL A CA 1
ATOM 4768 C C . VAL A 1 299 ? 39.224 1.101 30.496 1.00 17.58 299 VAL A C 1
ATOM 4769 O O . VAL A 1 299 ? 39.836 1.812 31.267 1.00 21.19 299 VAL A O 1
ATOM 4782 N N . VAL A 1 300 ? 38.610 -0.001 30.897 1.00 17.42 300 VAL A N 1
ATOM 4783 C CA . VAL A 1 300 ? 38.579 -0.396 32.304 1.00 18.32 300 VAL A CA 1
ATOM 4784 C C . VAL A 1 300 ? 39.939 -0.957 32.711 1.00 19.93 300 VAL A C 1
ATOM 4785 O O . VAL A 1 300 ? 40.449 -1.848 32.044 1.00 19.90 300 VAL A O 1
ATOM 4798 N N . GLU A 1 301 ? 40.484 -0.446 33.809 1.00 22.11 301 GLU A N 1
ATOM 4799 C CA . GLU A 1 301 ? 41.766 -0.901 34.318 1.00 22.71 301 GLU A CA 1
ATOM 4800 C C . GLU A 1 301 ? 41.617 -2.061 35.269 1.00 23.69 301 GLU A C 1
ATOM 4801 O O . GLU A 1 301 ? 40.554 -2.287 35.818 1.00 25.13 301 GLU A O 1
ATOM 4813 N N . GLY A 1 302 ? 42.688 -2.808 35.488 1.00 23.86 302 GLY A N 1
ATOM 4814 C CA . GLY A 1 302 ? 42.679 -3.796 36.559 1.00 25.43 302 GLY A CA 1
ATOM 4815 C C . GLY A 1 302 ? 42.495 -5.233 36.120 1.00 23.13 302 GLY A C 1
ATOM 4816 O O . GLY A 1 302 ? 42.614 -6.135 36.924 1.00 24.55 302 GLY A O 1
ATOM 4820 N N . PHE A 1 303 ? 42.186 -5.471 34.850 1.00 21.03 303 PHE A N 1
ATOM 4821 C CA . PHE A 1 303 ? 42.113 -6.852 34.382 1.00 20.95 303 PHE A CA 1
ATOM 4822 C C . PHE A 1 303 ? 43.499 -7.424 34.259 1.00 20.91 303 PHE A C 1
ATOM 4823 O O . PHE A 1 303 ? 44.465 -6.690 34.111 1.00 25.09 303 PHE A O 1
ATOM 4840 N N . LYS A 1 304 ? 43.585 -8.734 34.255 1.00 20.01 304 LYS A N 1
ATOM 4841 C CA . LYS A 1 304 ? 44.871 -9.388 34.266 1.00 21.87 304 LYS A CA 1
ATOM 4842 C C . LYS A 1 304 ? 45.116 -10.039 32.913 1.00 21.64 304 LYS A C 1
ATOM 4843 O O . LYS A 1 304 ? 44.191 -10.500 32.253 1.00 21.94 304 LYS A O 1
ATOM 4862 N N . VAL A 1 305 ? 46.373 -10.049 32.484 1.00 20.85 305 VAL A N 1
ATOM 4863 C CA . VAL A 1 305 ? 46.737 -10.638 31.212 1.00 20.31 305 VAL A CA 1
ATOM 4864 C C . VAL A 1 305 ? 47.669 -11.833 31.438 1.00 20.96 305 VAL A C 1
ATOM 4865 O O . VAL A 1 305 ? 48.866 -11.661 31.657 1.00 24.50 305 VAL A O 1
ATOM 4878 N N . ASN A 1 306 ? 47.118 -13.039 31.453 1.00 20.86 306 ASN A N 1
ATOM 4879 C CA . ASN A 1 306 ? 47.916 -14.228 31.606 1.00 21.71 306 ASN A CA 1
ATOM 4880 C C . ASN A 1 306 ? 48.584 -14.557 30.249 1.00 21.99 306 ASN A C 1
ATOM 4881 O O . ASN A 1 306 ? 48.420 -13.856 29.253 1.00 20.97 306 ASN A O 1
ATOM 4892 N N . ASP A 1 307 ? 49.405 -15.595 30.223 1.00 24.03 307 ASP A N 1
ATOM 4893 C CA . ASP A 1 307 ? 50.131 -15.908 28.998 1.00 24.28 307 ASP A CA 1
ATOM 4894 C C . ASP A 1 307 ? 49.200 -16.210 27.837 1.00 21.23 307 ASP A C 1
ATOM 4895 O O . ASP A 1 307 ? 49.470 -15.788 26.705 1.00 21.39 307 ASP A O 1
ATOM 4904 N N . TRP A 1 308 ? 48.123 -16.941 28.100 1.00 22.60 308 TRP A N 1
ATOM 4905 C CA . TRP A 1 308 ? 47.174 -17.261 27.045 1.00 22.24 308 TRP A CA 1
ATOM 4906 C C . TRP A 1 308 ? 46.604 -15.958 26.441 1.00 18.86 308 TRP A C 1
ATOM 4907 O O . TRP A 1 308 ? 46.559 -15.746 25.218 1.00 20.23 308 TRP A O 1
ATOM 4928 N N . LEU A 1 309 ? 46.146 -15.079 27.325 1.00 19.40 309 LEU A N 1
ATOM 4929 C CA . LEU A 1 309 ? 45.510 -13.831 26.871 1.00 18.27 309 LEU A CA 1
ATOM 4930 C C . LEU A 1 309 ? 46.542 -12.933 26.157 1.00 18.45 309 LEU A C 1
ATOM 4931 O O . LEU A 1 309 ? 46.216 -12.322 25.134 1.00 18.01 309 LEU A O 1
ATOM 4947 N N . ARG A 1 310 ? 47.786 -12.888 26.655 1.00 17.66 310 ARG A N 1
ATOM 4948 C CA . ARG A 1 310 ? 48.803 -12.092 25.989 1.00 17.47 310 ARG A CA 1
ATOM 4949 C C . ARG A 1 310 ? 48.966 -12.507 24.531 1.00 17.82 310 ARG A C 1
ATOM 4950 O O . ARG A 1 310 ? 48.980 -11.667 23.635 1.00 19.32 310 ARG A O 1
ATOM 4971 N N . GLU A 1 311 ? 49.093 -13.806 24.313 1.00 18.73 311 GLU A N 1
ATOM 4972 C CA . GLU A 1 311 ? 49.253 -14.335 22.958 1.00 20.11 311 GLU A CA 1
ATOM 4973 C C . GLU A 1 311 ? 48.040 -14.040 22.072 1.00 17.96 311 GLU A C 1
ATOM 4974 O O . GLU A 1 311 ? 48.203 -13.667 20.929 1.00 18.42 311 GLU A O 1
ATOM 4986 N N . LYS A 1 312 ? 46.847 -14.204 22.609 1.00 17.11 312 LYS A N 1
ATOM 4987 C CA . LYS A 1 312 ? 45.632 -13.897 21.860 1.00 17.83 312 LYS A CA 1
ATOM 4988 C C . LYS A 1 312 ? 45.556 -12.418 21.494 1.00 16.15 312 LYS A C 1
ATOM 4989 O O . LYS A 1 312 ? 45.152 -12.078 20.376 1.00 16.59 312 LYS A O 1
ATOM 5008 N N . LEU A 1 313 ? 45.849 -11.549 22.459 1.00 15.65 313 LEU A N 1
ATOM 5009 C CA . LEU A 1 313 ? 45.842 -10.120 22.223 1.00 15.24 313 LEU A CA 1
ATOM 5010 C C . LEU A 1 313 ? 46.859 -9.731 21.172 1.00 15.87 313 LEU A C 1
ATOM 5011 O O . LEU A 1 313 ? 46.572 -8.944 20.254 1.00 16.74 313 LEU A O 1
ATOM 5027 N N . ASP A 1 314 ? 48.055 -10.325 21.240 1.00 16.33 314 ASP A N 1
ATOM 5028 C CA . ASP A 1 314 ? 49.062 -10.025 20.268 1.00 16.48 314 ASP A CA 1
ATOM 5029 C C . ASP A 1 314 ? 48.656 -10.461 18.863 1.00 15.63 314 ASP A C 1
ATOM 5030 O O . ASP A 1 314 ? 48.911 -9.776 17.857 1.00 16.65 314 ASP A O 1
ATOM 5039 N N . PHE A 1 315 ? 48.011 -11.615 18.786 1.00 15.41 315 PHE A N 1
ATOM 5040 C CA . PHE A 1 315 ? 47.640 -12.167 17.480 1.00 15.76 315 PHE A CA 1
ATOM 5041 C C . PHE A 1 315 ? 46.540 -11.274 16.836 1.00 14.78 315 PHE A C 1
ATOM 5042 O O . PHE A 1 315 ? 46.601 -10.957 15.653 1.00 16.28 315 PHE A O 1
ATOM 5059 N N . THR A 1 316 ? 45.544 -10.850 17.616 1.00 14.82 316 THR A N 1
ATOM 5060 C CA . THR A 1 316 ? 44.493 -10.020 17.060 1.00 15.03 316 THR A CA 1
ATOM 5061 C C . THR A 1 316 ? 44.968 -8.602 16.751 1.00 14.89 316 THR A C 1
ATOM 5062 O O . THR A 1 316 ? 44.531 -8.008 15.766 1.00 14.67 316 THR A O 1
ATOM 5073 N N . GLU A 1 317 ? 45.927 -8.071 17.541 1.00 14.48 317 GLU A N 1
ATOM 5074 C CA . GLU A 1 317 ? 46.561 -6.806 17.212 1.00 15.50 317 GLU A CA 1
ATOM 5075 C C . GLU A 1 317 ? 47.268 -6.886 15.857 1.00 15.36 317 GLU A C 1
ATOM 5076 O O . GLU A 1 317 ? 47.075 -6.059 14.989 1.00 15.21 317 GLU A O 1
ATOM 5088 N N . LYS A 1 318 ? 48.036 -7.953 15.658 1.00 15.62 318 LYS A N 1
ATOM 5089 C CA . LYS A 1 318 ? 48.754 -8.134 14.410 1.00 15.64 318 LYS A CA 1
ATOM 5090 C C . LYS A 1 318 ? 47.758 -8.188 13.257 1.00 15.11 318 LYS A C 1
ATOM 5091 O O . LYS A 1 318 ? 47.952 -7.598 12.192 1.00 16.39 318 LYS A O 1
ATOM 5110 N N . ASP A 1 319 ? 46.665 -8.933 13.469 1.00 15.71 319 ASP A N 1
ATOM 5111 C CA . ASP A 1 319 ? 45.623 -9.075 12.456 1.00 16.05 319 ASP A CA 1
ATOM 5112 C C . ASP A 1 319 ? 45.013 -7.713 12.088 1.00 14.37 319 ASP A C 1
ATOM 5113 O O . ASP A 1 319 ? 44.879 -7.390 10.903 1.00 15.61 319 ASP A O 1
ATOM 5122 N N . LEU A 1 320 ? 44.721 -6.894 13.091 1.00 14.54 320 LEU A N 1
ATOM 5123 C CA . LEU A 1 320 ? 44.175 -5.580 12.805 1.00 14.88 320 LEU A CA 1
ATOM 5124 C C . LEU A 1 320 ? 45.131 -4.675 12.014 1.00 14.65 320 LEU A C 1
ATOM 5125 O O . LEU A 1 320 ? 44.709 -3.999 11.080 1.00 15.07 320 LEU A O 1
ATOM 5141 N N . PHE A 1 321 ? 46.414 -4.695 12.364 1.00 15.15 321 PHE A N 1
ATOM 5142 C CA . PHE A 1 321 ? 47.352 -3.892 11.616 1.00 15.95 321 PHE A CA 1
ATOM 5143 C C . PHE A 1 321 ? 47.459 -4.384 10.169 1.00 16.57 321 PHE A C 1
ATOM 5144 O O . PHE A 1 321 ? 47.601 -3.605 9.236 1.00 17.82 321 PHE A O 1
ATOM 5161 N N . HIS A 1 322 ? 47.331 -5.684 9.980 1.00 16.66 322 HIS A N 1
ATOM 5162 C CA . HIS A 1 322 ? 47.374 -6.237 8.634 1.00 18.17 322 HIS A CA 1
ATOM 5163 C C . HIS A 1 322 ? 46.134 -5.849 7.809 1.00 16.27 322 HIS A C 1
ATOM 5164 O O . HIS A 1 322 ? 46.265 -5.493 6.632 1.00 18.82 322 HIS A O 1
ATOM 5179 N N . GLU A 1 323 ? 44.948 -5.919 8.405 1.00 16.17 323 GLU A N 1
ATOM 5180 C CA . GLU A 1 323 ? 43.781 -5.463 7.682 1.00 16.40 323 GLU A CA 1
ATOM 5181 C C . GLU A 1 323 ? 43.904 -3.999 7.296 1.00 15.87 323 GLU A C 1
ATOM 5182 O O . GLU A 1 323 ? 43.488 -3.617 6.202 1.00 17.80 323 GLU A O 1
ATOM 5194 N N . LYS A 1 324 ? 44.416 -3.161 8.207 1.00 15.61 324 LYS A N 1
ATOM 5195 C CA . LYS A 1 324 ? 44.570 -1.744 7.926 1.00 16.60 324 LYS A CA 1
ATOM 5196 C C . LYS A 1 324 ? 45.514 -1.550 6.736 1.00 15.78 324 LYS A C 1
ATOM 5197 O O . LYS A 1 324 ? 45.267 -0.709 5.871 1.00 17.12 324 LYS A O 1
ATOM 5216 N N . GLU A 1 325 ? 46.611 -2.314 6.719 1.00 17.75 325 GLU A N 1
ATOM 5217 C CA . GLU A 1 325 ? 47.554 -2.212 5.600 1.00 19.02 325 GLU A CA 1
ATOM 5218 C C . GLU A 1 325 ? 46.864 -2.580 4.277 1.00 19.55 325 GLU A C 1
ATOM 5219 O O . GLU A 1 325 ? 47.070 -1.944 3.237 1.00 20.30 325 GLU A O 1
ATOM 5231 N N . ILE A 1 326 ? 46.078 -3.639 4.277 1.00 18.52 326 ILE A N 1
ATOM 5232 C CA . ILE A 1 326 ? 45.372 -4.013 3.047 1.00 19.40 326 ILE A CA 1
ATOM 5233 C C . ILE A 1 326 ? 44.495 -2.851 2.576 1.00 18.25 326 ILE A C 1
ATOM 5234 O O . ILE A 1 326 ? 44.500 -2.457 1.391 1.00 19.39 326 ILE A O 1
ATOM 5250 N N . ALA A 1 327 ? 43.712 -2.294 3.499 1.00 18.41 327 ALA A N 1
ATOM 5251 C CA . ALA A 1 327 ? 42.792 -1.209 3.161 1.00 18.19 327 ALA A CA 1
ATOM 5252 C C . ALA A 1 327 ? 43.520 0.001 2.625 1.00 20.02 327 ALA A C 1
ATOM 5253 O O . ALA A 1 327 ? 43.190 0.536 1.559 1.00 20.75 327 ALA A O 1
ATOM 5260 N N . LEU A 1 328 ? 44.550 0.423 3.347 1.00 19.80 328 LEU A N 1
ATOM 5261 C CA . LEU A 1 328 ? 45.285 1.625 2.932 1.00 20.78 328 LEU A CA 1
ATOM 5262 C C . LEU A 1 328 ? 46.034 1.421 1.623 1.00 21.05 328 LEU A C 1
ATOM 5263 O O . LEU A 1 328 ? 46.095 2.316 0.776 1.00 20.78 328 LEU A O 1
ATOM 5279 N N . ASN A 1 329 ? 46.543 0.218 1.401 1.00 21.95 329 ASN A N 1
ATOM 5280 C CA . ASN A 1 329 ? 47.261 -0.053 0.139 1.00 22.67 329 ASN A CA 1
ATOM 5281 C C . ASN A 1 329 ? 46.304 -0.005 -1.023 1.00 22.21 329 ASN A C 1
ATOM 5282 O O . ASN A 1 329 ? 46.609 0.530 -2.078 1.00 23.81 329 ASN A O 1
ATOM 5293 N N . HIS A 1 330 ? 45.093 -0.516 -0.818 1.00 21.78 330 HIS A N 1
ATOM 5294 C CA . HIS A 1 330 ? 44.074 -0.467 -1.864 1.00 22.73 330 HIS A CA 1
ATOM 5295 C C . HIS A 1 330 ? 43.708 0.958 -2.223 1.00 24.64 330 HIS A C 1
ATOM 5296 O O . HIS A 1 330 ? 43.635 1.301 -3.392 1.00 24.64 330 HIS A O 1
ATOM 5311 N N . LEU A 1 331 ? 43.496 1.778 -1.209 1.00 22.53 331 LEU A N 1
ATOM 5312 C CA . LEU A 1 331 ? 43.111 3.162 -1.446 1.00 22.18 331 LEU A CA 1
ATOM 5313 C C . LEU A 1 331 ? 44.240 3.922 -2.131 1.00 25.33 331 LEU A C 1
ATOM 5314 O O . LEU A 1 331 ? 44.011 4.751 -3.010 1.00 27.20 331 LEU A O 1
ATOM 5330 N N . ALA A 1 332 ? 45.473 3.629 -1.734 1.00 25.05 332 ALA A N 1
ATOM 5331 C CA . ALA A 1 332 ? 46.616 4.290 -2.336 1.00 29.21 332 ALA A CA 1
ATOM 5332 C C . ALA A 1 332 ? 46.774 3.910 -3.812 1.00 29.13 332 ALA A C 1
ATOM 5333 O O . ALA A 1 332 ? 47.116 4.731 -4.662 1.00 32.03 332 ALA A O 1
ATOM 5340 N N . GLN A 1 333 ? 46.526 2.650 -4.135 1.00 30.39 333 GLN A N 1
ATOM 5341 C CA . GLN A 1 333 ? 46.606 2.235 -5.546 1.00 34.41 333 GLN A CA 1
ATOM 5342 C C . GLN A 1 333 ? 45.551 2.955 -6.389 1.00 34.50 333 GLN A C 1
ATOM 5343 O O . GLN A 1 333 ? 45.798 3.322 -7.547 1.00 36.39 333 GLN A O 1
ATOM 5357 N N . LEU A 1 334 ? 44.383 3.194 -5.813 1.00 33.52 334 LEU A N 1
ATOM 5358 C CA . LEU A 1 334 ? 43.350 3.914 -6.540 1.00 34.82 334 LEU A CA 1
ATOM 5359 C C . LEU A 1 334 ? 43.741 5.358 -6.744 1.00 37.22 334 LEU A C 1
ATOM 5360 O O . LEU A 1 334 ? 43.431 5.931 -7.788 1.00 38.83 334 LEU A O 1
ATOM 5376 N N . GLU A 1 335 ? 44.410 5.961 -5.768 1.00 38.15 335 GLU A N 1
ATOM 5377 C CA . GLU A 1 335 ? 44.817 7.360 -5.918 1.00 43.99 335 GLU A CA 1
ATOM 5378 C C . GLU A 1 335 ? 45.902 7.436 -6.981 1.00 45.27 335 GLU A C 1
ATOM 5379 O O . GLU A 1 335 ? 45.828 8.301 -7.837 1.00 42.92 335 GLU A O 1
ATOM 5391 N N . SER B 1 2 ? 9.210 -10.568 42.847 1.00 55.50 2 SER B N 1
ATOM 5392 C CA . SER B 1 2 ? 8.080 -10.973 42.024 1.00 52.54 2 SER B CA 1
ATOM 5393 C C . SER B 1 2 ? 8.411 -12.242 41.253 1.00 47.77 2 SER B C 1
ATOM 5394 O O . SER B 1 2 ? 9.573 -12.507 40.960 1.00 47.82 2 SER B O 1
ATOM 5401 N N . GLU B 1 3 ? 7.383 -13.028 40.948 1.00 42.97 3 GLU B N 1
ATOM 5402 C CA . GLU B 1 3 ? 7.511 -14.138 40.030 1.00 38.43 3 GLU B CA 1
ATOM 5403 C C . GLU B 1 3 ? 7.370 -13.536 38.637 1.00 27.94 3 GLU B C 1
ATOM 5404 O O . GLU B 1 3 ? 6.707 -12.521 38.448 1.00 28.43 3 GLU B O 1
ATOM 5416 N N . ALA B 1 4 ? 8.031 -14.138 37.674 1.00 24.16 4 ALA B N 1
ATOM 5417 C CA . ALA B 1 4 ? 7.995 -13.636 36.323 1.00 22.81 4 ALA B CA 1
ATOM 5418 C C . ALA B 1 4 ? 6.564 -13.715 35.787 1.00 21.05 4 ALA B C 1
ATOM 5419 O O . ALA B 1 4 ? 5.819 -14.638 36.089 1.00 22.94 4 ALA B O 1
ATOM 5426 N N . ALA B 1 5 ? 6.224 -12.761 34.942 1.00 17.98 5 ALA B N 1
ATOM 5427 C CA . ALA B 1 5 ? 4.964 -12.784 34.238 1.00 16.95 5 ALA B CA 1
ATOM 5428 C C . ALA B 1 5 ? 5.093 -13.680 33.021 1.00 17.09 5 ALA B C 1
ATOM 5429 O O . ALA B 1 5 ? 6.050 -13.592 32.274 1.00 18.30 5 ALA B O 1
ATOM 5436 N N . HIS B 1 6 ? 4.094 -14.537 32.811 1.00 17.31 6 HIS B N 1
ATOM 5437 C CA . HIS B 1 6 ? 4.095 -15.464 31.708 1.00 17.43 6 HIS B CA 1
ATOM 5438 C C . HIS B 1 6 ? 3.279 -14.932 30.552 1.00 15.52 6 HIS B C 1
ATOM 5439 O O . HIS B 1 6 ? 2.075 -14.683 30.677 1.00 16.82 6 HIS B O 1
ATOM 5454 N N . VAL B 1 7 ? 3.917 -14.768 29.397 1.00 14.18 7 VAL B N 1
ATOM 5455 C CA . VAL B 1 7 ? 3.335 -14.107 28.242 1.00 13.20 7 VAL B CA 1
ATOM 5456 C C . VAL B 1 7 ? 3.348 -15.036 27.059 1.00 13.98 7 VAL B C 1
ATOM 5457 O O . VAL B 1 7 ? 4.395 -15.493 26.639 1.00 14.34 7 VAL B O 1
ATOM 5470 N N . LEU B 1 8 ? 2.168 -15.271 26.492 1.00 13.79 8 LEU B N 1
ATOM 5471 C CA . LEU B 1 8 ? 2.032 -16.091 25.290 1.00 13.36 8 LEU B CA 1
ATOM 5472 C C . LEU B 1 8 ? 2.011 -15.202 24.040 1.00 12.27 8 LEU B C 1
ATOM 5473 O O . LEU B 1 8 ? 1.323 -14.188 23.988 1.00 12.74 8 LEU B O 1
ATOM 5489 N N . ILE B 1 9 ? 2.748 -15.621 23.015 1.00 13.05 9 ILE B N 1
ATOM 5490 C CA . ILE B 1 9 ? 2.648 -15.085 21.664 1.00 13.41 9 ILE B CA 1
ATOM 5491 C C . ILE B 1 9 ? 2.386 -16.248 20.720 1.00 13.15 9 ILE B C 1
ATOM 5492 O O . ILE B 1 9 ? 3.165 -17.184 20.681 1.00 13.89 9 ILE B O 1
ATOM 5508 N N . THR B 1 10 ? 1.233 -16.231 20.037 1.00 13.78 10 THR B N 1
ATOM 5509 C CA . THR B 1 10 ? 0.946 -17.223 19.024 1.00 14.39 10 THR B CA 1
ATOM 5510 C C . THR B 1 10 ? 1.485 -16.779 17.687 1.00 15.54 10 THR B C 1
ATOM 5511 O O . THR B 1 10 ? 1.782 -15.605 17.486 1.00 15.34 10 THR B O 1
ATOM 5522 N N . GLY B 1 11 ? 1.647 -17.702 16.736 1.00 15.51 11 GLY B N 1
ATOM 5523 C CA . GLY B 1 11 ? 2.305 -17.323 15.479 1.00 15.23 11 GLY B CA 1
ATOM 5524 C C . GLY B 1 11 ? 3.701 -16.771 15.699 1.00 15.40 11 GLY B C 1
ATOM 5525 O O . GLY B 1 11 ? 4.163 -15.886 14.979 1.00 16.51 11 GLY B O 1
ATOM 5529 N N . ALA B 1 12 ? 4.381 -17.284 16.724 1.00 14.19 12 ALA B N 1
ATOM 5530 C CA . ALA B 1 12 ? 5.574 -16.618 17.230 1.00 14.94 12 ALA B CA 1
ATOM 5531 C C . ALA B 1 12 ? 6.719 -16.547 16.255 1.00 17.02 12 ALA B C 1
ATOM 5532 O O . ALA B 1 12 ? 7.580 -15.712 16.441 1.00 17.81 12 ALA B O 1
ATOM 5539 N N . ALA B 1 13 ? 6.739 -17.425 15.265 1.00 16.42 13 ALA B N 1
ATOM 5540 C CA . ALA B 1 13 ? 7.815 -17.441 14.283 1.00 18.37 13 ALA B CA 1
ATOM 5541 C C . ALA B 1 13 ? 7.689 -16.387 13.195 1.00 18.38 13 ALA B C 1
ATOM 5542 O O . ALA B 1 13 ? 8.593 -16.186 12.404 1.00 22.87 13 ALA B O 1
ATOM 5549 N N . GLY B 1 14 ? 6.558 -15.712 13.133 1.00 15.19 14 GLY B N 1
ATOM 5550 C CA . GLY B 1 14 ? 6.374 -14.712 12.113 1.00 15.92 14 GLY B CA 1
ATOM 5551 C C . GLY B 1 14 ? 7.039 -13.409 12.441 1.00 16.81 14 GLY B C 1
ATOM 5552 O O . GLY B 1 14 ? 7.668 -13.246 13.503 1.00 16.53 14 GLY B O 1
ATOM 5556 N N . GLN B 1 15 ? 6.871 -12.427 11.563 1.00 18.67 15 GLN B N 1
ATOM 5557 C CA . GLN B 1 15 ? 7.560 -11.151 11.779 1.00 20.10 15 GLN B CA 1
ATOM 5558 C C . GLN B 1 15 ? 7.063 -10.397 13.017 1.00 15.75 15 GLN B C 1
ATOM 5559 O O . GLN B 1 15 ? 7.853 -9.794 13.726 1.00 17.12 15 GLN B O 1
ATOM 5573 N N . ILE B 1 16 ? 5.735 -10.380 13.239 1.00 14.54 16 ILE B N 1
ATOM 5574 C CA . ILE B 1 16 ? 5.236 -9.730 14.426 1.00 13.72 16 ILE B CA 1
ATOM 5575 C C . ILE B 1 16 ? 5.820 -10.428 15.661 1.00 14.26 16 ILE B C 1
ATOM 5576 O O . ILE B 1 16 ? 6.342 -9.779 16.592 1.00 14.58 16 ILE B O 1
ATOM 5592 N N . GLY B 1 17 ? 5.775 -11.749 15.683 1.00 14.18 17 GLY B N 1
ATOM 5593 C CA . GLY B 1 17 ? 6.282 -12.453 16.834 1.00 14.22 17 GLY B CA 1
ATOM 5594 C C . GLY B 1 17 ? 7.740 -12.178 17.138 1.00 13.73 17 GLY B C 1
ATOM 5595 O O . GLY B 1 17 ? 8.165 -12.096 18.299 1.00 14.20 17 GLY B O 1
ATOM 5599 N N . TYR B 1 18 ? 8.503 -12.091 16.066 1.00 13.61 18 TYR B N 1
ATOM 5600 C CA . TYR B 1 18 ? 9.943 -11.836 16.155 1.00 14.29 18 TYR B CA 1
ATOM 5601 C C . TYR B 1 18 ? 10.163 -10.511 16.902 1.00 13.21 18 TYR B C 1
ATOM 5602 O O . TYR B 1 18 ? 10.993 -10.417 17.837 1.00 15.03 18 TYR B O 1
ATOM 5620 N N . ILE B 1 19 ? 9.498 -9.451 16.450 1.00 12.79 19 ILE B N 1
ATOM 5621 C CA . ILE B 1 19 ? 9.710 -8.139 17.026 1.00 12.95 19 ILE B CA 1
ATOM 5622 C C . ILE B 1 19 ? 9.098 -8.068 18.446 1.00 13.30 19 ILE B C 1
ATOM 5623 O O . ILE B 1 19 ? 9.673 -7.488 19.363 1.00 13.56 19 ILE B O 1
ATOM 5639 N N . LEU B 1 20 ? 7.858 -8.534 18.545 1.00 12.57 20 LEU B N 1
ATOM 5640 C CA . LEU B 1 20 ? 7.160 -8.491 19.811 1.00 12.82 20 LEU B CA 1
ATOM 5641 C C . LEU B 1 20 ? 7.900 -9.197 20.939 1.00 12.52 20 LEU B C 1
ATOM 5642 O O . LEU B 1 20 ? 7.976 -8.696 22.059 1.00 13.80 20 LEU B O 1
ATOM 5658 N N . SER B 1 21 ? 8.393 -10.379 20.652 1.00 12.59 21 SER B N 1
ATOM 5659 C CA A SER B 1 21 ? 9.131 -11.113 21.664 0.80 14.00 21 SER B CA 1
ATOM 5660 C CA B SER B 1 21 ? 9.167 -11.158 21.614 0.20 12.11 21 SER B CA 1
ATOM 5661 C C . SER B 1 21 ? 10.347 -10.350 22.146 1.00 12.30 21 SER B C 1
ATOM 5662 O O . SER B 1 21 ? 10.562 -10.264 23.342 1.00 13.46 21 SER B O 1
ATOM 5677 N N . HIS B 1 22 ? 11.115 -9.782 21.225 1.00 13.09 22 HIS B N 1
ATOM 5678 C CA . HIS B 1 22 ? 12.278 -9.022 21.659 1.00 12.88 22 HIS B CA 1
ATOM 5679 C C . HIS B 1 22 ? 11.904 -7.753 22.437 1.00 12.45 22 HIS B C 1
ATOM 5680 O O . HIS B 1 22 ? 12.529 -7.411 23.436 1.00 14.09 22 HIS B O 1
ATOM 5695 N N A TRP B 1 23 ? 10.884 -7.036 21.973 0.46 14.44 23 TRP B N 1
ATOM 5696 N N B TRP B 1 23 ? 10.846 -7.104 21.999 0.54 12.03 23 TRP B N 1
ATOM 5697 C CA A TRP B 1 23 ? 10.500 -5.802 22.657 0.46 16.21 23 TRP B CA 1
ATOM 5698 C CA B TRP B 1 23 ? 10.423 -5.864 22.613 0.54 12.89 23 TRP B CA 1
ATOM 5699 C C A TRP B 1 23 ? 9.905 -6.078 24.042 0.46 15.37 23 TRP B C 1
ATOM 5700 C C B TRP B 1 23 ? 9.978 -6.143 24.035 0.54 13.24 23 TRP B C 1
ATOM 5701 O O A TRP B 1 23 ? 10.105 -5.290 24.965 0.46 15.91 23 TRP B O 1
ATOM 5702 O O B TRP B 1 23 ? 10.377 -5.463 24.973 0.54 14.70 23 TRP B O 1
ATOM 5743 N N . ILE B 1 24 ? 9.186 -7.182 24.213 1.00 13.34 24 ILE B N 1
ATOM 5744 C CA . ILE B 1 24 ? 8.738 -7.571 25.552 1.00 13.97 24 ILE B CA 1
ATOM 5745 C C . ILE B 1 24 ? 9.932 -7.999 26.428 1.00 14.28 24 ILE B C 1
ATOM 5746 O O . ILE B 1 24 ? 10.046 -7.612 27.602 1.00 14.51 24 ILE B O 1
ATOM 5762 N N . ALA B 1 25 ? 10.835 -8.796 25.856 1.00 13.25 25 ALA B N 1
ATOM 5763 C CA . ALA B 1 25 ? 11.988 -9.278 26.610 1.00 13.40 25 ALA B CA 1
ATOM 5764 C C . ALA B 1 25 ? 12.915 -8.146 27.045 1.00 14.97 25 ALA B C 1
ATOM 5765 O O . ALA B 1 25 ? 13.652 -8.310 28.019 1.00 15.54 25 ALA B O 1
ATOM 5772 N N . SER B 1 26 ? 12.903 -7.038 26.306 1.00 14.36 26 SER B N 1
ATOM 5773 C CA . SER B 1 26 ? 13.706 -5.880 26.636 1.00 16.49 26 SER B CA 1
ATOM 5774 C C . SER B 1 26 ? 13.199 -5.127 27.840 1.00 15.82 26 SER B C 1
ATOM 5775 O O . SER B 1 26 ? 13.900 -4.213 28.303 1.00 18.10 26 SER B O 1
ATOM 5783 N N . GLY B 1 27 ? 11.999 -5.473 28.351 1.00 16.33 27 GLY B N 1
ATOM 5784 C CA . GLY B 1 27 ? 11.474 -4.864 29.554 1.00 17.43 27 GLY B CA 1
ATOM 5785 C C . GLY B 1 27 ? 10.363 -3.849 29.339 1.00 17.36 27 GLY B C 1
ATOM 5786 O O . GLY B 1 27 ? 9.849 -3.265 30.306 1.00 20.19 27 GLY B O 1
ATOM 5790 N N . GLU B 1 28 ? 9.950 -3.637 28.091 1.00 17.65 28 GLU B N 1
ATOM 5791 C CA . GLU B 1 28 ? 9.048 -2.539 27.780 1.00 19.83 28 GLU B CA 1
ATOM 5792 C C . GLU B 1 28 ? 7.615 -2.756 28.255 1.00 20.21 28 GLU B C 1
ATOM 5793 O O . GLU B 1 28 ? 6.900 -1.786 28.470 1.00 24.71 28 GLU B O 1
ATOM 5805 N N . LEU B 1 29 ? 7.196 -3.998 28.432 1.00 16.21 29 LEU B N 1
ATOM 5806 C CA . LEU B 1 29 ? 5.792 -4.264 28.769 1.00 15.35 29 LEU B CA 1
ATOM 5807 C C . LEU B 1 29 ? 5.593 -4.273 30.291 1.00 16.92 29 LEU B C 1
ATOM 5808 O O . LEU B 1 29 ? 4.715 -3.589 30.792 1.00 17.94 29 LEU B O 1
ATOM 5824 N N . TYR B 1 30 ? 6.400 -5.040 31.011 1.00 16.20 30 TYR B N 1
ATOM 5825 C CA . TYR B 1 30 ? 6.203 -5.317 32.437 1.00 16.50 30 TYR B CA 1
ATOM 5826 C C . TYR B 1 30 ? 7.179 -4.557 33.347 1.00 18.00 30 TYR B C 1
ATOM 5827 O O . TYR B 1 30 ? 7.267 -4.822 34.546 1.00 20.21 30 TYR B O 1
ATOM 5845 N N . GLY B 1 31 ? 7.909 -3.609 32.781 1.00 19.02 31 GLY B N 1
ATOM 5846 C CA . GLY B 1 31 ? 8.738 -2.773 33.627 1.00 19.55 31 GLY B CA 1
ATOM 5847 C C . GLY B 1 31 ? 9.863 -3.541 34.302 1.00 21.27 31 GLY B C 1
ATOM 5848 O O . GLY B 1 31 ? 10.575 -4.282 33.633 1.00 22.81 31 GLY B O 1
ATOM 5852 N N . ASP B 1 32 ? 10.031 -3.364 35.601 1.00 22.31 32 ASP B N 1
ATOM 5853 C CA . ASP B 1 32 ? 11.095 -4.060 36.298 1.00 24.48 32 ASP B CA 1
ATOM 5854 C C . ASP B 1 32 ? 10.861 -5.563 36.467 1.00 24.20 32 ASP B C 1
ATOM 5855 O O . ASP B 1 32 ? 11.766 -6.288 36.853 1.00 26.02 32 ASP B O 1
ATOM 5864 N N . ARG B 1 33 ? 9.643 -6.023 36.228 1.00 21.92 33 ARG B N 1
ATOM 5865 C CA . ARG B 1 33 ? 9.310 -7.417 36.443 1.00 20.88 33 ARG B CA 1
ATOM 5866 C C . ARG B 1 33 ? 9.850 -8.290 35.307 1.00 20.22 33 ARG B C 1
ATOM 5867 O O . ARG B 1 33 ? 9.810 -7.885 34.148 1.00 21.11 33 ARG B O 1
ATOM 5888 N N . GLN B 1 34 ? 10.351 -9.479 35.622 1.00 20.20 34 GLN B N 1
ATOM 5889 C CA . GLN B 1 34 ? 10.774 -10.376 34.560 1.00 19.38 34 GLN B CA 1
ATOM 5890 C C . GLN B 1 34 ? 9.607 -10.985 33.797 1.00 16.92 34 GLN B C 1
ATOM 5891 O O . GLN B 1 34 ? 8.477 -11.050 34.330 1.00 17.91 34 GLN B O 1
ATOM 5905 N N . VAL B 1 35 ? 9.909 -11.451 32.585 1.00 17.11 35 VAL B N 1
ATOM 5906 C CA . VAL B 1 35 ? 8.939 -12.103 31.743 1.00 16.15 35 VAL B CA 1
ATOM 5907 C C . VAL B 1 35 ? 9.450 -13.482 31.347 1.00 15.81 35 VAL B C 1
ATOM 5908 O O . VAL B 1 35 ? 10.654 -13.714 31.225 1.00 16.94 35 VAL B O 1
ATOM 5921 N N . TYR B 1 36 ? 8.500 -14.394 31.186 1.00 16.39 36 TYR B N 1
ATOM 5922 C CA . TYR B 1 36 ? 8.756 -15.736 30.702 1.00 15.77 36 TYR B CA 1
ATOM 5923 C C . TYR B 1 36 ? 7.872 -15.921 29.454 1.00 14.19 36 TYR B C 1
ATOM 5924 O O . TYR B 1 36 ? 6.648 -15.771 29.550 1.00 15.88 36 TYR B O 1
ATOM 5942 N N . LEU B 1 37 ? 8.491 -16.124 28.281 1.00 14.68 37 LEU B N 1
ATOM 5943 C CA . LEU B 1 37 ? 7.757 -16.127 26.995 1.00 14.55 37 LEU B CA 1
ATOM 5944 C C . LEU B 1 37 ? 7.351 -17.535 26.614 1.00 15.19 37 LEU B C 1
ATOM 5945 O O . LEU B 1 37 ? 8.162 -18.434 26.549 1.00 16.77 37 LEU B O 1
ATOM 5961 N N . HIS B 1 38 ? 6.066 -17.691 26.342 1.00 15.78 38 HIS B N 1
ATOM 5962 C CA . HIS B 1 38 ? 5.524 -18.914 25.724 1.00 15.65 38 HIS B CA 1
ATOM 5963 C C . HIS B 1 38 ? 5.324 -18.594 24.250 1.00 15.08 38 HIS B C 1
ATOM 5964 O O . HIS B 1 38 ? 4.586 -17.668 23.908 1.00 16.00 38 HIS B O 1
ATOM 5978 N N . LEU B 1 39 ? 6.056 -19.308 23.390 1.00 14.70 39 LEU B N 1
ATOM 5979 C CA . LEU B 1 39 ? 6.145 -18.993 21.971 1.00 15.27 39 LEU B CA 1
ATOM 5980 C C . LEU B 1 39 ? 5.578 -20.159 21.187 1.00 15.21 39 LEU B C 1
ATOM 5981 O O . LEU B 1 39 ? 6.195 -21.232 21.108 1.00 17.69 39 LEU B O 1
ATOM 5997 N N . LEU B 1 40 ? 4.362 -19.989 20.643 1.00 15.44 40 LEU B N 1
ATOM 5998 C CA . LEU B 1 40 ? 3.632 -21.050 19.987 1.00 15.80 40 LEU B CA 1
ATOM 5999 C C . LEU B 1 40 ? 3.623 -20.868 18.491 1.00 15.44 40 LEU B C 1
ATOM 6000 O O . LEU B 1 40 ? 3.369 -19.769 17.988 1.00 15.87 40 LEU B O 1
ATOM 6016 N N . ASP B 1 41 ? 3.890 -21.957 17.762 1.00 16.69 41 ASP B N 1
ATOM 6017 C CA . ASP B 1 41 ? 3.703 -21.960 16.309 1.00 17.47 41 ASP B CA 1
ATOM 6018 C C . ASP B 1 41 ? 3.492 -23.407 15.851 1.00 18.28 41 ASP B C 1
ATOM 6019 O O . ASP B 1 41 ? 3.328 -24.282 16.687 1.00 19.16 41 ASP B O 1
ATOM 6028 N N . ILE B 1 42 ? 3.416 -23.612 14.549 1.00 20.77 42 ILE B N 1
ATOM 6029 C CA . ILE B 1 42 ? 3.127 -24.912 14.001 1.00 22.17 42 ILE B CA 1
ATOM 6030 C C . ILE B 1 42 ? 4.417 -25.619 13.601 1.00 22.76 42 ILE B C 1
ATOM 6031 O O . ILE B 1 42 ? 5.454 -24.982 13.424 1.00 21.87 42 ILE B O 1
ATOM 6047 N N . PRO B 1 43 ? 4.371 -26.940 13.444 1.00 23.47 43 PRO B N 1
ATOM 6048 C CA . PRO B 1 43 ? 5.608 -27.677 13.210 1.00 26.49 43 PRO B CA 1
ATOM 6049 C C . PRO B 1 43 ? 6.484 -27.165 12.065 1.00 25.52 43 PRO B C 1
ATOM 6050 O O . PRO B 1 43 ? 7.710 -27.146 12.263 1.00 26.96 43 PRO B O 1
ATOM 6061 N N . PRO B 1 44 ? 5.913 -26.792 10.917 1.00 26.95 44 PRO B N 1
ATOM 6062 C CA . PRO B 1 44 ? 6.790 -26.311 9.840 1.00 27.55 44 PRO B CA 1
ATOM 6063 C C . PRO B 1 44 ? 7.562 -25.032 10.185 1.00 26.00 44 PRO B C 1
ATOM 6064 O O . PRO B 1 44 ? 8.529 -24.677 9.482 1.00 28.33 44 PRO B O 1
ATOM 6075 N N . ALA B 1 45 ? 7.119 -24.318 11.221 1.00 23.45 45 ALA B N 1
ATOM 6076 C CA . ALA B 1 45 ? 7.728 -23.050 11.594 1.00 23.50 45 ALA B CA 1
ATOM 6077 C C . ALA B 1 45 ? 8.768 -23.219 12.671 1.00 24.09 45 ALA B C 1
ATOM 6078 O O . ALA B 1 45 ? 9.376 -22.240 13.095 1.00 23.71 45 ALA B O 1
ATOM 6085 N N . MET B 1 46 ? 8.980 -24.441 13.127 1.00 24.23 46 MET B N 1
ATOM 6086 C CA . MET B 1 46 ? 9.780 -24.600 14.333 1.00 24.45 46 MET B CA 1
ATOM 6087 C C . MET B 1 46 ? 11.256 -24.258 14.145 1.00 23.56 46 MET B C 1
ATOM 6088 O O . MET B 1 46 ? 11.863 -23.729 15.059 1.00 23.18 46 MET B O 1
ATOM 6102 N N . ASN B 1 47 ? 11.838 -24.499 12.976 1.00 24.04 47 ASN B N 1
ATOM 6103 C CA . ASN B 1 47 ? 13.210 -24.017 12.771 1.00 25.60 47 ASN B CA 1
ATOM 6104 C C . ASN B 1 47 ? 13.316 -22.477 12.864 1.00 23.63 47 ASN B C 1
ATOM 6105 O O . ASN B 1 47 ? 14.264 -21.948 13.507 1.00 22.90 47 ASN B O 1
ATOM 6116 N N . ARG B 1 48 ? 12.344 -21.765 12.284 1.00 22.20 48 ARG B N 1
ATOM 6117 C CA . ARG B 1 48 ? 12.352 -20.321 12.411 1.00 22.94 48 ARG B CA 1
ATOM 6118 C C . ARG B 1 48 ? 12.120 -19.904 13.877 1.00 21.64 48 ARG B C 1
ATOM 6119 O O . ARG B 1 48 ? 12.661 -18.907 14.365 1.00 21.77 48 ARG B O 1
ATOM 6140 N N . LEU B 1 49 ? 11.318 -20.674 14.601 1.00 19.96 49 LEU B N 1
ATOM 6141 C CA . LEU B 1 49 ? 11.122 -20.344 15.994 1.00 20.69 49 LEU B CA 1
ATOM 6142 C C . LEU B 1 49 ? 12.399 -20.569 16.795 1.00 19.56 49 LEU B C 1
ATOM 6143 O O . LEU B 1 49 ? 12.745 -19.749 17.667 1.00 20.46 49 LEU B O 1
ATOM 6159 N N . THR B 1 50 ? 13.136 -21.636 16.479 1.00 19.48 50 THR B N 1
ATOM 6160 C CA . THR B 1 50 ? 14.411 -21.881 17.109 1.00 21.49 50 THR B CA 1
ATOM 6161 C C . THR B 1 50 ? 15.357 -20.700 16.837 1.00 20.31 50 THR B C 1
ATOM 6162 O O . THR B 1 50 ? 16.055 -20.232 17.749 1.00 20.86 50 THR B O 1
ATOM 6173 N N . ALA B 1 51 ? 15.382 -20.217 15.593 1.00 19.96 51 ALA B N 1
ATOM 6174 C CA . ALA B 1 51 ? 16.192 -19.049 15.273 1.00 20.59 51 ALA B CA 1
ATOM 6175 C C . ALA B 1 51 ? 15.812 -17.848 16.137 1.00 18.24 51 ALA B C 1
ATOM 6176 O O . ALA B 1 51 ? 16.685 -17.117 16.598 1.00 18.56 51 ALA B O 1
ATOM 6183 N N A LEU B 1 52 ? 14.521 -17.610 16.332 0.85 18.78 52 LEU B N 1
ATOM 6184 N N B LEU B 1 52 ? 14.519 -17.655 16.345 0.15 17.25 52 LEU B N 1
ATOM 6185 C CA A LEU B 1 52 ? 14.058 -16.512 17.199 0.85 17.76 52 LEU B CA 1
ATOM 6186 C CA B LEU B 1 52 ? 14.040 -16.555 17.164 0.15 14.89 52 LEU B CA 1
ATOM 6187 C C A LEU B 1 52 ? 14.629 -16.682 18.600 0.85 16.90 52 LEU B C 1
ATOM 6188 C C B LEU B 1 52 ? 14.583 -16.682 18.586 0.15 15.65 52 LEU B C 1
ATOM 6189 O O A LEU B 1 52 ? 15.155 -15.756 19.178 0.85 17.71 52 LEU B O 1
ATOM 6190 O O B LEU B 1 52 ? 15.081 -15.711 19.153 0.15 13.51 52 LEU B O 1
ATOM 6221 N N . THR B 1 53 ? 14.493 -17.879 19.163 1.00 17.27 53 THR B N 1
ATOM 6222 C CA . THR B 1 53 ? 14.951 -18.065 20.526 1.00 18.35 53 THR B CA 1
ATOM 6223 C C . THR B 1 53 ? 16.452 -17.896 20.642 1.00 17.40 53 THR B C 1
ATOM 6224 O O . THR B 1 53 ? 16.947 -17.416 21.669 1.00 16.15 53 THR B O 1
ATOM 6235 N N . MET B 1 54 ? 17.188 -18.266 19.600 1.00 17.06 54 MET B N 1
ATOM 6236 C CA . MET B 1 54 ? 18.636 -18.081 19.648 1.00 17.02 54 MET B CA 1
ATOM 6237 C C . MET B 1 54 ? 18.956 -16.574 19.703 1.00 15.98 54 MET B C 1
ATOM 6238 O O . MET B 1 54 ? 19.898 -16.150 20.409 1.00 16.75 54 MET B O 1
ATOM 6252 N N . GLU B 1 55 ? 18.243 -15.751 18.941 1.00 15.17 55 GLU B N 1
ATOM 6253 C CA . GLU B 1 55 ? 18.451 -14.312 19.032 1.00 15.17 55 GLU B CA 1
ATOM 6254 C C . GLU B 1 55 ? 18.030 -13.746 20.350 1.00 15.15 55 GLU B C 1
ATOM 6255 O O . GLU B 1 55 ? 18.745 -12.863 20.890 1.00 15.37 55 GLU B O 1
ATOM 6267 N N . LEU B 1 56 ? 16.937 -14.246 20.919 1.00 14.04 56 LEU B N 1
ATOM 6268 C CA . LEU B 1 56 ? 16.574 -13.791 22.261 1.00 14.96 56 LEU B CA 1
ATOM 6269 C C . LEU B 1 56 ? 17.695 -14.081 23.243 1.00 15.25 56 LEU B C 1
ATOM 6270 O O . LEU B 1 56 ? 18.092 -13.214 24.023 1.00 15.12 56 LEU B O 1
ATOM 6286 N N . GLU B 1 57 ? 18.217 -15.313 23.194 1.00 14.79 57 GLU B N 1
ATOM 6287 C CA . GLU B 1 57 ? 19.359 -15.681 24.033 1.00 16.71 57 GLU B CA 1
ATOM 6288 C C . GLU B 1 57 ? 20.528 -14.727 23.872 1.00 15.68 57 GLU B C 1
ATOM 6289 O O . GLU B 1 57 ? 21.124 -14.280 24.859 1.00 16.56 57 GLU B O 1
ATOM 6301 N N . ASP B 1 58 ? 20.825 -14.410 22.626 1.00 15.57 58 ASP B N 1
ATOM 6302 C CA . ASP B 1 58 ? 21.986 -13.615 22.270 1.00 16.16 58 ASP B CA 1
ATOM 6303 C C . ASP B 1 58 ? 21.825 -12.112 22.572 1.00 15.90 58 ASP B C 1
ATOM 6304 O O . ASP B 1 58 ? 22.764 -11.318 22.350 1.00 15.89 58 ASP B O 1
ATOM 6313 N N . CYS B 1 59 ? 20.696 -11.738 23.140 1.00 14.45 59 CYS B N 1
ATOM 6314 C CA . CYS B 1 59 ? 20.542 -10.382 23.672 1.00 14.30 59 CYS B CA 1
ATOM 6315 C C . CYS B 1 59 ? 20.945 -10.303 25.153 1.00 13.19 59 CYS B C 1
ATOM 6316 O O . CYS B 1 59 ? 21.056 -9.200 25.665 1.00 15.18 59 CYS B O 1
ATOM 6324 N N . ALA B 1 60 ? 21.030 -11.433 25.851 1.00 13.73 60 ALA B N 1
ATOM 6325 C CA . ALA B 1 60 ? 21.361 -11.424 27.278 1.00 15.70 60 ALA B CA 1
ATOM 6326 C C . ALA B 1 60 ? 20.457 -10.470 28.027 1.00 15.75 60 ALA B C 1
ATOM 6327 O O . ALA B 1 60 ? 20.879 -9.662 28.838 1.00 17.16 60 ALA B O 1
ATOM 6334 N N . PHE B 1 61 ? 19.150 -10.582 27.788 1.00 15.75 61 PHE B N 1
ATOM 6335 C CA . PHE B 1 61 ? 18.168 -9.675 28.382 1.00 15.78 61 PHE B CA 1
ATOM 6336 C C . PHE B 1 61 ? 18.043 -9.917 29.886 1.00 15.67 61 PHE B C 1
ATOM 6337 O O . PHE B 1 61 ? 17.638 -11.002 30.279 1.00 16.78 61 PHE B O 1
ATOM 6354 N N . PRO B 1 62 ? 18.260 -8.883 30.719 1.00 16.32 62 PRO B N 1
ATOM 6355 C CA . PRO B 1 62 ? 18.072 -9.120 32.148 1.00 18.60 62 PRO B CA 1
ATOM 6356 C C . PRO B 1 62 ? 16.620 -9.430 32.532 1.00 17.23 62 PRO B C 1
ATOM 6357 O O . PRO B 1 62 ? 16.342 -10.034 33.571 1.00 20.08 62 PRO B O 1
ATOM 6368 N N . HIS B 1 63 ? 15.668 -8.975 31.717 1.00 16.51 63 HIS B N 1
ATOM 6369 C CA . HIS B 1 63 ? 14.246 -9.171 32.047 1.00 16.72 63 HIS B CA 1
ATOM 6370 C C . HIS B 1 63 ? 13.722 -10.528 31.640 1.00 15.60 63 HIS B C 1
ATOM 6371 O O . HIS B 1 63 ? 12.598 -10.870 31.978 1.00 18.69 63 HIS B O 1
ATOM 6386 N N . LEU B 1 64 ? 14.488 -11.281 30.877 1.00 16.24 64 LEU B N 1
ATOM 6387 C CA . LEU B 1 64 ? 14.010 -12.544 30.351 1.00 16.16 64 LEU B CA 1
ATOM 6388 C C . LEU B 1 64 ? 14.337 -13.676 31.287 1.00 16.83 64 LEU B C 1
ATOM 6389 O O . LEU B 1 64 ? 15.468 -14.114 31.378 1.00 19.86 64 LEU B O 1
ATOM 6405 N N . ALA B 1 65 ? 13.342 -14.133 32.049 1.00 17.31 65 ALA B N 1
ATOM 6406 C CA . ALA B 1 65 ? 13.504 -15.262 32.982 1.00 17.71 65 ALA B CA 1
ATOM 6407 C C . ALA B 1 65 ? 13.678 -16.564 32.271 1.00 18.55 65 ALA B C 1
ATOM 6408 O O . ALA B 1 65 ? 14.353 -17.452 32.744 1.00 21.73 65 ALA B O 1
ATOM 6415 N N . GLY B 1 66 ? 13.061 -16.694 31.112 1.00 18.68 66 GLY B N 1
ATOM 6416 C CA . GLY B 1 66 ? 13.098 -17.916 30.330 1.00 17.96 66 GLY B CA 1
ATOM 6417 C C . GLY B 1 66 ? 12.048 -17.885 29.225 1.00 18.32 66 GLY B C 1
ATOM 6418 O O . GLY B 1 66 ? 11.363 -16.878 29.042 1.00 16.59 66 GLY B O 1
ATOM 6422 N N . PHE B 1 67 ? 11.928 -18.988 28.493 1.00 17.13 67 PHE B N 1
ATOM 6423 C CA . PHE B 1 67 ? 10.962 -19.118 27.429 1.00 17.67 67 PHE B CA 1
ATOM 6424 C C . PHE B 1 67 ? 10.761 -20.606 27.136 1.00 19.01 67 PHE B C 1
ATOM 6425 O O . PHE B 1 67 ? 11.579 -21.462 27.503 1.00 19.24 67 PHE B O 1
ATOM 6442 N N . VAL B 1 68 ? 9.683 -20.881 26.427 1.00 19.13 68 VAL B N 1
ATOM 6443 C CA . VAL B 1 68 ? 9.448 -22.186 25.836 1.00 20.65 68 VAL B CA 1
ATOM 6444 C C . VAL B 1 68 ? 8.934 -21.943 24.422 1.00 20.86 68 VAL B C 1
ATOM 6445 O O . VAL B 1 68 ? 8.039 -21.148 24.198 1.00 19.82 68 VAL B O 1
ATOM 6458 N N . ALA B 1 69 ? 9.575 -22.576 23.462 1.00 20.09 69 ALA B N 1
ATOM 6459 C CA . ALA B 1 69 ? 9.156 -22.572 22.057 1.00 19.94 69 ALA B CA 1
ATOM 6460 C C . ALA B 1 69 ? 8.528 -23.900 21.810 1.00 19.84 69 ALA B C 1
ATOM 6461 O O . ALA B 1 69 ? 9.138 -24.969 22.066 1.00 21.72 69 ALA B O 1
ATOM 6468 N N . THR B 1 70 ? 7.289 -23.891 21.347 1.00 19.47 70 THR B N 1
ATOM 6469 C CA . THR B 1 70 ? 6.501 -25.128 21.326 1.00 19.31 70 THR B CA 1
ATOM 6470 C C . THR B 1 70 ? 5.455 -25.148 20.224 1.00 19.57 70 THR B C 1
ATOM 6471 O O . THR B 1 70 ? 5.040 -24.086 19.737 1.00 18.49 70 THR B O 1
ATOM 6482 N N . THR B 1 71 ? 5.049 -26.338 19.848 1.00 20.60 71 THR B N 1
ATOM 6483 C CA . THR B 1 71 ? 3.842 -26.533 19.056 1.00 20.62 71 THR B CA 1
ATOM 6484 C C . THR B 1 71 ? 2.647 -27.029 19.890 1.00 21.42 71 THR B C 1
ATOM 6485 O O . THR B 1 71 ? 1.584 -27.243 19.356 1.00 22.98 71 THR B O 1
ATOM 6496 N N . ASP B 1 72 ? 2.849 -27.238 21.176 1.00 21.53 72 ASP B N 1
ATOM 6497 C CA . ASP B 1 72 ? 1.894 -27.892 22.045 1.00 22.74 72 ASP B CA 1
ATOM 6498 C C . ASP B 1 72 ? 1.030 -26.867 22.773 1.00 20.88 72 ASP B C 1
ATOM 6499 O O . ASP B 1 72 ? 1.554 -26.033 23.545 1.00 20.74 72 ASP B O 1
ATOM 6508 N N . PRO B 1 73 ? -0.286 -26.906 22.579 1.00 21.29 73 PRO B N 1
ATOM 6509 C CA . PRO B 1 73 ? -1.151 -25.983 23.323 1.00 21.75 73 PRO B CA 1
ATOM 6510 C C . PRO B 1 73 ? -0.977 -25.942 24.839 1.00 21.08 73 PRO B C 1
ATOM 6511 O O . PRO B 1 73 ? -0.875 -24.854 25.406 1.00 22.09 73 PRO B O 1
ATOM 6522 N N . LYS B 1 74 ? -0.932 -27.080 25.521 1.00 22.64 74 LYS B N 1
ATOM 6523 C CA . LYS B 1 74 ? -0.808 -27.024 26.976 1.00 23.24 74 LYS B CA 1
ATOM 6524 C C . LYS B 1 74 ? 0.461 -26.276 27.401 1.00 23.27 74 LYS B C 1
ATOM 6525 O O . LYS B 1 74 ? 0.404 -25.360 28.245 1.00 23.04 74 LYS B O 1
ATOM 6544 N N . ALA B 1 75 ? 1.592 -26.570 26.771 1.00 21.22 75 ALA B N 1
ATOM 6545 C CA . ALA B 1 75 ? 2.821 -25.897 27.139 1.00 21.54 75 ALA B CA 1
ATOM 6546 C C . ALA B 1 75 ? 2.723 -24.386 26.857 1.00 20.56 75 ALA B C 1
ATOM 6547 O O . ALA B 1 75 ? 3.335 -23.572 27.547 1.00 21.39 75 ALA B O 1
ATOM 6554 N N . ALA B 1 76 ? 2.011 -24.013 25.800 1.00 19.60 76 ALA B N 1
ATOM 6555 C CA . ALA B 1 76 ? 1.908 -22.630 25.394 1.00 18.56 76 ALA B CA 1
ATOM 6556 C C . ALA B 1 76 ? 0.986 -21.825 26.307 1.00 18.22 76 ALA B C 1
ATOM 6557 O O . ALA B 1 76 ? 1.244 -20.658 26.565 1.00 18.27 76 ALA B O 1
ATOM 6564 N N . PHE B 1 77 ? -0.088 -22.446 26.789 1.00 18.61 77 PHE B N 1
ATOM 6565 C CA . PHE B 1 77 ? -1.130 -21.712 27.515 1.00 18.05 77 PHE B CA 1
ATOM 6566 C C . PHE B 1 77 ? -1.048 -21.860 29.038 1.00 17.36 77 PHE B C 1
ATOM 6567 O O . PHE B 1 77 ? -1.717 -21.153 29.764 1.00 19.66 77 PHE B O 1
ATOM 6584 N N . LYS B 1 78 ? -0.241 -22.795 29.524 1.00 20.54 78 LYS B N 1
ATOM 6585 C CA . LYS B 1 78 ? -0.210 -23.130 30.947 1.00 22.15 78 LYS B CA 1
ATOM 6586 C C . LYS B 1 78 ? 0.193 -21.946 31.826 1.00 21.20 78 LYS B C 1
ATOM 6587 O O . LYS B 1 78 ? 1.302 -21.428 31.743 1.00 22.22 78 LYS B O 1
ATOM 6606 N N . ASP B 1 79 ? -0.731 -21.528 32.665 1.00 21.37 79 ASP B N 1
ATOM 6607 C CA . ASP B 1 79 ? -0.523 -20.529 33.704 1.00 21.58 79 ASP B CA 1
ATOM 6608 C C . ASP B 1 79 ? -0.063 -19.186 33.143 1.00 20.81 79 ASP B C 1
ATOM 6609 O O . ASP B 1 79 ? 0.622 -18.419 33.848 1.00 21.66 79 ASP B O 1
ATOM 6618 N N . ILE B 1 80 ? -0.503 -18.842 31.940 1.00 18.77 80 ILE B N 1
ATOM 6619 C CA . ILE B 1 80 ? -0.161 -17.542 31.385 1.00 17.49 80 ILE B CA 1
ATOM 6620 C C . ILE B 1 80 ? -0.910 -16.394 32.052 1.00 17.20 80 ILE B C 1
ATOM 6621 O O . ILE B 1 80 ? -2.065 -16.550 32.447 1.00 18.03 80 ILE B O 1
ATOM 6637 N N . ASP B 1 81 ? -0.258 -15.230 32.115 1.00 16.68 81 ASP B N 1
ATOM 6638 C CA . ASP B 1 81 ? -0.817 -13.967 32.608 1.00 16.77 81 ASP B CA 1
ATOM 6639 C C . ASP B 1 81 ? -1.426 -13.093 31.491 1.00 16.62 81 ASP B C 1
ATOM 6640 O O . ASP B 1 81 ? -2.360 -12.350 31.707 1.00 16.68 81 ASP B O 1
ATOM 6649 N N . CYS B 1 82 ? -0.857 -13.176 30.306 1.00 15.08 82 CYS B N 1
ATOM 6650 C CA . CYS B 1 82 ? -1.420 -12.466 29.155 1.00 15.39 82 CYS B CA 1
ATOM 6651 C C . CYS B 1 82 ? -1.069 -13.187 27.837 1.00 13.70 82 CYS B C 1
ATOM 6652 O O . CYS B 1 82 ? -0.169 -14.041 27.815 1.00 14.96 82 CYS B O 1
ATOM 6660 N N . ALA B 1 83 ? -1.800 -12.858 26.771 1.00 13.46 83 ALA B N 1
ATOM 6661 C CA . ALA B 1 83 ? -1.611 -13.486 25.510 1.00 13.18 83 ALA B CA 1
ATOM 6662 C C . ALA B 1 83 ? -1.804 -12.501 24.398 1.00 13.08 83 ALA B C 1
ATOM 6663 O O . ALA B 1 83 ? -2.732 -11.687 24.382 1.00 14.37 83 ALA B O 1
ATOM 6670 N N . PHE B 1 84 ? -0.915 -12.608 23.409 1.00 12.13 84 PHE B N 1
ATOM 6671 C CA . PHE B 1 84 ? -1.000 -11.890 22.140 1.00 12.08 84 PHE B CA 1
ATOM 6672 C C . PHE B 1 84 ? -1.383 -12.934 21.085 1.00 11.97 84 PHE B C 1
ATOM 6673 O O . PHE B 1 84 ? -0.540 -13.739 20.655 1.00 13.31 84 PHE B O 1
ATOM 6690 N N . LEU B 1 85 ? -2.672 -12.921 20.700 1.00 11.72 85 LEU B N 1
ATOM 6691 C CA . LEU B 1 85 ? -3.181 -13.918 19.731 1.00 11.86 85 LEU B CA 1
ATOM 6692 C C . LEU B 1 85 ? -2.984 -13.327 18.341 1.00 11.51 85 LEU B C 1
ATOM 6693 O O . LEU B 1 85 ? -3.889 -12.702 17.748 1.00 12.53 85 LEU B O 1
ATOM 6709 N N . VAL B 1 86 ? -1.783 -13.531 17.816 1.00 12.11 86 VAL B N 1
ATOM 6710 C CA . VAL B 1 86 ? -1.371 -12.986 16.526 1.00 12.19 86 VAL B CA 1
ATOM 6711 C C . VAL B 1 86 ? -1.756 -13.912 15.388 1.00 13.56 86 VAL B C 1
ATOM 6712 O O . VAL B 1 86 ? -2.194 -13.471 14.326 1.00 14.79 86 VAL B O 1
ATOM 6725 N N . ALA B 1 87 ? -1.608 -15.219 15.605 1.00 13.90 87 ALA B N 1
ATOM 6726 C CA . ALA B 1 87 ? -1.861 -16.211 14.563 1.00 15.01 87 ALA B CA 1
ATOM 6727 C C . ALA B 1 87 ? -3.330 -16.191 14.168 1.00 14.60 87 ALA B C 1
ATOM 6728 O O . ALA B 1 87 ? -4.208 -16.136 15.014 1.00 14.85 87 ALA B O 1
ATOM 6735 N N . SER B 1 88 ? -3.581 -16.404 12.881 1.00 14.66 88 SER B N 1
ATOM 6736 C CA . SER B 1 88 ? -4.926 -16.587 12.348 1.00 14.74 88 SER B CA 1
ATOM 6737 C C . SER B 1 88 ? -4.782 -17.265 10.979 1.00 17.37 88 SER B C 1
ATOM 6738 O O . SER B 1 88 ? -3.697 -17.386 10.457 1.00 20.76 88 SER B O 1
ATOM 6746 N N A MET B 1 89 ? -5.883 -17.729 10.414 0.59 15.81 89 MET B N 1
ATOM 6747 N N B MET B 1 89 ? -5.885 -17.725 10.405 0.41 18.18 89 MET B N 1
ATOM 6748 C CA A MET B 1 89 ? -5.901 -18.299 9.083 0.59 17.92 89 MET B CA 1
ATOM 6749 C CA B MET B 1 89 ? -5.853 -18.346 9.087 0.41 19.45 89 MET B CA 1
ATOM 6750 C C A MET B 1 89 ? -5.988 -17.160 8.097 0.59 18.94 89 MET B C 1
ATOM 6751 C C B MET B 1 89 ? -6.042 -17.276 8.025 0.41 19.40 89 MET B C 1
ATOM 6752 O O A MET B 1 89 ? -6.886 -16.313 8.197 0.59 19.71 89 MET B O 1
ATOM 6753 O O B MET B 1 89 ? -7.064 -16.595 8.001 0.41 18.40 89 MET B O 1
ATOM 6780 N N . PRO B 1 90 ? -5.058 -17.118 7.126 1.00 20.50 90 PRO B N 1
ATOM 6781 C CA . PRO B 1 90 ? -5.205 -16.090 6.101 1.00 24.06 90 PRO B CA 1
ATOM 6782 C C . PRO B 1 90 ? -6.346 -16.509 5.144 1.00 24.86 90 PRO B C 1
ATOM 6783 O O . PRO B 1 90 ? -6.689 -17.677 4.993 1.00 25.69 90 PRO B O 1
ATOM 6794 N N . ARG B 1 91 ? -6.886 -15.547 4.453 1.00 27.33 91 ARG B N 1
ATOM 6795 C CA . ARG B 1 91 ? -7.855 -15.825 3.401 1.00 27.83 91 ARG B CA 1
ATOM 6796 C C . ARG B 1 91 ? -7.163 -16.550 2.242 1.00 29.29 91 ARG B C 1
ATOM 6797 O O . ARG B 1 91 ? -6.068 -16.187 1.857 1.00 33.53 91 ARG B O 1
ATOM 6818 N N . LYS B 1 92 ? -7.824 -17.581 1.727 1.00 28.67 92 LYS B N 1
ATOM 6819 C CA . LYS B 1 92 ? -7.354 -18.344 0.611 1.00 28.19 92 LYS B CA 1
ATOM 6820 C C . LYS B 1 92 ? -7.816 -17.685 -0.655 1.00 28.43 92 LYS B C 1
ATOM 6821 O O . LYS B 1 92 ? -8.855 -17.038 -0.653 1.00 27.82 92 LYS B O 1
ATOM 6840 N N . PRO B 1 93 ? -7.074 -17.873 -1.762 1.00 29.05 93 PRO B N 1
ATOM 6841 C CA . PRO B 1 93 ? -7.529 -17.379 -3.055 1.00 29.88 93 PRO B CA 1
ATOM 6842 C C . PRO B 1 93 ? -8.942 -17.848 -3.333 1.00 26.66 93 PRO B C 1
ATOM 6843 O O . PRO B 1 93 ? -9.313 -19.043 -3.166 1.00 29.90 93 PRO B O 1
ATOM 6854 N N . GLY B 1 94 ? -9.721 -16.887 -3.767 1.00 29.62 94 GLY B N 1
ATOM 6855 C CA . GLY B 1 94 ? -11.103 -17.175 -4.114 1.00 28.35 94 GLY B CA 1
ATOM 6856 C C . GLY B 1 94 ? -12.056 -17.130 -2.929 1.00 25.31 94 GLY B C 1
ATOM 6857 O O . GLY B 1 94 ? -13.252 -17.126 -3.152 1.00 27.44 94 GLY B O 1
ATOM 6861 N N . GLN B 1 95 ? -11.573 -17.064 -1.693 1.00 24.26 95 GLN B N 1
ATOM 6862 C CA . GLN B 1 95 ? -12.499 -16.961 -0.556 1.00 24.28 95 GLN B CA 1
ATOM 6863 C C . GLN B 1 95 ? -12.975 -15.536 -0.374 1.00 24.16 95 GLN B C 1
ATOM 6864 O O . GLN B 1 95 ? -12.310 -14.609 -0.791 1.00 25.77 95 GLN B O 1
ATOM 6878 N N . VAL B 1 96 ? -14.159 -15.360 0.198 1.00 23.87 96 VAL B N 1
ATOM 6879 C CA . VAL B 1 96 ? -14.625 -14.004 0.521 1.00 22.55 96 VAL B CA 1
ATOM 6880 C C . VAL B 1 96 ? -14.613 -13.841 2.024 1.00 19.54 96 VAL B C 1
ATOM 6881 O O . VAL B 1 96 ? -14.216 -14.769 2.753 1.00 20.00 96 VAL B O 1
ATOM 6894 N N . ARG B 1 97 ? -15.019 -12.677 2.518 1.00 20.34 97 ARG B N 1
ATOM 6895 C CA . ARG B 1 97 ? -14.957 -12.414 3.946 1.00 20.97 97 ARG B CA 1
ATOM 6896 C C . ARG B 1 97 ? -15.693 -13.440 4.772 1.00 19.05 97 ARG B C 1
ATOM 6897 O O . ARG B 1 97 ? -15.207 -13.848 5.814 1.00 19.00 97 ARG B O 1
ATOM 6918 N N . ALA B 1 98 ? -16.848 -13.902 4.304 1.00 19.54 98 ALA B N 1
ATOM 6919 C CA . ALA B 1 98 ? -17.583 -14.905 5.048 1.00 18.27 98 ALA B CA 1
ATOM 6920 C C . ALA B 1 98 ? -16.734 -16.154 5.274 1.00 19.64 98 ALA B C 1
ATOM 6921 O O . ALA B 1 98 ? -16.787 -16.745 6.332 1.00 18.69 98 ALA B O 1
ATOM 6928 N N . ASP B 1 99 ? -15.971 -16.564 4.268 1.00 17.85 99 ASP B N 1
ATOM 6929 C CA . ASP B 1 99 ? -15.150 -17.774 4.395 1.00 17.81 99 ASP B CA 1
ATOM 6930 C C . ASP B 1 99 ? -13.921 -17.529 5.310 1.00 18.79 99 ASP B C 1
ATOM 6931 O O . ASP B 1 99 ? -13.525 -18.436 6.032 1.00 21.41 99 ASP B O 1
ATOM 6940 N N . LEU B 1 100 ? -13.415 -16.305 5.314 1.00 18.98 100 LEU B N 1
ATOM 6941 C CA . LEU B 1 100 ? -12.349 -15.938 6.223 1.00 19.32 100 LEU B CA 1
ATOM 6942 C C . LEU B 1 100 ? -12.848 -16.035 7.675 1.00 16.93 100 LEU B C 1
ATOM 6943 O O . LEU B 1 100 ? -12.148 -16.557 8.562 1.00 17.78 100 LEU B O 1
ATOM 6959 N N . ILE B 1 101 ? -14.045 -15.516 7.935 1.00 16.23 101 ILE B N 1
ATOM 6960 C CA . ILE B 1 101 ? -14.632 -15.608 9.252 1.00 15.53 101 ILE B CA 1
ATOM 6961 C C . ILE B 1 101 ? -14.821 -17.070 9.603 1.00 15.74 101 ILE B C 1
ATOM 6962 O O . ILE B 1 101 ? -14.490 -17.486 10.715 1.00 17.07 101 ILE B O 1
ATOM 6978 N N . SER B 1 102 ? -15.360 -17.849 8.666 1.00 16.65 102 SER B N 1
ATOM 6979 C CA . SER B 1 102 ? -15.639 -19.259 8.924 1.00 17.29 102 SER B CA 1
ATOM 6980 C C . SER B 1 102 ? -14.392 -20.069 9.248 1.00 19.37 102 SER B C 1
ATOM 6981 O O . SER B 1 102 ? -14.361 -20.797 10.221 1.00 19.12 102 SER B O 1
ATOM 6989 N N . SER B 1 103 ? -13.327 -19.883 8.482 1.00 19.32 103 SER B N 1
ATOM 6990 C CA . SER B 1 103 ? -12.157 -20.705 8.708 1.00 21.92 103 SER B CA 1
ATOM 6991 C C . SER B 1 103 ? -11.565 -20.368 10.086 1.00 20.09 103 SER B C 1
ATOM 6992 O O . SER B 1 103 ? -11.059 -21.224 10.827 1.00 23.58 103 SER B O 1
ATOM 7000 N N . ASN B 1 104 ? -11.578 -19.098 10.436 1.00 17.45 104 ASN B N 1
ATOM 7001 C CA . ASN B 1 104 ? -11.007 -18.685 11.714 1.00 15.88 104 ASN B CA 1
ATOM 7002 C C . ASN B 1 104 ? -11.848 -19.107 12.917 1.00 16.55 104 ASN B C 1
ATOM 7003 O O . ASN B 1 104 ? -11.349 -19.187 14.027 1.00 17.79 104 ASN B O 1
ATOM 7014 N N . SER B 1 105 ? -13.163 -19.305 12.716 1.00 17.97 105 SER B N 1
ATOM 7015 C CA . SER B 1 105 ? -14.014 -19.630 13.826 1.00 18.49 105 SER B CA 1
ATOM 7016 C C . SER B 1 105 ? -13.530 -20.898 14.532 1.00 18.24 105 SER B C 1
ATOM 7017 O O . SER B 1 105 ? -13.552 -20.959 15.746 1.00 17.84 105 SER B O 1
ATOM 7025 N N . VAL B 1 106 ? -13.073 -21.896 13.774 1.00 18.10 106 VAL B N 1
ATOM 7026 C CA . VAL B 1 106 ? -12.632 -23.141 14.363 1.00 19.98 106 VAL B CA 1
ATOM 7027 C C . VAL B 1 106 ? -11.372 -22.923 15.244 1.00 18.44 106 VAL B C 1
ATOM 7028 O O . VAL B 1 106 ? -11.262 -23.396 16.361 1.00 18.89 106 VAL B O 1
ATOM 7041 N N A ILE B 1 107 ? -10.425 -22.187 14.678 0.59 18.03 107 ILE B N 1
ATOM 7042 N N B ILE B 1 107 ? -10.410 -22.176 14.733 0.41 17.31 107 ILE B N 1
ATOM 7043 C CA A ILE B 1 107 ? -9.173 -21.844 15.351 0.59 18.83 107 ILE B CA 1
ATOM 7044 C CA B ILE B 1 107 ? -9.179 -22.033 15.496 0.41 16.68 107 ILE B CA 1
ATOM 7045 C C A ILE B 1 107 ? -9.453 -21.189 16.692 0.59 17.82 107 ILE B C 1
ATOM 7046 C C B ILE B 1 107 ? -9.396 -21.148 16.726 0.41 14.72 107 ILE B C 1
ATOM 7047 O O A ILE B 1 107 ? -8.926 -21.579 17.731 0.59 19.81 107 ILE B O 1
ATOM 7048 O O B ILE B 1 107 ? -8.757 -21.355 17.750 0.41 14.36 107 ILE B O 1
ATOM 7079 N N . PHE B 1 108 ? -10.311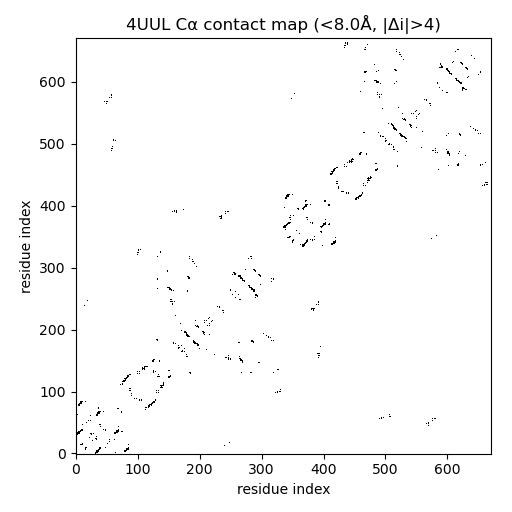 -20.182 16.655 1.00 15.24 108 PHE B N 1
ATOM 7080 C CA . PHE B 1 108 ? -10.576 -19.381 17.830 1.00 15.11 108 PHE B CA 1
ATOM 7081 C C . PHE B 1 108 ? -11.490 -20.090 18.841 1.00 15.96 108 PHE B C 1
ATOM 7082 O O . PHE B 1 108 ? -11.340 -19.886 20.048 1.00 15.84 108 PHE B O 1
ATOM 7099 N N . LYS B 1 109 ? -12.354 -20.992 18.368 1.00 15.93 109 LYS B N 1
ATOM 7100 C CA . LYS B 1 109 ? -13.031 -21.851 19.301 1.00 17.60 109 LYS B CA 1
ATOM 7101 C C . LYS B 1 109 ? -11.990 -22.683 20.069 1.00 17.59 109 LYS B C 1
ATOM 7102 O O . LYS B 1 109 ? -12.021 -22.794 21.308 1.00 18.34 109 LYS B O 1
ATOM 7121 N N . ASN B 1 110 ? -11.069 -23.306 19.344 1.00 17.04 110 ASN B N 1
ATOM 7122 C CA . ASN B 1 110 ? -10.053 -24.169 19.983 1.00 17.73 110 ASN B CA 1
ATOM 7123 C C . ASN B 1 110 ? -9.199 -23.336 20.946 1.00 18.42 110 ASN B C 1
ATOM 7124 O O . ASN B 1 110 ? -8.877 -23.784 22.055 1.00 19.11 110 ASN B O 1
ATOM 7135 N N . THR B 1 111 ? -8.872 -22.119 20.535 1.00 16.51 111 THR B N 1
ATOM 7136 C CA . THR B 1 111 ? -8.006 -21.293 21.368 1.00 17.13 111 THR B CA 1
ATOM 7137 C C . THR B 1 111 ? -8.732 -20.856 22.664 1.00 16.80 111 THR B C 1
ATOM 7138 O O . THR B 1 111 ? -8.151 -20.821 23.754 1.00 17.27 111 THR B O 1
ATOM 7149 N N . GLY B 1 112 ? -10.015 -20.526 22.547 1.00 17.02 112 GLY B N 1
ATOM 7150 C CA . GLY B 1 112 ? -10.785 -20.206 23.730 1.00 18.72 112 GLY B CA 1
ATOM 7151 C C . GLY B 1 112 ? -10.801 -21.372 24.711 1.00 19.76 112 GLY B C 1
ATOM 7152 O O . GLY B 1 112 ? -10.697 -21.206 25.954 1.00 18.68 112 GLY B O 1
ATOM 7156 N N . GLU B 1 113 ? -10.914 -22.579 24.178 1.00 18.26 113 GLU B N 1
ATOM 7157 C CA . GLU B 1 113 ? -10.917 -23.782 25.015 1.00 19.23 113 GLU B CA 1
ATOM 7158 C C . GLU B 1 113 ? -9.560 -23.985 25.698 1.00 18.57 113 GLU B C 1
ATOM 7159 O O . GLU B 1 113 ? -9.505 -24.274 26.894 1.00 19.65 113 GLU B O 1
ATOM 7171 N N . TYR B 1 114 ? -8.455 -23.744 24.985 1.00 17.98 114 TYR B N 1
ATOM 7172 C CA . TYR B 1 114 ? -7.122 -23.887 25.584 1.00 18.38 114 TYR B CA 1
ATOM 7173 C C . TYR B 1 114 ? -6.939 -22.831 26.693 1.00 17.79 114 TYR B C 1
ATOM 7174 O O . TYR B 1 114 ? -6.372 -23.108 27.743 1.00 19.50 114 TYR B O 1
ATOM 7192 N N . LEU B 1 115 ? -7.363 -21.592 26.452 1.00 16.75 115 LEU B N 1
ATOM 7193 C CA . LEU B 1 115 ? -7.269 -20.556 27.460 1.00 17.06 115 LEU B CA 1
ATOM 7194 C C . LEU B 1 115 ? -8.010 -20.930 28.740 1.00 17.94 115 LEU B C 1
ATOM 7195 O O . LEU B 1 115 ? -7.509 -20.796 29.843 1.00 19.44 115 LEU B O 1
ATOM 7211 N N . SER B 1 116 ? -9.249 -21.343 28.577 1.00 18.94 116 SER B N 1
ATOM 7212 C CA . SER B 1 116 ? -10.061 -21.707 29.708 1.00 21.13 116 SER B CA 1
ATOM 7213 C C . SER B 1 116 ? -9.421 -22.845 30.496 1.00 21.88 116 SER B C 1
ATOM 7214 O O . SER B 1 116 ? -9.386 -22.831 31.728 1.00 23.46 116 SER B O 1
ATOM 7222 N N . LYS B 1 117 ? -8.917 -23.845 29.784 1.00 21.39 117 LYS B N 1
ATOM 7223 C CA . LYS B 1 117 ? -8.367 -25.035 30.426 1.00 22.74 117 LYS B CA 1
ATOM 7224 C C . LYS B 1 117 ? -7.089 -24.722 31.200 1.00 22.46 117 LYS B C 1
ATOM 7225 O O . LYS B 1 117 ? -6.898 -25.232 32.287 1.00 24.84 117 LYS B O 1
ATOM 7244 N N . TRP B 1 118 ? -6.206 -23.909 30.626 1.00 21.97 118 TRP B N 1
ATOM 7245 C CA . TRP B 1 118 ? -4.844 -23.811 31.116 1.00 23.03 118 TRP B CA 1
ATOM 7246 C C . TRP B 1 118 ? -4.354 -22.450 31.594 1.00 22.65 118 TRP B C 1
ATOM 7247 O O . TRP B 1 118 ? -3.404 -22.372 32.388 1.00 22.17 118 TRP B O 1
ATOM 7268 N N . ALA B 1 119 ? -4.906 -21.365 31.070 1.00 21.31 119 ALA B N 1
ATOM 7269 C CA . ALA B 1 119 ? -4.405 -20.041 31.436 1.00 20.10 119 ALA B CA 1
ATOM 7270 C C . ALA B 1 119 ? -4.829 -19.691 32.865 1.00 20.45 119 ALA B C 1
ATOM 7271 O O . ALA B 1 119 ? -5.768 -20.251 33.418 1.00 22.72 119 ALA B O 1
ATOM 7278 N N . LYS B 1 120 ? -4.158 -18.717 33.476 1.00 20.52 120 LYS B N 1
ATOM 7279 C CA . LYS B 1 120 ? -4.666 -18.196 34.755 1.00 22.82 120 LYS B CA 1
ATOM 7280 C C . LYS B 1 120 ? -6.043 -17.564 34.562 1.00 21.95 120 LYS B C 1
ATOM 7281 O O . LYS B 1 120 ? -6.337 -17.016 33.501 1.00 21.51 120 LYS B O 1
ATOM 7300 N N . PRO B 1 121 ? -6.872 -17.589 35.617 1.00 22.78 121 PRO B N 1
ATOM 7301 C CA . PRO B 1 121 ? -8.192 -16.961 35.483 1.00 22.48 121 PRO B CA 1
ATOM 7302 C C . PRO B 1 121 ? -8.111 -15.464 35.245 1.00 23.77 121 PRO B C 1
ATOM 7303 O O . PRO B 1 121 ? -9.089 -14.862 34.832 1.00 24.02 121 PRO B O 1
ATOM 7314 N N . SER B 1 122 ? -6.957 -14.875 35.548 1.00 22.04 122 SER B N 1
ATOM 7315 C CA . SER B 1 122 ? -6.711 -13.450 35.386 1.00 21.68 122 SER B CA 1
ATOM 7316 C C . SER B 1 122 ? -6.132 -13.085 34.035 1.00 19.08 122 SER B C 1
ATOM 7317 O O . SER B 1 122 ? -5.833 -11.922 33.768 1.00 20.30 122 SER B O 1
ATOM 7325 N N . VAL B 1 123 ? -5.988 -14.066 33.158 1.00 18.18 123 VAL B N 1
ATOM 7326 C CA . VAL B 1 123 ? -5.312 -13.820 31.880 1.00 17.52 123 VAL B CA 1
ATOM 7327 C C . VAL B 1 123 ? -5.937 -12.660 31.097 1.00 16.85 123 VAL B C 1
ATOM 7328 O O . VAL B 1 123 ? -7.159 -12.560 30.991 1.00 18.43 123 VAL B O 1
ATOM 7341 N N . LYS B 1 124 ? -5.102 -11.836 30.485 1.00 15.30 124 LYS B N 1
ATOM 7342 C CA . LYS B 1 124 ? -5.548 -10.799 29.582 1.00 14.76 124 LYS B CA 1
ATOM 7343 C C . LYS B 1 124 ? -5.183 -11.207 28.141 1.00 13.36 124 LYS B C 1
ATOM 7344 O O . LYS B 1 124 ? -4.002 -11.287 27.773 1.00 14.71 124 LYS B O 1
ATOM 7363 N N . VAL B 1 125 ? -6.207 -11.424 27.342 1.00 13.79 125 VAL B N 1
ATOM 7364 C CA . VAL B 1 125 ? -6.099 -11.967 26.015 1.00 13.83 125 VAL B CA 1
ATOM 7365 C C . VAL B 1 125 ? -6.383 -10.845 25.014 1.00 13.17 125 VAL B C 1
ATOM 7366 O O . VAL B 1 125 ? -7.485 -10.327 24.935 1.00 13.42 125 VAL B O 1
ATOM 7379 N N . LEU B 1 126 ? -5.348 -10.483 24.255 1.00 12.93 126 LEU B N 1
ATOM 7380 C CA . LEU B 1 126 ? -5.420 -9.494 23.201 1.00 11.70 126 LEU B CA 1
ATOM 7381 C C . LEU B 1 126 ? -5.437 -10.190 21.846 1.00 11.65 126 LEU B C 1
ATOM 7382 O O . LEU B 1 126 ? -4.460 -10.825 21.443 1.00 12.55 126 LEU B O 1
ATOM 7398 N N . VAL B 1 127 ? -6.550 -10.067 21.144 1.00 12.09 127 VAL B N 1
ATOM 7399 C CA . VAL B 1 127 ? -6.731 -10.705 19.844 1.00 12.19 127 VAL B CA 1
ATOM 7400 C C . VAL B 1 127 ? -6.328 -9.749 18.743 1.00 11.94 127 VAL B C 1
ATOM 7401 O O . VAL B 1 127 ? -6.833 -8.625 18.629 1.00 12.30 127 VAL B O 1
ATOM 7414 N N . ILE B 1 128 ? -5.366 -10.198 17.929 1.00 12.43 128 ILE B N 1
ATOM 7415 C CA . ILE B 1 128 ? -4.775 -9.418 16.871 1.00 12.50 128 ILE B CA 1
ATOM 7416 C C . ILE B 1 128 ? -5.064 -10.006 15.511 1.00 12.73 128 ILE B C 1
ATOM 7417 O O . ILE B 1 128 ? -5.412 -9.266 14.576 1.00 13.70 128 ILE B O 1
ATOM 7433 N N . GLY B 1 129 ? -4.959 -11.310 15.374 1.00 11.67 129 GLY B N 1
ATOM 7434 C CA . GLY B 1 129 ? -5.199 -11.963 14.082 1.00 13.24 129 GLY B CA 1
ATOM 7435 C C . GLY B 1 129 ? -6.606 -11.690 13.565 1.00 12.78 129 GLY B C 1
ATOM 7436 O O . GLY B 1 129 ? -7.570 -11.722 14.299 1.00 13.70 129 GLY B O 1
ATOM 7440 N N . ASN B 1 130 ? -6.674 -11.435 12.278 1.00 14.21 130 ASN B N 1
ATOM 7441 C CA A ASN B 1 130 ? -7.942 -11.085 11.706 0.57 15.58 130 ASN B CA 1
ATOM 7442 C CA B ASN B 1 130 ? -7.869 -11.079 11.525 0.43 14.16 130 ASN B CA 1
ATOM 7443 C C . ASN B 1 130 ? -8.811 -12.283 11.331 1.00 14.21 130 ASN B C 1
ATOM 7444 O O . ASN B 1 130 ? -8.331 -13.389 11.075 1.00 15.95 130 ASN B O 1
ATOM 7465 N N . PRO B 1 131 ? -10.145 -12.079 11.346 1.00 14.62 131 PRO B N 1
ATOM 7466 C CA . PRO B 1 131 ? -10.893 -10.873 11.705 1.0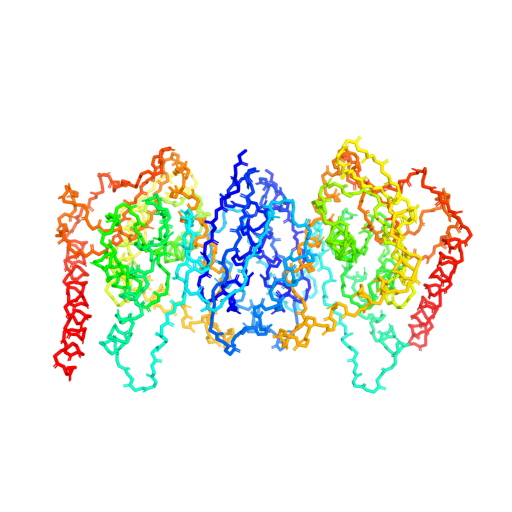0 14.58 131 PRO B CA 1
ATOM 7467 C C . PRO B 1 131 ? -11.002 -10.733 13.232 1.00 13.25 131 PRO B C 1
ATOM 7468 O O . PRO B 1 131 ? -11.591 -11.587 13.882 1.00 14.43 131 PRO B O 1
ATOM 7479 N N . ASP B 1 132 ? -10.322 -9.751 13.809 1.00 12.92 132 ASP B N 1
ATOM 7480 C CA . ASP B 1 132 ? -10.033 -9.762 15.225 1.00 12.12 132 ASP B CA 1
ATOM 7481 C C . ASP B 1 132 ? -11.272 -9.629 16.119 1.00 11.59 132 ASP B C 1
ATOM 7482 O O . ASP B 1 132 ? -11.392 -10.362 17.096 1.00 12.19 132 ASP B O 1
ATOM 7491 N N . ASN B 1 133 ? -12.214 -8.713 15.843 1.00 11.83 133 ASN B N 1
ATOM 7492 C CA . ASN B 1 133 ? -13.351 -8.612 16.720 1.00 12.28 133 ASN B CA 1
ATOM 7493 C C . ASN B 1 133 ? -14.122 -9.920 16.796 1.00 11.43 133 ASN B C 1
ATOM 7494 O O . ASN B 1 133 ? -14.554 -10.343 17.877 1.00 11.74 133 ASN B O 1
ATOM 7505 N N . THR B 1 134 ? -14.348 -10.536 15.648 1.00 12.24 134 THR B N 1
ATOM 7506 C CA . THR B 1 134 ? -15.134 -11.769 15.621 1.00 12.27 134 THR B CA 1
ATOM 7507 C C . THR B 1 134 ? -14.343 -12.956 16.182 1.00 12.04 134 THR B C 1
ATOM 7508 O O . THR B 1 134 ? -14.898 -13.731 16.967 1.00 14.06 134 THR B O 1
ATOM 7519 N N . ASN B 1 135 ? -13.033 -13.027 15.884 1.00 11.45 135 ASN B N 1
ATOM 7520 C CA . ASN B 1 135 ? -12.224 -14.025 16.511 1.00 13.48 135 ASN B CA 1
ATOM 7521 C C . ASN B 1 135 ? -12.258 -13.914 18.033 1.00 12.98 135 ASN B C 1
ATOM 7522 O O . ASN B 1 135 ? -12.304 -14.934 18.736 1.00 13.83 135 ASN B O 1
ATOM 7533 N N . CYS B 1 136 ? -12.220 -12.669 18.525 1.00 12.06 136 CYS B N 1
ATOM 7534 C CA . CYS B 1 136 ? -12.264 -12.423 19.950 1.00 12.21 136 CYS B CA 1
ATOM 7535 C C . CYS B 1 136 ? -13.586 -12.928 20.567 1.00 13.26 136 CYS B C 1
ATOM 7536 O O . CYS B 1 136 ? -13.612 -13.596 21.587 1.00 13.59 136 CYS B O 1
ATOM 7544 N N . GLU B 1 137 ? -14.694 -12.552 19.930 1.00 12.88 137 GLU B N 1
ATOM 7545 C CA . GLU B 1 137 ? -16.008 -13.020 20.390 1.00 13.73 137 GLU B CA 1
ATOM 7546 C C . GLU B 1 137 ? -16.050 -14.542 20.459 1.00 13.67 137 GLU B C 1
ATOM 7547 O O . GLU B 1 137 ? -16.559 -15.116 21.416 1.00 15.07 137 GLU B O 1
ATOM 7559 N N . ILE B 1 138 ? -15.605 -15.212 19.390 1.00 14.01 138 ILE B N 1
ATOM 7560 C CA . ILE B 1 138 ? -15.643 -16.670 19.347 1.00 14.73 138 ILE B CA 1
ATOM 7561 C C . ILE B 1 138 ? -14.770 -17.249 20.459 1.00 14.66 138 ILE B C 1
ATOM 7562 O O . ILE B 1 138 ? -15.177 -18.235 21.103 1.00 15.05 138 ILE B O 1
ATOM 7578 N N . ALA B 1 139 ? -13.546 -16.745 20.615 1.00 14.23 139 ALA B N 1
ATOM 7579 C CA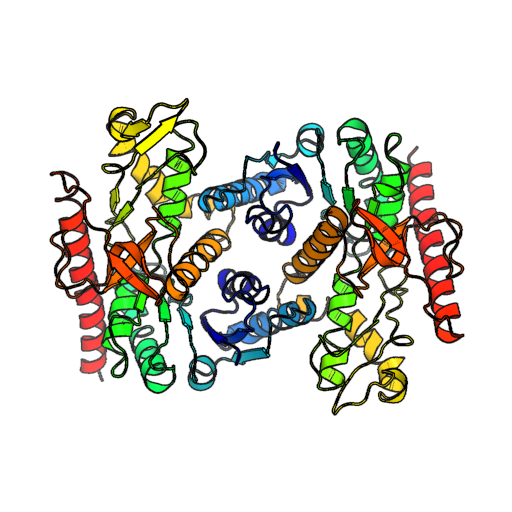 . ALA B 1 139 ? -12.700 -17.301 21.677 1.00 14.81 139 ALA B CA 1
ATOM 7580 C C . ALA B 1 139 ? -13.364 -17.144 23.025 1.00 14.81 139 ALA B C 1
ATOM 7581 O O . ALA B 1 139 ? -13.427 -18.116 23.812 1.00 16.28 139 ALA B O 1
ATOM 7588 N N . MET B 1 140 ? -13.933 -15.969 23.274 1.00 14.51 140 MET B N 1
ATOM 7589 C CA . MET B 1 140 ? -14.590 -15.717 24.548 1.00 15.03 140 MET B CA 1
ATOM 7590 C C . MET B 1 140 ? -15.779 -16.657 24.764 1.00 15.82 140 MET B C 1
ATOM 7591 O O . MET B 1 140 ? -15.943 -17.200 25.862 1.00 17.21 140 MET B O 1
ATOM 7605 N N . LEU B 1 141 ? -16.614 -16.834 23.747 1.00 15.56 141 LEU B N 1
ATOM 7606 C CA . LEU B 1 141 ? -17.777 -17.735 23.892 1.00 17.72 141 LEU B CA 1
ATOM 7607 C C . LEU B 1 141 ? -17.400 -19.156 24.211 1.00 17.44 141 LEU B C 1
ATOM 7608 O O . LEU B 1 141 ? -18.163 -19.881 24.807 1.00 20.13 141 LEU B O 1
ATOM 7624 N N . HIS B 1 142 ? -16.199 -19.553 23.795 1.00 16.17 142 HIS B N 1
ATOM 7625 C CA . HIS B 1 142 ? -15.728 -20.912 23.982 1.00 17.55 142 HIS B CA 1
ATOM 7626 C C . HIS B 1 142 ? -14.691 -21.057 25.091 1.00 18.89 142 HIS B C 1
ATOM 7627 O O . HIS B 1 142 ? -14.005 -22.057 25.166 1.00 20.21 142 HIS B O 1
ATOM 7642 N N . ALA B 1 143 ? -14.652 -20.073 25.986 1.00 18.53 143 ALA B N 1
ATOM 7643 C CA . ALA B 1 143 ? -13.732 -20.106 27.114 1.00 18.29 143 ALA B CA 1
ATOM 7644 C C . ALA B 1 143 ? -14.546 -20.160 28.415 1.00 20.71 143 ALA B C 1
ATOM 7645 O O . ALA B 1 143 ? -14.817 -19.151 29.084 1.00 21.99 143 ALA B O 1
ATOM 7652 N N . LYS B 1 144 ? -14.939 -21.356 28.810 1.00 21.41 144 LYS B N 1
ATOM 7653 C CA . LYS B 1 144 ? -16.010 -21.479 29.788 1.00 23.78 144 LYS B CA 1
ATOM 7654 C C . LYS B 1 144 ? -15.649 -20.970 31.180 1.00 22.25 144 LYS B C 1
ATOM 7655 O O . LYS B 1 144 ? -16.526 -20.503 31.908 1.00 25.81 144 LYS B O 1
ATOM 7674 N N . ASN B 1 145 ? -14.369 -21.041 31.554 1.00 23.01 145 ASN B N 1
ATOM 7675 C CA . ASN B 1 145 ? -13.927 -20.609 32.881 1.00 25.38 145 ASN B CA 1
ATOM 7676 C C . ASN B 1 145 ? -13.408 -19.160 32.892 1.00 24.29 145 ASN B C 1
ATOM 7677 O O . ASN B 1 145 ? -12.918 -18.688 33.933 1.00 25.37 145 ASN B O 1
ATOM 7688 N N . LEU B 1 146 ? -13.530 -18.459 31.775 1.00 22.29 146 LEU B N 1
ATOM 7689 C CA . LEU B 1 146 ? -13.115 -17.054 31.681 1.00 21.10 146 LEU B CA 1
ATOM 7690 C C . LEU B 1 146 ? -14.335 -16.142 31.507 1.00 20.99 146 LEU B C 1
ATOM 7691 O O . LEU B 1 146 ? -15.480 -16.611 31.430 1.00 22.13 146 LEU B O 1
ATOM 7707 N N . LYS B 1 147 ? -14.086 -14.842 31.507 1.00 20.57 147 LYS B N 1
ATOM 7708 C CA . LYS B 1 147 ? -15.126 -13.821 31.561 1.00 20.15 147 LYS B CA 1
ATOM 7709 C C . LYS B 1 147 ? -14.849 -12.764 30.507 1.00 19.21 147 LYS B C 1
ATOM 7710 O O . LYS B 1 147 ? -13.752 -12.705 29.928 1.00 18.22 147 LYS B O 1
ATOM 7729 N N . PRO B 1 148 ? -15.847 -11.933 30.211 1.00 19.14 148 PRO B N 1
ATOM 7730 C CA . PRO B 1 148 ? -15.592 -10.875 29.221 1.00 20.26 148 PRO B CA 1
ATOM 7731 C C . PRO B 1 148 ? -14.384 -9.985 29.515 1.00 19.03 148 PRO B C 1
ATOM 7732 O O . PRO B 1 148 ? -13.686 -9.562 28.586 1.00 19.68 148 PRO B O 1
ATOM 7743 N N . GLU B 1 149 ? -14.107 -9.735 30.784 1.00 19.19 149 GLU B N 1
ATOM 7744 C CA A GLU B 1 149 ? -12.986 -8.911 31.187 0.57 21.41 149 GLU B CA 1
ATOM 7745 C CA B GLU B 1 149 ? -12.967 -8.909 31.193 0.43 19.11 149 GLU B CA 1
ATOM 7746 C C . GLU B 1 149 ? -11.624 -9.486 30.773 1.00 17.72 149 GLU B C 1
ATOM 7747 O O . GLU B 1 149 ? -10.616 -8.792 30.801 1.00 19.12 149 GLU B O 1
ATOM 7770 N N . ASN B 1 150 ? -11.591 -10.766 30.420 1.00 16.06 150 ASN B N 1
ATOM 7771 C CA . ASN B 1 150 ? -10.355 -11.383 29.988 1.00 16.67 150 ASN B CA 1
ATOM 7772 C C . ASN B 1 150 ? -9.979 -11.134 28.520 1.00 14.90 150 ASN B C 1
ATOM 7773 O O . ASN B 1 150 ? -8.896 -11.550 28.115 1.00 15.24 150 ASN B O 1
ATOM 7784 N N . PHE B 1 151 ? -10.852 -10.477 27.756 1.00 14.35 151 PHE B N 1
ATOM 7785 C CA . PHE B 1 151 ? -10.686 -10.409 26.292 1.00 14.02 151 PHE B CA 1
ATOM 7786 C C . PHE B 1 151 ? -10.779 -9.014 25.744 1.00 13.71 151 PHE B C 1
ATOM 7787 O O . PHE B 1 151 ? -11.645 -8.233 26.124 1.00 15.28 151 PHE B O 1
ATOM 7804 N N . SER B 1 152 ? -9.939 -8.732 24.753 1.00 12.52 152 SER B N 1
ATOM 7805 C CA . SER B 1 152 ? -10.069 -7.517 23.968 1.00 12.56 152 SER B CA 1
ATOM 7806 C C . SER B 1 152 ? -9.426 -7.740 22.597 1.00 11.91 152 SER B C 1
ATOM 7807 O O . SER B 1 152 ? -8.704 -8.715 22.427 1.00 12.73 152 SER B O 1
ATOM 7815 N N . SER B 1 153 ? -9.685 -6.814 21.685 1.00 12.00 153 SER B N 1
ATOM 7816 C CA . SER B 1 153 ? -9.124 -6.860 20.360 1.00 12.13 153 SER B CA 1
ATOM 7817 C C . SER B 1 153 ? -8.470 -5.537 20.008 1.00 10.91 153 SER B C 1
ATOM 7818 O O . SER B 1 153 ? -8.733 -4.497 20.607 1.00 11.74 153 SER B O 1
ATOM 7826 N N . LEU B 1 154 ? -7.494 -5.595 19.095 1.00 11.43 154 LEU B N 1
ATOM 7827 C CA . LEU B 1 154 ? -6.620 -4.482 18.801 1.00 11.61 154 LEU B CA 1
ATOM 7828 C C . LEU B 1 154 ? -7.163 -3.535 17.735 1.00 12.62 154 LEU B C 1
ATOM 7829 O O . LEU B 1 154 ? -7.158 -3.890 16.564 1.00 15.44 154 LEU B O 1
ATOM 7845 N N . SER B 1 155 ? -7.476 -2.316 18.120 1.00 11.72 155 SER B N 1
ATOM 7846 C CA . SER B 1 155 ? -7.845 -1.250 17.183 1.00 12.59 155 SER B CA 1
ATOM 7847 C C . SER B 1 155 ? -6.838 -0.078 17.248 1.00 12.88 155 SER B C 1
ATOM 7848 O O . SER B 1 155 ? -6.952 0.841 16.445 1.00 13.66 155 SER B O 1
ATOM 7856 N N . MET B 1 156 ? -5.780 -0.205 18.059 1.00 12.41 156 MET B N 1
ATOM 7857 C CA . MET B 1 156 ? -4.852 0.937 18.169 1.00 13.53 156 MET B CA 1
ATOM 7858 C C . MET B 1 156 ? -3.975 1.204 16.940 1.00 12.45 156 MET B C 1
ATOM 7859 O O . MET B 1 156 ? -3.500 2.314 16.785 1.00 14.15 156 MET B O 1
ATOM 7873 N N . LEU B 1 157 ? -3.746 0.214 16.081 1.00 12.08 157 LEU B N 1
ATOM 7874 C CA . LEU B 1 157 ? -3.032 0.498 14.858 1.00 12.65 157 LEU B CA 1
ATOM 7875 C C . LEU B 1 157 ? -3.794 1.517 14.032 1.00 12.13 157 LEU B C 1
ATOM 7876 O O . LEU B 1 157 ? -3.197 2.467 13.490 1.00 12.77 157 LEU B O 1
ATOM 7892 N N . ASP B 1 158 ? -5.093 1.313 13.896 1.00 12.09 158 ASP B N 1
ATOM 7893 C CA . ASP B 1 158 ? -5.891 2.246 13.127 1.00 13.00 158 ASP B CA 1
ATOM 7894 C C . ASP B 1 158 ? -5.977 3.622 13.780 1.00 12.20 158 ASP B C 1
ATOM 7895 O O . ASP B 1 158 ? -5.926 4.656 13.097 1.00 13.52 158 ASP B O 1
ATOM 7904 N N . GLN B 1 159 ? -6.053 3.642 15.108 1.00 11.62 159 GLN B N 1
ATOM 7905 C CA . GLN B 1 159 ? -6.027 4.913 15.802 1.00 11.42 159 GLN B CA 1
ATOM 7906 C C . GLN B 1 159 ? -4.717 5.659 15.546 1.00 12.14 159 GLN B C 1
ATOM 7907 O O . GLN B 1 159 ? -4.720 6.852 15.260 1.00 12.39 159 GLN B O 1
ATOM 7921 N N . ASN B 1 160 ? -3.595 4.969 15.668 1.00 11.80 160 ASN B N 1
ATOM 7922 C CA . ASN B 1 160 ? -2.288 5.571 15.449 1.00 11.95 160 ASN B CA 1
ATOM 7923 C C . ASN B 1 160 ? -2.174 6.090 14.024 1.00 12.22 160 ASN B C 1
ATOM 7924 O O . ASN B 1 160 ? -1.656 7.204 13.812 1.00 13.07 160 ASN B O 1
ATOM 7935 N N . ARG B 1 161 ? -2.632 5.307 13.052 1.00 12.84 161 ARG B N 1
ATOM 7936 C CA . ARG B 1 161 ? -2.638 5.760 11.676 1.00 13.21 161 ARG B CA 1
ATOM 7937 C C . ARG B 1 161 ? -3.414 7.054 11.538 1.00 14.18 161 ARG B C 1
ATOM 7938 O O . ARG B 1 161 ? -3.013 7.979 10.810 1.00 15.48 161 ARG B O 1
ATOM 7959 N N . ALA B 1 162 ? -4.587 7.096 12.169 1.00 13.86 162 ALA B N 1
ATOM 7960 C CA . ALA B 1 162 ? -5.452 8.261 12.052 1.00 15.31 162 ALA B CA 1
ATOM 7961 C C . ALA B 1 162 ? -4.845 9.490 12.687 1.00 15.18 162 ALA B C 1
ATOM 7962 O O . ALA B 1 162 ? -4.914 10.593 12.126 1.00 16.40 162 ALA B O 1
ATOM 7969 N N . TYR B 1 163 ? -4.187 9.311 13.835 1.00 14.48 163 TYR B N 1
ATOM 7970 C CA . TYR B 1 163 ? -3.526 10.453 14.457 1.00 15.43 163 TYR B CA 1
ATOM 7971 C C . TYR B 1 163 ? -2.425 11.040 13.583 1.00 15.76 163 TYR B C 1
ATOM 7972 O O . TYR B 1 163 ? -2.333 12.262 13.447 1.00 17.31 163 TYR B O 1
ATOM 7990 N N . TYR B 1 164 ? -1.599 10.190 13.016 1.00 15.98 164 TYR B N 1
ATOM 7991 C CA . TYR B 1 164 ? -0.527 10.742 12.210 1.00 17.70 164 TYR B CA 1
ATOM 7992 C C . TYR B 1 164 ? -1.088 11.464 10.985 1.00 19.70 164 TYR B C 1
ATOM 7993 O O . TYR B 1 164 ? -0.643 12.557 10.629 1.00 20.83 164 TYR B O 1
ATOM 8011 N N . GLU B 1 165 ? -2.119 10.900 10.363 1.00 18.75 165 GLU B N 1
ATOM 8012 C CA . GLU B 1 165 ? -2.668 11.501 9.176 1.00 20.73 165 GLU B CA 1
ATOM 8013 C C . GLU B 1 165 ? -3.246 12.868 9.502 1.00 20.55 165 GLU B C 1
ATOM 8014 O O . GLU B 1 165 ? -3.039 13.824 8.784 1.00 22.23 165 GLU B O 1
ATOM 8026 N N . VAL B 1 166 ? -4.017 12.957 10.576 1.00 19.21 166 VAL B N 1
ATOM 8027 C CA . VAL B 1 166 ? -4.669 14.209 10.901 1.00 20.51 166 VAL B CA 1
ATOM 8028 C C . VAL B 1 166 ? -3.667 15.244 11.349 1.00 21.29 166 VAL B C 1
ATOM 8029 O O . VAL B 1 166 ? -3.747 16.397 10.939 1.00 22.55 166 VAL B O 1
ATOM 8042 N N . ALA B 1 167 ? -2.702 14.838 12.158 1.00 20.55 167 ALA B N 1
ATOM 8043 C CA . ALA B 1 167 ? -1.676 15.770 12.613 1.00 22.42 167 ALA B CA 1
ATOM 8044 C C . ALA B 1 167 ? -0.917 16.312 11.407 1.00 24.21 167 ALA B C 1
ATOM 8045 O O . ALA B 1 167 ? -0.652 17.500 11.309 1.00 24.44 167 ALA B O 1
ATOM 8052 N N . SER B 1 168 ? -0.588 15.449 10.454 1.00 24.82 168 SER B N 1
ATOM 8053 C CA A SER B 1 168 ? 0.105 15.875 9.241 0.20 24.95 168 SER B CA 1
ATOM 8054 C CA B SER B 1 168 ? 0.134 15.914 9.279 0.80 27.02 168 SER B CA 1
ATOM 8055 C C . SER B 1 168 ? -0.733 16.872 8.468 1.00 26.40 168 SER B C 1
ATOM 8056 O O . SER B 1 168 ? -0.244 17.872 7.981 1.00 28.93 168 SER B O 1
ATOM 8071 N N . LYS B 1 169 ? -2.024 16.582 8.351 1.00 25.80 169 LYS B N 1
ATOM 8072 C CA . LYS B 1 169 ? -2.919 17.401 7.559 1.00 28.49 169 LYS B CA 1
ATOM 8073 C C . LYS B 1 169 ? -3.019 18.806 8.160 1.00 29.60 169 LYS B C 1
ATOM 8074 O O . LYS B 1 169 ? -3.034 19.805 7.440 1.00 32.52 169 LYS B O 1
ATOM 8093 N N . LEU B 1 170 ? -3.012 18.866 9.489 1.00 28.77 170 LEU B N 1
ATOM 8094 C CA . LEU B 1 170 ? -3.127 20.127 10.215 1.00 29.36 170 LEU B CA 1
ATOM 8095 C C . LEU B 1 170 ? -1.797 20.845 10.480 1.00 31.92 170 LEU B C 1
ATOM 8096 O O . LEU B 1 170 ? -1.799 21.962 10.976 1.00 32.99 170 LEU B O 1
ATOM 8112 N N . GLY B 1 171 ? -0.680 20.187 10.204 1.00 30.58 171 GLY B N 1
ATOM 8113 C CA . GLY B 1 171 ? 0.636 20.754 10.438 1.00 31.35 171 GLY B CA 1
ATOM 8114 C C . GLY B 1 171 ? 0.949 20.949 11.913 1.00 33.52 171 GLY B C 1
ATOM 8115 O O . GLY B 1 171 ? 1.538 21.948 12.319 1.00 37.43 171 GLY B O 1
ATOM 8119 N N . VAL B 1 172 ? 0.567 19.973 12.724 1.00 30.14 172 VAL B N 1
ATOM 8120 C CA . VAL B 1 172 ? 0.895 19.955 14.151 1.00 29.42 172 VAL B CA 1
ATOM 8121 C C . VAL B 1 172 ? 1.521 18.602 14.479 1.00 29.90 172 VAL B C 1
ATOM 8122 O O . VAL B 1 172 ? 1.525 17.717 13.635 1.00 31.33 172 VAL B O 1
ATOM 8135 N N A ASP B 1 173 ? 2.078 18.441 15.673 0.10 31.40 173 ASP B N 1
ATOM 8136 N N B ASP B 1 173 ? 2.033 18.472 15.706 0.90 30.16 173 ASP B N 1
ATOM 8137 C CA A ASP B 1 173 ? 2.601 17.134 16.062 0.10 32.32 173 ASP B CA 1
ATOM 8138 C CA B ASP B 1 173 ? 2.542 17.212 16.241 0.90 32.77 173 ASP B CA 1
ATOM 8139 C C A ASP B 1 173 ? 1.511 16.354 16.795 0.10 29.56 173 ASP B C 1
ATOM 8140 C C B ASP B 1 173 ? 1.382 16.339 16.672 0.90 27.21 173 ASP B C 1
ATOM 8141 O O A ASP B 1 173 ? 0.627 16.948 17.412 0.10 30.12 173 ASP B O 1
ATOM 8142 O O B ASP B 1 173 ? 0.293 16.836 16.987 0.90 25.84 173 ASP B O 1
ATOM 8159 N N . VAL B 1 174 ? 1.570 15.027 16.700 1.00 26.34 174 VAL B N 1
ATOM 8160 C CA . VAL B 1 174 ? 0.503 14.151 17.187 1.00 24.89 174 VAL B CA 1
ATOM 8161 C C . VAL B 1 174 ? 0.068 14.470 18.612 1.00 23.45 174 VAL B C 1
ATOM 8162 O O . VAL B 1 174 ? -1.111 14.344 18.932 1.00 23.32 174 VAL B O 1
ATOM 8176 N N . LYS B 1 175 ? 0.972 14.934 19.463 1.00 23.73 175 LYS B N 1
ATOM 8177 C CA . LYS B 1 175 ? 0.588 15.275 20.829 1.00 26.66 175 LYS B CA 1
ATOM 8178 C C . LYS B 1 175 ? -0.413 16.425 20.925 1.00 25.93 175 LYS B C 1
ATOM 8179 O O . LYS B 1 175 ? -1.041 16.601 21.978 1.00 27.71 175 LYS B O 1
ATOM 8198 N N . ASP B 1 176 ? -0.554 17.198 19.849 1.00 23.97 176 ASP B N 1
ATOM 8199 C CA . ASP B 1 176 ? -1.454 18.345 19.860 1.00 25.11 176 ASP B CA 1
ATOM 8200 C C . ASP B 1 176 ? -2.808 18.064 19.245 1.00 24.49 176 ASP B C 1
ATOM 8201 O O . ASP B 1 176 ? -3.580 18.984 19.056 1.00 27.27 176 ASP B O 1
ATOM 8210 N N . VAL B 1 177 ? -3.085 16.796 18.935 1.00 23.18 177 VAL B N 1
ATOM 8211 C CA . VAL B 1 177 ? -4.396 16.361 18.442 1.00 21.37 177 VAL B CA 1
ATOM 8212 C C . VAL B 1 177 ? -4.952 15.486 19.547 1.00 20.18 177 VAL B C 1
ATOM 8213 O O . VAL B 1 177 ? -4.195 14.806 20.215 1.00 21.08 177 VAL B O 1
ATOM 8226 N N . HIS B 1 178 ? -6.265 15.527 19.733 1.00 19.49 178 HIS B N 1
ATOM 8227 C CA . HIS B 1 178 ? -6.926 14.865 20.847 1.00 19.86 178 HIS B CA 1
ATOM 8228 C C . HIS B 1 178 ? -8.242 14.257 20.411 1.00 18.65 178 HIS B C 1
ATOM 8229 O O . HIS B 1 178 ? -8.954 14.838 19.610 1.00 20.04 178 HIS B O 1
ATOM 8244 N N . ASP B 1 179 ? -8.551 13.113 20.991 1.00 17.40 179 ASP B N 1
ATOM 8245 C CA . ASP B 1 179 ? -9.890 12.514 20.928 1.00 17.12 179 ASP B CA 1
ATOM 8246 C C . ASP B 1 179 ? -10.314 12.053 19.549 1.00 15.71 179 ASP B C 1
ATOM 8247 O O . ASP B 1 179 ? -11.507 12.071 19.229 1.00 17.00 179 ASP B O 1
ATOM 8256 N N . ILE B 1 180 ? -9.379 11.562 18.755 1.00 15.54 180 ILE B N 1
ATOM 8257 C CA . ILE B 1 180 ? -9.707 10.725 17.590 1.00 13.64 180 ILE B CA 1
ATOM 8258 C C . ILE B 1 180 ? -10.077 9.325 18.080 1.00 14.56 180 ILE B C 1
ATOM 8259 O O . ILE B 1 180 ? -9.410 8.786 18.951 1.00 15.75 180 ILE B O 1
ATOM 8275 N N . ILE B 1 181 ? -11.147 8.739 17.524 1.00 14.19 181 ILE B N 1
ATOM 8276 C CA . ILE B 1 181 ? -11.598 7.441 17.994 1.00 13.77 181 ILE B CA 1
ATOM 8277 C C . ILE B 1 181 ? -11.864 6.535 16.802 1.00 13.50 181 ILE B C 1
ATOM 8278 O O . ILE B 1 181 ? -12.410 6.983 15.792 1.00 15.09 181 ILE B O 1
ATOM 8294 N N . VAL B 1 182 ? -11.520 5.254 16.951 1.00 12.45 182 VAL B N 1
ATOM 8295 C CA . VAL B 1 182 ? -11.899 4.250 15.970 1.00 13.65 182 VAL B CA 1
ATOM 8296 C C . VAL B 1 182 ? -12.950 3.362 16.636 1.00 12.87 182 VAL B C 1
ATOM 8297 O O . VAL B 1 182 ? -12.690 2.790 17.691 1.00 14.13 182 VAL B O 1
ATOM 8310 N N . TRP B 1 183 ? -14.159 3.337 16.073 1.00 12.32 183 TRP B N 1
ATOM 8311 C CA . TRP B 1 183 ? -15.253 2.601 16.691 1.00 12.35 183 TRP B CA 1
ATOM 8312 C C . TRP B 1 183 ? -15.624 1.355 15.863 1.00 12.45 183 TRP B C 1
ATOM 8313 O O . TRP B 1 183 ? -15.536 1.380 14.628 1.00 12.72 183 TRP B O 1
ATOM 8334 N N . GLY B 1 184 ? -16.136 0.344 16.546 1.00 11.60 184 GLY B N 1
ATOM 8335 C CA . GLY B 1 184 ? -16.829 -0.730 15.866 1.00 12.33 184 GLY B CA 1
ATOM 8336 C C . GLY B 1 184 ? -15.929 -1.851 15.438 1.00 12.12 184 GLY B C 1
ATOM 8337 O O . GLY B 1 184 ? -15.058 -2.320 16.189 1.00 12.55 184 GLY B O 1
ATOM 8341 N N . ASN B 1 185 ? -16.166 -2.307 14.222 1.00 12.60 185 ASN B N 1
ATOM 8342 C CA . ASN B 1 185 ? -15.442 -3.436 13.611 1.00 12.78 185 ASN B CA 1
ATOM 8343 C C . ASN B 1 185 ? -14.202 -2.939 12.896 1.00 15.18 185 AS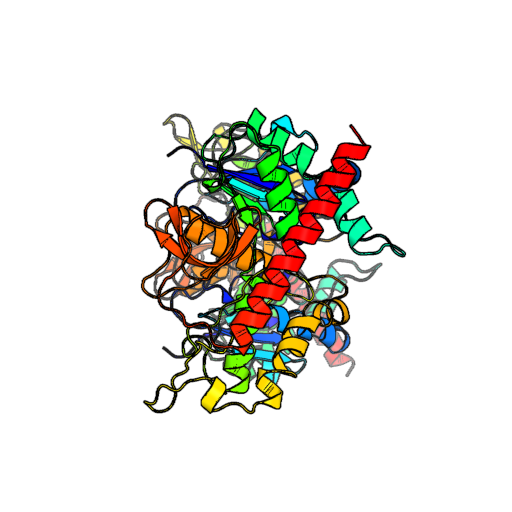N B C 1
ATOM 8344 O O . ASN B 1 185 ? -14.095 -1.831 12.526 1.00 16.97 185 ASN B O 1
ATOM 8355 N N . HIS B 1 186 ? -13.324 -3.857 12.574 1.00 19.69 186 HIS B N 1
ATOM 8356 C CA . HIS B 1 186 ? -12.389 -3.703 11.373 1.00 20.57 186 HIS B CA 1
ATOM 8357 C C . HIS B 1 186 ? -13.101 -3.928 10.090 1.00 22.97 186 HIS B C 1
ATOM 8358 O O . HIS B 1 186 ? -14.295 -4.256 10.081 1.00 25.80 186 HIS B O 1
ATOM 8373 N N . GLY B 1 187 ? -12.422 -3.780 8.992 1.00 23.78 187 GLY B N 1
ATOM 8374 C CA . GLY B 1 187 ? -13.002 -3.950 7.684 1.00 26.60 187 GLY B CA 1
ATOM 8375 C C . GLY B 1 187 ? -13.656 -2.693 7.278 1.00 23.81 187 GLY B C 1
ATOM 8376 O O . GLY B 1 187 ? -13.461 -1.605 7.886 1.00 25.69 187 GLY B O 1
ATOM 8380 N N . GLU B 1 188 ? -14.475 -2.864 6.260 1.00 26.56 188 GLU B N 1
ATOM 8381 C CA . GLU B 1 188 ? -15.154 -1.804 5.593 1.00 29.07 188 GLU B CA 1
ATOM 8382 C C . GLU B 1 188 ? -15.994 -0.981 6.526 1.00 24.96 188 GLU B C 1
ATOM 8383 O O . GLU B 1 188 ? -16.170 0.175 6.236 1.00 26.36 188 GLU B O 1
ATOM 8395 N N . SER B 1 189 ? -16.541 -1.547 7.611 1.00 19.43 189 SER B N 1
ATOM 8396 C CA . SER B 1 189 ? -17.459 -0.801 8.425 1.00 17.41 189 SER B CA 1
ATOM 8397 C C . SER B 1 189 ? -16.827 0.012 9.551 1.00 14.95 189 SER B C 1
ATOM 8398 O O . SER B 1 189 ? -17.508 0.689 10.288 1.00 13.85 189 SER B O 1
ATOM 8406 N N A MET B 1 190 ? -15.509 -0.080 9.745 0.83 15.22 190 MET B N 1
ATOM 8407 N N B MET B 1 190 ? -15.511 -0.065 9.684 0.17 15.59 190 MET B N 1
ATOM 8408 C CA A MET B 1 190 ? -14.838 0.628 10.823 0.83 14.27 190 MET B CA 1
ATOM 8409 C CA B MET B 1 190 ? -14.798 0.648 10.734 0.17 15.63 190 MET B CA 1
ATOM 8410 C C A MET B 1 190 ? -15.163 2.107 10.739 0.83 14.35 190 MET B C 1
ATOM 8411 C C B MET B 1 190 ? -15.096 2.149 10.728 0.17 14.86 190 MET B C 1
ATOM 8412 O O A MET B 1 190 ? -15.217 2.704 9.663 0.83 16.57 190 MET B O 1
ATOM 8413 O O B MET B 1 190 ? -15.089 2.784 9.670 0.17 15.18 190 MET B O 1
ATOM 8440 N N . VAL B 1 191 ? -15.350 2.720 11.908 1.00 14.10 191 VAL B N 1
ATOM 8441 C CA . VAL B 1 191 ? -15.705 4.130 11.982 1.00 14.03 191 VAL B CA 1
ATOM 8442 C C . VAL B 1 191 ? -14.478 4.923 12.477 1.00 14.72 191 VAL B C 1
ATOM 8443 O O . VAL B 1 191 ? -14.133 4.859 13.665 1.00 15.63 191 VAL B O 1
ATOM 8457 N N . ALA B 1 192 ? -13.828 5.660 11.581 1.00 15.40 192 ALA B N 1
ATOM 8458 C CA . ALA B 1 192 ? -12.703 6.534 11.960 1.00 15.13 192 ALA B CA 1
ATOM 8459 C C . ALA B 1 192 ? -13.343 7.913 12.218 1.00 15.75 192 ALA B C 1
ATOM 8460 O O . ALA B 1 192 ? -13.622 8.695 11.294 1.00 18.19 192 ALA B O 1
ATOM 8467 N N . ASP B 1 193 ? -13.618 8.168 13.473 1.00 15.04 193 ASP B N 1
ATOM 8468 C CA . ASP B 1 193 ? -14.405 9.308 13.912 1.00 15.26 193 ASP B CA 1
ATOM 8469 C C . ASP B 1 193 ? -13.530 10.497 14.284 1.00 14.71 193 ASP B C 1
ATOM 8470 O O . ASP B 1 193 ? -12.674 10.399 15.193 1.00 15.47 193 ASP B O 1
ATOM 8479 N N . LEU B 1 194 ? -13.704 11.587 13.560 1.00 16.07 194 LEU B N 1
ATOM 8480 C CA . LEU B 1 194 ? -13.067 12.849 13.836 1.00 17.03 194 LEU B CA 1
ATOM 8481 C C . LEU B 1 194 ? -13.990 13.846 14.479 1.00 18.50 194 LEU B C 1
ATOM 8482 O O . LEU B 1 194 ? -13.570 14.988 14.698 1.00 19.50 194 LEU B O 1
ATOM 8498 N N . THR B 1 195 ? -15.243 13.483 14.720 1.00 17.32 195 THR B N 1
ATOM 8499 C CA . THR B 1 195 ? -16.241 14.473 15.190 1.00 18.73 195 THR B CA 1
ATOM 8500 C C . THR B 1 195 ? -16.065 14.949 16.626 1.00 20.58 195 THR B C 1
ATOM 8501 O O . THR B 1 195 ? -16.650 15.966 16.992 1.00 21.46 195 THR B O 1
ATOM 8512 N N . GLN B 1 196 ? -15.266 14.233 17.428 1.00 17.89 196 GLN B N 1
ATOM 8513 C CA . GLN B 1 196 ? -14.930 14.680 18.775 1.00 18.14 196 GLN B CA 1
ATOM 8514 C C . GLN B 1 196 ? -13.613 15.438 18.800 1.00 18.61 196 GLN B C 1
ATOM 8515 O O . GLN B 1 196 ? -13.308 16.113 19.775 1.00 20.93 196 GLN B O 1
ATOM 8529 N N . ALA B 1 197 ? -12.830 15.330 17.736 1.00 19.84 197 ALA B N 1
ATOM 8530 C CA . ALA B 1 197 ? -11.415 15.637 17.847 1.00 19.51 197 ALA B CA 1
ATOM 8531 C C . ALA B 1 197 ? -11.125 17.132 17.910 1.00 20.35 197 ALA B C 1
ATOM 8532 O O . ALA B 1 197 ? -11.781 17.961 17.249 1.00 21.39 197 ALA B O 1
ATOM 8539 N N . THR B 1 198 ? -10.123 17.459 18.706 1.00 21.30 198 THR B N 1
ATOM 8540 C CA . THR B 1 198 ? -9.643 18.826 18.805 1.00 22.26 198 THR B CA 1
ATOM 8541 C C . THR B 1 198 ? -8.143 18.855 18.546 1.00 22.89 198 THR B C 1
ATOM 8542 O O . THR B 1 198 ? -7.473 17.825 18.550 1.00 23.83 198 THR B O 1
ATOM 8553 N N . PHE B 1 199 ? -7.631 20.049 18.236 1.00 22.65 199 PHE B N 1
ATOM 8554 C CA . PHE B 1 199 ? -6.203 20.211 18.058 1.00 22.31 199 PHE B CA 1
ATOM 8555 C C . PHE B 1 199 ? -5.809 21.602 18.526 1.00 25.89 199 PHE B C 1
ATOM 8556 O O . PHE B 1 199 ? -6.607 22.534 18.497 1.00 25.76 199 PHE B O 1
ATOM 8573 N N . THR B 1 200 ? -4.550 21.719 18.932 1.00 27.45 200 THR B N 1
ATOM 8574 C CA . THR B 1 200 ? -3.987 22.958 19.411 1.00 27.94 200 THR B CA 1
ATOM 8575 C C . THR B 1 200 ? -2.912 23.363 18.424 1.00 29.77 200 THR B C 1
ATOM 8576 O O . THR B 1 200 ? -1.986 22.610 18.140 1.00 33.13 200 THR B O 1
ATOM 8587 N N . LYS B 1 201 ? -2.994 24.594 17.948 1.00 29.64 201 LYS B N 1
ATOM 8588 C CA . LYS B 1 201 ? -2.009 25.127 17.032 1.00 31.43 201 LYS B CA 1
ATOM 8589 C C . LYS B 1 201 ? -1.843 26.579 17.420 1.00 31.82 201 LYS B C 1
ATOM 8590 O O . LYS B 1 201 ? -2.807 27.356 17.439 1.00 33.13 201 LYS B O 1
ATOM 8609 N N . GLU B 1 202 ? -0.611 26.944 17.763 1.00 35.03 202 GLU B N 1
ATOM 8610 C CA . GLU B 1 202 ? -0.296 28.317 18.085 1.00 37.29 202 GLU B CA 1
ATOM 8611 C C . GLU B 1 202 ? -1.210 28.845 19.184 1.00 40.97 202 GLU B C 1
ATOM 8612 O O . GLU B 1 202 ? -1.658 29.978 19.141 1.00 38.06 202 GLU B O 1
ATOM 8624 N N . GLY B 1 203 ? -1.479 27.996 20.175 1.00 42.26 203 GLY B N 1
ATOM 8625 C CA . GLY B 1 203 ? -2.212 28.396 21.371 1.00 41.66 203 GLY B CA 1
ATOM 8626 C C . GLY B 1 203 ? -3.703 28.508 21.222 1.00 45.23 203 GLY B C 1
ATOM 8627 O O . GLY B 1 203 ? -4.392 28.928 22.156 1.00 52.61 203 GLY B O 1
ATOM 8631 N N A LYS B 1 204 ? -4.203 28.151 20.036 0.50 41.43 204 LYS B N 1
ATOM 8632 N N B LYS B 1 204 ? -4.214 28.110 20.067 0.50 41.43 204 LYS B N 1
ATOM 8633 C CA A LYS B 1 204 ? -5.631 28.123 19.753 0.50 40.26 204 LYS B CA 1
ATOM 8634 C CA B LYS B 1 204 ? -5.638 28.132 19.832 0.50 40.26 204 LYS B CA 1
ATOM 8635 C C A LYS B 1 204 ? -6.047 26.666 19.723 0.50 35.37 204 LYS B C 1
ATOM 8636 C C B LYS B 1 204 ? -6.070 26.686 19.706 0.50 35.37 204 LYS B C 1
ATOM 8637 O O A LYS B 1 204 ? -5.417 25.846 19.054 0.50 35.79 204 LYS B O 1
ATOM 8638 O O B LYS B 1 204 ? -5.474 25.898 18.970 0.50 35.79 204 LYS B O 1
ATOM 8675 N N . THR B 1 205 ? -7.104 26.343 20.449 1.00 34.64 205 THR B N 1
ATOM 8676 C CA . THR B 1 205 ? -7.676 25.015 20.367 1.00 34.64 205 THR B CA 1
ATOM 8677 C C . THR B 1 205 ? -8.968 25.099 19.580 1.00 33.93 205 THR B C 1
ATOM 8678 O O . THR B 1 205 ? -9.823 25.930 19.871 1.00 36.40 205 THR B O 1
ATOM 8689 N N . GLN B 1 206 ? -9.102 24.231 18.577 1.00 30.03 206 GLN B N 1
ATOM 8690 C CA . GLN B 1 206 ? -10.293 24.159 17.731 1.00 29.08 206 GLN B CA 1
ATOM 8691 C C . GLN B 1 206 ? -10.691 22.712 17.474 1.00 25.76 206 GLN B C 1
ATOM 8692 O O . GLN B 1 206 ? -9.910 21.800 17.672 1.00 25.69 206 GLN B O 1
ATOM 8706 N N . LYS B 1 207 ? -11.917 22.507 17.009 1.00 25.03 207 LYS B N 1
ATOM 8707 C CA . LYS B 1 207 ? -12.367 21.211 16.561 1.00 23.49 207 LYS B CA 1
ATOM 8708 C C . LYS B 1 207 ? -11.840 20.925 15.169 1.00 25.31 207 LYS B C 1
ATOM 8709 O O . LYS B 1 207 ? -11.888 21.768 14.269 1.00 26.29 207 LYS B O 1
ATOM 8728 N N . VAL B 1 208 ? -11.325 19.715 14.994 1.00 22.76 208 VAL B N 1
ATOM 8729 C CA . VAL B 1 208 ? -10.803 19.320 13.712 1.00 23.48 208 VAL B CA 1
ATOM 8730 C C . VAL B 1 208 ? -11.835 19.500 12.611 1.00 24.27 208 VAL B C 1
ATOM 8731 O O . VAL B 1 208 ? -11.525 20.011 11.553 1.00 25.57 208 VAL B O 1
ATOM 8744 N N . VAL B 1 209 ? -13.089 19.101 12.846 1.00 23.50 209 VAL B N 1
ATOM 8745 C CA . VAL B 1 209 ? -14.082 19.153 11.755 1.00 25.81 209 VAL B CA 1
ATOM 8746 C C . VAL B 1 209 ? -14.538 20.588 11.451 1.00 27.51 209 VAL B C 1
ATOM 8747 O O . VAL B 1 209 ? -15.193 20.839 10.436 1.00 29.77 209 VAL B O 1
ATOM 8760 N N . ASP B 1 210 ? -14.170 21.547 12.302 1.00 27.28 210 ASP B N 1
ATOM 8761 C CA . ASP B 1 210 ? -14.497 22.957 12.061 1.00 30.18 210 ASP B CA 1
ATOM 8762 C C . ASP B 1 210 ? -13.452 23.623 11.196 1.00 30.38 210 ASP B C 1
ATOM 8763 O O . ASP B 1 210 ? -13.671 24.731 10.730 1.00 34.67 210 ASP B O 1
ATOM 8772 N N . VAL B 1 211 ? -12.303 22.968 11.029 1.00 28.68 211 VAL B N 1
ATOM 8773 C CA . VAL B 1 211 ? -11.195 23.514 10.273 1.00 30.41 211 VAL B CA 1
ATOM 8774 C C . VAL B 1 211 ? -10.994 22.774 8.965 1.00 31.39 211 VAL B C 1
ATOM 8775 O O . VAL B 1 211 ? -10.801 23.384 7.947 1.00 34.19 211 VAL B O 1
ATOM 8788 N N . LEU B 1 212 ? -11.009 21.447 9.002 1.00 30.98 212 LEU B N 1
ATOM 8789 C CA . LEU B 1 212 ? -10.835 20.657 7.791 1.00 31.65 212 LEU B CA 1
ATOM 8790 C C . LEU B 1 212 ? -12.103 20.601 6.933 1.00 32.45 212 LEU B C 1
ATOM 8791 O O . LEU B 1 212 ? -13.236 20.634 7.453 1.00 36.34 212 LEU B O 1
ATOM 8807 N N . ASP B 1 213 ? -11.901 20.517 5.620 1.00 35.29 213 ASP B N 1
ATOM 8808 C CA . ASP B 1 213 ? -12.987 20.404 4.642 1.00 38.06 213 ASP B CA 1
ATOM 8809 C C . ASP B 1 213 ? -13.807 19.126 4.850 1.00 35.79 213 ASP B C 1
ATOM 8810 O O . ASP B 1 213 ? -13.273 18.059 5.134 1.00 32.83 213 ASP B O 1
ATOM 8819 N N . HIS B 1 214 ? -15.111 19.251 4.652 1.00 34.64 214 HIS B N 1
ATOM 8820 C CA . HIS B 1 214 ? -16.033 18.150 4.777 1.00 38.88 214 HIS B CA 1
ATOM 8821 C C . HIS B 1 214 ? -15.625 16.993 3.888 1.00 36.38 214 HIS B C 1
ATOM 8822 O O . HIS B 1 214 ? -15.737 15.832 4.294 1.00 35.69 214 HIS B O 1
ATOM 8837 N N . ASP B 1 215 ? -15.160 17.290 2.679 1.00 38.01 215 ASP B N 1
ATOM 8838 C CA . ASP B 1 215 ? -14.817 16.225 1.732 1.00 41.27 215 ASP B CA 1
ATOM 8839 C C . ASP B 1 215 ? -13.591 15.441 2.182 1.00 40.72 215 ASP B C 1
ATOM 8840 O O . ASP B 1 215 ? -13.490 14.245 1.934 1.00 43.35 215 ASP B O 1
ATOM 8849 N N . TYR B 1 216 ? -12.665 16.125 2.839 1.00 34.75 216 TYR B N 1
ATOM 8850 C CA . TYR B 1 216 ? -11.565 15.462 3.491 1.00 31.72 216 TYR B CA 1
ATOM 8851 C C . TYR B 1 216 ? -12.056 14.575 4.630 1.00 29.27 216 TYR B C 1
ATOM 8852 O O . TYR B 1 216 ? -11.821 13.362 4.650 1.00 30.19 216 TYR B O 1
ATOM 8870 N N . VAL B 1 217 ? -12.732 15.180 5.600 1.00 27.23 217 VAL B N 1
ATOM 8871 C CA . VAL B 1 217 ? -13.136 14.450 6.809 1.00 28.43 217 VAL B CA 1
ATOM 8872 C C . VAL B 1 217 ? -13.975 13.231 6.509 1.00 29.57 217 VAL B C 1
ATOM 8873 O O . VAL B 1 217 ? -13.705 12.148 7.051 1.00 29.38 217 VAL B O 1
ATOM 8886 N N . PHE B 1 218 ? -14.992 13.392 5.665 1.00 31.42 218 PHE B N 1
ATOM 8887 C CA . PHE B 1 218 ? -16.012 12.363 5.509 1.00 34.78 218 PHE B CA 1
ATOM 8888 C C . PHE B 1 218 ? -15.908 11.587 4.202 1.00 39.90 218 PHE B C 1
ATOM 8889 O O . PHE B 1 218 ? -16.829 10.855 3.837 1.00 46.29 218 PHE B O 1
ATOM 8906 N N . ASP B 1 219 ? -14.789 11.723 3.505 1.00 36.43 219 ASP B N 1
ATOM 8907 C CA . ASP B 1 219 ? -14.516 10.854 2.378 1.00 39.19 219 ASP B CA 1
ATOM 8908 C C . ASP B 1 219 ? -13.030 10.490 2.223 1.00 37.62 219 ASP B C 1
ATOM 8909 O O . ASP B 1 219 ? -12.642 9.324 2.401 1.00 37.02 219 ASP B O 1
ATOM 8918 N N . THR B 1 220 ? -12.197 11.473 1.900 1.00 36.78 220 THR B N 1
ATOM 8919 C CA . THR B 1 220 ? -10.778 11.227 1.664 1.00 37.34 220 THR B CA 1
ATOM 8920 C C . THR B 1 220 ? -10.079 10.568 2.857 1.00 35.73 220 THR B C 1
ATOM 8921 O O . THR B 1 220 ? -9.281 9.630 2.680 1.00 35.95 220 THR B O 1
ATOM 8932 N N . PHE B 1 221 ? -10.334 11.079 4.057 1.00 30.88 221 PHE B N 1
ATOM 8933 C CA . PHE B 1 221 ? -9.614 10.629 5.235 1.00 26.44 221 PHE B CA 1
ATOM 8934 C C . PHE B 1 221 ? -9.804 9.117 5.415 1.00 24.48 221 PHE B C 1
ATOM 8935 O O . PHE B 1 221 ? -8.824 8.389 5.517 1.00 23.73 221 PHE B O 1
ATOM 8952 N N . PHE B 1 222 ? -11.036 8.620 5.372 1.00 28.04 222 PHE B N 1
ATOM 8953 C CA . PHE B 1 222 ? -11.234 7.167 5.577 1.00 29.88 222 PHE B CA 1
ATOM 8954 C C . PHE B 1 222 ? -10.624 6.349 4.448 1.00 26.94 222 PHE B C 1
ATOM 8955 O O . PHE B 1 222 ? -10.144 5.210 4.651 1.00 29.99 222 PHE B O 1
ATOM 8972 N N . LYS B 1 223 ? -10.614 6.905 3.246 1.00 28.45 223 LYS B N 1
ATOM 8973 C CA . LYS B 1 223 ? -9.989 6.205 2.136 1.00 30.20 223 LYS B CA 1
ATOM 8974 C C . LYS B 1 223 ? -8.498 6.042 2.388 1.00 30.38 223 LYS B C 1
ATOM 8975 O O . LYS B 1 223 ? -7.939 4.979 2.122 1.00 30.06 223 LYS B O 1
ATOM 8994 N N . LYS B 1 224 ? -7.854 7.088 2.889 1.00 29.87 224 LYS B N 1
ATOM 8995 C CA . LYS B 1 224 ? -6.427 7.008 3.156 1.00 32.45 224 LYS B CA 1
ATOM 8996 C C . LYS B 1 224 ? -6.174 5.968 4.229 1.00 35.52 224 LYS B C 1
ATOM 8997 O O . LYS B 1 224 ? -5.301 5.103 4.057 1.00 39.15 224 LYS B O 1
ATOM 9016 N N . ILE B 1 225 ? -6.918 6.059 5.329 1.00 31.78 225 ILE B N 1
ATOM 9017 C CA . ILE B 1 225 ? -6.862 5.072 6.437 1.00 34.15 225 ILE B CA 1
ATOM 9018 C C . ILE B 1 225 ? -7.245 3.656 5.973 1.00 36.15 225 ILE B C 1
ATOM 9019 O O . ILE B 1 225 ? -6.624 2.669 6.402 1.00 40.51 225 ILE B O 1
ATOM 9035 N N . GLY B 1 226 ? -8.286 3.566 5.147 1.00 38.52 226 GLY B N 1
ATOM 9036 C CA . GLY B 1 226 ? -8.855 2.275 4.766 1.00 42.38 226 GLY B CA 1
ATOM 9037 C C . GLY B 1 226 ? -7.990 1.454 3.822 1.00 43.23 226 GLY B C 1
ATOM 9038 O O . GLY B 1 226 ? -8.187 0.233 3.680 1.00 46.25 226 GLY B O 1
ATOM 9042 N N . HIS B 1 227 ? -7.019 2.109 3.195 1.00 41.83 227 HIS B N 1
ATOM 9043 C CA . HIS B 1 227 ? -6.203 1.480 2.179 1.00 43.46 227 HIS B CA 1
ATOM 9044 C C . HIS B 1 227 ? -4.719 1.488 2.526 1.00 40.61 227 HIS B C 1
ATOM 9045 O O . HIS B 1 227 ? -3.860 1.012 1.762 1.00 43.87 227 HIS B O 1
ATOM 9060 N N . ARG B 1 228 ? -4.394 2.020 3.693 1.00 36.93 228 ARG B N 1
ATOM 9061 C CA . ARG B 1 228 ? -3.018 2.202 4.089 1.00 33.34 228 ARG B CA 1
ATOM 9062 C C . ARG B 1 228 ? -2.137 0.898 4.123 1.00 37.58 228 ARG B C 1
ATOM 9063 O O . ARG B 1 228 ? -0.954 0.859 3.701 1.00 36.62 228 ARG B O 1
ATOM 9084 N N . ALA B 1 229 ? -2.715 -0.142 4.691 1.00 36.03 229 ALA B N 1
ATOM 9085 C CA . ALA B 1 229 ? -2.099 -1.459 4.736 1.00 37.62 229 ALA B CA 1
ATOM 9086 C C . ALA B 1 229 ? -1.682 -1.940 3.344 1.00 39.23 229 ALA B C 1
ATOM 9087 O O . ALA B 1 229 ? -0.612 -2.553 3.176 1.00 38.79 229 ALA B O 1
ATOM 9094 N N . TRP B 1 230 ? -2.525 -1.697 2.349 1.00 39.76 230 TRP B N 1
ATOM 9095 C CA . TRP B 1 230 ? -2.252 -2.199 1.017 1.00 41.60 230 TRP B CA 1
ATOM 9096 C C . TRP B 1 230 ? -1.059 -1.435 0.410 1.00 42.03 230 TRP B C 1
ATOM 9097 O O . TRP B 1 230 ? -0.192 -1.997 -0.264 1.00 42.30 230 TRP B O 1
ATOM 9118 N N . ASP B 1 231 ? -1.000 -0.145 0.712 1.00 40.30 231 ASP B N 1
ATOM 9119 C CA . ASP B 1 231 ? 0.057 0.721 0.227 1.00 38.88 231 ASP B CA 1
ATOM 9120 C C . ASP B 1 231 ? 1.430 0.267 0.813 1.00 39.61 231 ASP B C 1
ATOM 9121 O O . ASP B 1 231 ? 2.467 0.265 0.115 1.00 37.18 231 ASP B O 1
ATOM 9130 N N A ILE B 1 232 ? 1.409 -0.107 2.096 0.13 37.72 232 ILE B N 1
ATOM 9131 N N B ILE B 1 232 ? 1.456 -0.134 2.071 0.87 37.86 232 ILE B N 1
ATOM 9132 C CA A ILE B 1 232 ? 2.562 -0.712 2.766 0.13 35.08 232 ILE B CA 1
ATOM 9133 C CA B ILE B 1 232 ? 2.695 -0.654 2.632 0.87 35.86 232 ILE B CA 1
ATOM 9134 C C A ILE B 1 232 ? 3.033 -1.916 1.972 0.13 36.59 232 ILE B C 1
ATOM 9135 C C B ILE B 1 232 ? 3.090 -1.991 2.017 0.87 38.15 232 ILE B C 1
ATOM 9136 O O A ILE B 1 232 ? 4.170 -1.974 1.503 0.13 36.87 232 ILE B O 1
ATOM 9137 O O B ILE B 1 232 ? 4.258 -2.209 1.693 0.87 38.79 232 ILE B O 1
ATOM 9168 N N . LEU B 1 233 ? 2.127 -2.879 1.847 1.00 37.06 233 LEU B N 1
ATOM 9169 C CA . LEU B 1 233 ? 2.409 -4.157 1.237 1.00 38.12 233 LEU B CA 1
ATOM 9170 C C . LEU B 1 233 ? 2.941 -3.972 -0.202 1.00 39.92 233 LEU B C 1
ATOM 9171 O O . LEU B 1 233 ? 3.877 -4.627 -0.589 1.00 42.16 233 LEU B O 1
ATOM 9187 N N . GLU B 1 234 ? 2.348 -3.039 -0.943 1.00 40.17 234 GLU B N 1
ATOM 9188 C CA . GLU B 1 234 ? 2.786 -2.669 -2.286 1.00 43.41 234 GLU B CA 1
ATOM 9189 C C . GLU B 1 234 ? 4.260 -2.244 -2.304 1.00 44.41 234 GLU B C 1
ATOM 9190 O O . GLU B 1 234 ? 4.999 -2.645 -3.186 1.00 46.46 234 GLU B O 1
ATOM 9202 N N . HIS B 1 235 ? 4.673 -1.416 -1.344 1.00 41.68 235 HIS B N 1
ATOM 9203 C CA . HIS B 1 235 ? 6.071 -0.959 -1.263 1.00 38.91 235 HIS B CA 1
ATOM 9204 C C . HIS B 1 235 ? 7.017 -1.969 -0.583 1.00 42.07 235 HIS B C 1
ATOM 9205 O O . HIS B 1 235 ? 8.165 -2.131 -1.026 1.00 45.72 235 HIS B O 1
ATOM 9220 N N . ARG B 1 236 ? 6.535 -2.647 0.468 1.00 42.15 236 ARG B N 1
ATOM 9221 C CA . ARG B 1 236 ? 7.361 -3.518 1.344 1.00 38.56 236 ARG B CA 1
ATOM 9222 C C . ARG B 1 236 ? 7.522 -4.932 0.811 1.00 41.29 236 ARG B C 1
ATOM 9223 O O . ARG B 1 236 ? 8.570 -5.557 1.026 1.00 44.92 236 ARG B O 1
ATOM 9244 N N . GLY B 1 237 ? 6.492 -5.440 0.135 1.00 39.11 237 GLY B N 1
ATOM 9245 C CA . GLY B 1 237 ? 6.473 -6.815 -0.331 1.00 39.80 237 GLY B CA 1
ATOM 9246 C C . GLY B 1 237 ? 5.899 -7.751 0.723 1.00 39.88 237 GLY B C 1
ATOM 9247 O O . GLY B 1 237 ? 5.668 -8.936 0.458 1.00 40.13 237 GLY B O 1
ATOM 9251 N N . PHE B 1 238 ? 5.696 -7.227 1.924 1.00 38.11 238 PHE B N 1
ATOM 9252 C CA . PHE B 1 238 ? 5.073 -7.985 3.012 1.00 36.71 238 PHE B CA 1
ATOM 9253 C C . PHE B 1 238 ? 4.210 -7.039 3.781 1.00 34.62 238 PHE B C 1
ATOM 9254 O O . PHE B 1 238 ? 4.386 -5.822 3.676 1.00 35.86 238 PHE B O 1
ATOM 9271 N N . THR B 1 239 ? 3.287 -7.573 4.568 1.00 34.72 239 THR B N 1
ATOM 9272 C CA . THR B 1 239 ? 2.416 -6.713 5.391 1.00 34.79 239 THR B CA 1
ATOM 9273 C C . THR B 1 239 ? 3.171 -6.097 6.542 1.00 28.04 239 THR B C 1
ATOM 9274 O O . THR B 1 239 ? 4.270 -6.501 6.838 1.00 27.64 239 THR B O 1
ATOM 9285 N N . SER B 1 240 ? 2.537 -5.133 7.195 1.00 23.93 240 SER B N 1
ATOM 9286 C CA A SER B 1 240 ? 3.057 -4.422 8.356 0.46 21.43 240 SER B CA 1
ATOM 9287 C CA B SER B 1 240 ? 3.142 -4.423 8.303 0.54 18.49 240 SER B CA 1
ATOM 9288 C C . SER B 1 240 ? 3.456 -5.382 9.454 1.00 18.01 240 SER B C 1
ATOM 9289 O O . SER B 1 240 ? 2.812 -6.422 9.632 1.00 20.55 240 SER B O 1
ATOM 9304 N N . ALA B 1 241 ? 4.475 -5.024 10.211 1.00 17.18 241 ALA B N 1
ATOM 9305 C CA . ALA B 1 241 ? 4.916 -5.832 11.346 1.00 15.20 241 ALA B CA 1
ATOM 9306 C C . ALA B 1 241 ? 5.294 -4.961 12.551 1.00 13.87 241 ALA B C 1
ATOM 9307 O O . ALA B 1 241 ? 4.762 -5.121 13.645 1.00 14.73 241 ALA B O 1
ATOM 9314 N N . ALA B 1 242 ? 6.226 -4.022 12.370 1.00 13.21 242 ALA B N 1
ATOM 9315 C CA . ALA B 1 242 ? 6.605 -3.152 13.453 1.00 13.49 242 ALA B CA 1
ATOM 9316 C C . ALA B 1 242 ? 5.459 -2.301 13.952 1.00 12.92 242 ALA B C 1
ATOM 9317 O O . ALA B 1 242 ? 5.328 -2.127 15.158 1.00 13.10 242 ALA B O 1
ATOM 9324 N N . SER B 1 243 ? 4.619 -1.772 13.063 1.00 13.41 243 SER B N 1
ATOM 9325 C CA . SER B 1 243 ? 3.528 -0.902 13.494 1.00 13.05 243 SER B CA 1
ATOM 9326 C C . SER B 1 243 ? 2.413 -1.635 14.264 1.00 11.73 243 SER B C 1
ATOM 9327 O O . SER B 1 243 ? 1.979 -1.123 15.290 1.00 11.96 243 SER B O 1
ATOM 9335 N N . PRO B 1 244 ? 1.956 -2.822 13.806 1.00 12.80 244 PRO B N 1
ATOM 9336 C CA . PRO B 1 244 ? 0.993 -3.540 14.679 1.00 13.46 244 PRO B CA 1
ATOM 9337 C C . PRO B 1 244 ? 1.630 -3.974 15.982 1.00 11.85 244 PRO B C 1
ATOM 9338 O O . PRO B 1 244 ? 0.945 -4.004 16.997 1.00 13.10 244 PRO B O 1
ATOM 9349 N N . THR B 1 245 ? 2.928 -4.279 15.979 1.00 12.29 245 THR B N 1
ATOM 9350 C CA . THR B 1 245 ? 3.583 -4.678 17.214 1.00 12.62 245 THR B CA 1
ATOM 9351 C C . THR B 1 245 ? 3.583 -3.519 18.207 1.00 11.78 245 THR B C 1
ATOM 9352 O O . THR B 1 245 ? 3.292 -3.687 19.394 1.00 12.35 245 THR B O 1
ATOM 9363 N N . LYS B 1 246 ? 3.918 -2.317 17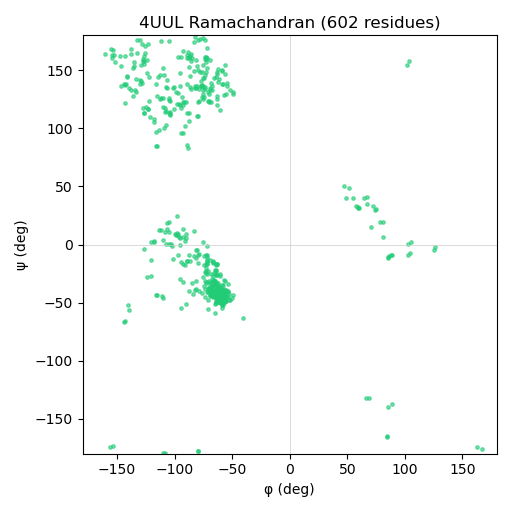.725 1.00 12.22 246 LYS B N 1
ATOM 9364 C CA . LYS B 1 246 ? 3.942 -1.111 18.544 1.00 12.01 246 LYS B CA 1
ATOM 9365 C C . LYS B 1 246 ? 2.551 -0.921 19.178 1.00 12.43 246 LYS B C 1
ATOM 9366 O O . LYS B 1 246 ? 2.412 -0.659 20.363 1.00 12.28 246 LYS B O 1
ATOM 9385 N N . ALA B 1 247 ? 1.498 -1.001 18.363 1.00 11.63 247 ALA B N 1
ATOM 9386 C CA . ALA B 1 247 ? 0.141 -0.837 18.848 1.00 11.39 247 ALA B CA 1
ATOM 9387 C C . ALA B 1 247 ? -0.243 -1.931 19.856 1.00 11.68 247 ALA B C 1
ATOM 9388 O O . ALA B 1 247 ? -0.931 -1.655 20.827 1.00 12.05 247 ALA B O 1
ATOM 9395 N N . ALA B 1 248 ? 0.174 -3.174 19.595 1.00 11.34 248 ALA B N 1
ATOM 9396 C CA . ALA B 1 248 ? -0.129 -4.278 20.481 1.00 12.14 248 ALA B CA 1
ATOM 9397 C C . ALA B 1 248 ? 0.457 -4.100 21.871 1.00 12.12 248 ALA B C 1
ATOM 9398 O O . ALA B 1 248 ? -0.214 -4.309 22.890 1.00 12.40 248 ALA B O 1
ATOM 9405 N N A ILE B 1 249 ? 1.729 -3.784 21.924 0.79 12.43 249 ILE B N 1
ATOM 9406 N N B ILE B 1 249 ? 1.720 -3.709 21.939 0.21 12.76 249 ILE B N 1
ATOM 9407 C CA A ILE B 1 249 ? 2.384 -3.505 23.198 0.79 14.95 249 ILE B CA 1
ATOM 9408 C CA B ILE B 1 249 ? 2.386 -3.549 23.230 0.21 12.23 249 ILE B CA 1
ATOM 9409 C C A ILE B 1 249 ? 1.719 -2.346 23.899 0.79 14.27 249 ILE B C 1
ATOM 9410 C C B ILE B 1 249 ? 1.920 -2.258 23.926 0.21 11.94 249 ILE B C 1
ATOM 9411 O O A ILE B 1 249 ? 1.436 -2.425 25.094 0.79 14.64 249 ILE B O 1
ATOM 9412 O O B ILE B 1 249 ? 1.955 -2.161 25.147 0.21 10.89 249 ILE B O 1
ATOM 9443 N N . GLN B 1 250 ? 1.445 -1.284 23.154 1.00 13.32 250 GLN B N 1
ATOM 9444 C CA . GLN B 1 250 ? 0.798 -0.099 23.701 1.00 13.99 250 GLN B CA 1
ATOM 9445 C C . GLN B 1 250 ? -0.561 -0.451 24.358 1.00 13.53 250 GLN B C 1
ATOM 9446 O O . GLN B 1 250 ? -0.866 -0.067 25.490 1.00 14.21 250 GLN B O 1
ATOM 9461 N N . HIS B 1 251 ? -1.356 -1.255 23.671 1.00 12.09 251 HIS B N 1
ATOM 9462 C CA . HIS B 1 251 ? -2.639 -1.690 24.200 1.00 12.88 251 HIS B CA 1
ATOM 9463 C C . HIS B 1 251 ? -2.444 -2.542 25.431 1.00 12.48 251 HIS B C 1
ATOM 9464 O O . HIS B 1 251 ? -3.072 -2.304 26.471 1.00 13.05 251 HIS B O 1
ATOM 9479 N N . MET B 1 252 ? -1.588 -3.563 25.348 1.00 12.98 252 MET B N 1
ATOM 9480 C CA . MET B 1 252 ? -1.405 -4.448 26.492 1.00 13.60 252 MET B CA 1
ATOM 9481 C C . MET B 1 252 ? -0.845 -3.696 27.708 1.00 14.16 252 MET B C 1
ATOM 9482 O O . MET B 1 252 ? -1.283 -3.946 28.830 1.00 14.63 252 MET B O 1
ATOM 9496 N N . LYS B 1 253 ? 0.118 -2.805 27.506 1.00 13.57 253 LYS B N 1
ATOM 9497 C CA . LYS B 1 253 ? 0.680 -2.078 28.623 1.00 13.44 253 LYS B CA 1
ATOM 9498 C C . LYS B 1 253 ? -0.373 -1.206 29.307 1.00 14.29 253 LYS B C 1
ATOM 9499 O O . LYS B 1 253 ? -0.434 -1.135 30.545 1.00 16.56 253 LYS B O 1
ATOM 9518 N N . ALA B 1 254 ? -1.217 -0.559 28.506 1.00 15.15 254 ALA B N 1
ATOM 9519 C CA . ALA B 1 254 ? -2.322 0.217 29.058 1.00 15.14 254 ALA B CA 1
ATOM 9520 C C . ALA B 1 254 ? -3.300 -0.697 29.830 1.00 14.84 254 ALA B C 1
ATOM 9521 O O . ALA B 1 254 ? -3.751 -0.341 30.916 1.00 16.50 254 ALA B O 1
ATOM 9528 N N . TRP B 1 255 ? -3.622 -1.845 29.261 1.00 14.83 255 TRP B N 1
ATOM 9529 C CA . TRP B 1 255 ? -4.535 -2.801 29.887 1.00 15.03 255 TRP B CA 1
ATOM 9530 C C . TRP B 1 255 ? -4.004 -3.305 31.215 1.00 15.73 255 TRP B C 1
ATOM 9531 O O . TRP B 1 255 ? -4.756 -3.537 32.169 1.00 17.46 255 TRP B O 1
ATOM 9552 N N . LEU B 1 256 ? -2.692 -3.503 31.297 1.00 16.86 256 LEU B N 1
ATOM 9553 C CA . LEU B 1 256 ? -2.094 -4.056 32.486 1.00 17.01 256 LEU B CA 1
ATOM 9554 C C . LEU B 1 256 ? -2.002 -3.031 33.617 1.00 18.20 256 LEU B C 1
ATOM 9555 O O . LEU B 1 256 ? -2.265 -3.403 34.769 1.00 21.35 256 LEU B O 1
ATOM 9571 N N . PHE B 1 257 ? -1.632 -1.779 33.299 1.00 18.08 257 PHE B N 1
ATOM 9572 C CA . PHE B 1 257 ? -1.187 -0.799 34.310 1.00 19.86 257 PHE B CA 1
ATOM 9573 C C . PHE B 1 257 ? -1.925 0.522 34.298 1.00 21.83 257 PHE B C 1
ATOM 9574 O O . PHE B 1 257 ? -1.711 1.352 35.187 1.00 24.34 257 PHE B O 1
ATOM 9591 N N . GLY B 1 258 ? -2.836 0.705 33.344 1.00 21.00 258 GLY B N 1
ATOM 9592 C CA . GLY B 1 258 ? -3.631 1.920 33.301 1.00 21.18 258 GLY B CA 1
ATOM 9593 C C . GLY B 1 258 ? -3.175 2.929 32.283 1.00 19.61 258 GLY B C 1
ATOM 9594 O O . GLY B 1 258 ? -2.026 2.929 31.853 1.00 21.35 258 GLY B O 1
ATOM 9598 N N . THR B 1 259 ? -4.114 3.755 31.845 1.00 19.39 259 THR B N 1
ATOM 9599 C CA . THR B 1 259 ? -3.824 4.838 30.917 1.00 20.38 259 THR B CA 1
ATOM 9600 C C . THR B 1 259 ? -3.528 6.136 31.651 1.00 22.56 259 THR B C 1
ATOM 9601 O O . THR B 1 259 ? -3.803 6.258 32.853 1.00 24.66 259 THR B O 1
ATOM 9612 N N . ALA B 1 260 ? -2.976 7.095 30.907 1.00 23.62 260 ALA B N 1
ATOM 9613 C CA . ALA B 1 260 ? -2.510 8.372 31.442 1.00 26.33 260 ALA B CA 1
ATOM 9614 C C . ALA B 1 260 ? -3.644 9.391 31.467 1.00 27.01 260 ALA B C 1
ATOM 9615 O O . ALA B 1 260 ? -4.635 9.211 30.800 1.00 25.79 260 ALA B O 1
ATOM 9622 N N . PRO B 1 261 ? -3.527 10.452 32.272 1.00 28.96 261 PRO B N 1
ATOM 9623 C CA . PRO B 1 261 ? -4.624 11.429 32.340 1.00 29.41 261 PRO B CA 1
ATOM 9624 C C . PRO B 1 261 ? -4.932 11.987 30.950 1.00 28.25 261 PRO B C 1
ATOM 9625 O O . PRO B 1 261 ? -4.039 12.391 30.213 1.00 29.50 261 PRO B O 1
ATOM 9636 N N . GLY B 1 262 ? -6.205 11.949 30.581 1.00 28.81 262 GLY B N 1
ATOM 9637 C CA . GLY B 1 262 ? -6.629 12.512 29.319 1.00 28.90 262 GLY B CA 1
ATOM 9638 C C . GLY B 1 262 ? -6.482 11.545 28.156 1.00 24.62 262 GLY B C 1
ATOM 9639 O O . GLY B 1 262 ? -7.011 11.782 27.060 1.00 24.59 262 GLY B O 1
ATOM 9643 N N . GLU B 1 263 ? -5.789 10.422 28.371 1.00 23.16 263 GLU B N 1
ATOM 9644 C CA . GLU B 1 263 ? -5.562 9.477 27.297 1.00 20.58 263 GLU B CA 1
ATOM 9645 C C . GLU B 1 263 ? -6.810 8.651 26.960 1.00 18.34 263 GLU B C 1
ATOM 9646 O O . GLU B 1 263 ? -7.489 8.167 27.852 1.00 19.82 263 GLU B O 1
ATOM 9658 N N . VAL B 1 264 ? -7.098 8.555 25.670 1.00 16.70 264 VAL B N 1
ATOM 9659 C CA . VAL B 1 264 ? -8.236 7.831 25.159 1.00 16.43 264 VAL B CA 1
ATOM 9660 C C . VAL B 1 264 ? -7.718 6.853 24.116 1.00 15.05 264 VAL B C 1
ATOM 9661 O O . VAL B 1 264 ? -7.196 7.266 23.056 1.00 15.31 264 VAL B O 1
A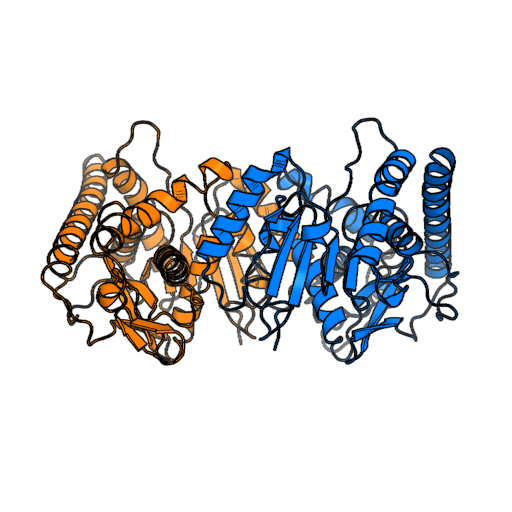TOM 9674 N N . LEU B 1 265 ? -7.820 5.551 24.434 1.00 14.91 265 LEU B N 1
ATOM 9675 C CA . LEU B 1 265 ? -7.358 4.509 23.523 1.00 13.47 265 LEU B CA 1
ATOM 9676 C C . LEU B 1 265 ? -8.530 3.703 22.977 1.00 13.26 265 LEU B C 1
ATOM 9677 O O . LEU B 1 265 ? -9.342 3.173 23.748 1.00 14.55 265 LEU B O 1
ATOM 9693 N N . SER B 1 266 ? -8.610 3.616 21.668 1.00 12.07 266 SER B N 1
ATOM 9694 C CA . SER B 1 266 ? -9.619 2.764 21.053 1.00 12.11 266 SER B CA 1
ATOM 9695 C C . SER B 1 266 ? -9.217 1.317 21.335 1.00 12.23 266 SER B C 1
ATOM 9696 O O . SER B 1 266 ? -8.066 0.941 21.137 1.00 12.89 266 SER B O 1
ATOM 9704 N N . MET B 1 267 ? -10.181 0.555 21.836 1.00 11.95 267 MET B N 1
ATOM 9705 C CA . MET B 1 267 ? -9.984 -0.833 22.138 1.00 11.81 267 MET B CA 1
ATOM 9706 C C . MET B 1 267 ? -11.264 -1.624 21.811 1.00 11.58 267 MET B C 1
ATOM 9707 O O . MET B 1 267 ? -12.360 -1.181 22.151 1.00 12.31 267 MET B O 1
ATOM 9721 N N . GLY B 1 268 ? -11.118 -2.801 21.189 1.00 12.38 268 GLY B N 1
ATOM 9722 C CA . GLY B 1 268 ? -12.245 -3.696 21.000 1.00 11.93 268 GLY B CA 1
ATOM 9723 C C . GLY B 1 268 ? -12.506 -4.414 22.288 1.00 12.02 268 GLY B C 1
ATOM 9724 O O . GLY B 1 268 ? -11.627 -5.100 22.801 1.00 13.07 268 GLY B O 1
ATOM 9728 N N . ILE B 1 269 ? -13.728 -4.296 22.799 1.00 12.52 269 ILE B N 1
ATOM 9729 C CA . ILE B 1 269 ? -14.090 -4.979 24.040 1.00 13.40 269 ILE B CA 1
ATOM 9730 C C . ILE B 1 269 ? -15.453 -5.602 23.875 1.00 13.44 269 ILE B C 1
ATOM 9731 O O . ILE B 1 269 ? -16.280 -5.117 23.108 1.00 13.35 269 ILE B O 1
ATOM 9747 N N . PRO B 1 270 ? -15.692 -6.698 24.604 1.00 14.04 270 PRO B N 1
ATOM 9748 C CA . PRO B 1 270 ? -17.081 -7.171 24.717 1.00 14.82 270 PRO B CA 1
ATOM 9749 C C . PRO B 1 270 ? -17.959 -5.998 25.105 1.00 14.72 270 PRO B C 1
ATOM 9750 O O . PRO B 1 270 ? -17.659 -5.286 26.050 1.00 16.04 270 PRO B O 1
ATOM 9761 N N . VAL B 1 271 ? -19.060 -5.804 24.402 1.00 14.37 271 VAL B N 1
ATOM 9762 C CA . VAL B 1 271 ? -19.854 -4.607 24.634 1.00 14.72 271 VAL B CA 1
ATOM 9763 C C . VAL B 1 271 ? -20.392 -4.603 26.046 1.00 16.68 271 VAL B C 1
ATOM 9764 O O . VAL B 1 271 ? -21.081 -5.535 26.425 1.00 17.82 271 VAL B O 1
ATOM 9777 N N . PRO B 1 272 ? -20.135 -3.534 26.833 1.00 17.06 272 PRO B N 1
ATOM 9778 C CA . PRO B 1 272 ? -20.715 -3.458 28.182 1.00 19.24 272 PRO B CA 1
ATOM 9779 C C . PRO B 1 272 ? -22.206 -3.158 28.130 1.00 19.83 272 PRO B C 1
ATOM 9780 O O . PRO B 1 272 ? -22.637 -2.293 27.423 1.00 21.76 272 PRO B O 1
ATOM 9791 N N . GLU B 1 273 ? -22.993 -3.862 28.919 1.00 20.84 273 GLU B N 1
ATOM 9792 C CA . GLU B 1 273 ? -24.427 -3.602 28.990 1.00 26.86 273 GLU B CA 1
ATOM 9793 C C . GLU B 1 273 ? -24.715 -2.144 29.300 1.00 32.68 273 GLU B C 1
ATOM 9794 O O . GLU B 1 273 ? -25.669 -1.550 28.753 1.00 40.03 273 GLU B O 1
ATOM 9806 N N . GLY B 1 274 ? -23.951 -1.534 30.178 1.00 28.27 274 GLY B N 1
ATOM 9807 C CA . GLY B 1 274 ? -24.341 -0.142 30.480 1.00 35.63 274 GLY B CA 1
ATOM 9808 C C . GLY B 1 274 ? -23.882 0.971 29.542 1.00 32.05 274 GLY B C 1
ATOM 9809 O O . GLY B 1 274 ? -24.006 2.135 29.890 1.00 31.07 274 GLY B O 1
ATOM 9813 N N . ASN B 1 275 ? -23.346 0.637 28.365 1.00 25.78 275 ASN B N 1
ATOM 9814 C CA . ASN B 1 275 ? -22.571 1.622 27.616 1.00 22.55 275 ASN B CA 1
ATOM 9815 C C . ASN B 1 275 ? -23.388 2.821 27.177 1.00 23.40 275 ASN B C 1
ATOM 9816 O O . ASN B 1 275 ? -24.580 2.709 26.911 1.00 25.32 275 ASN B O 1
ATOM 9827 N N . PRO B 1 276 ? -22.755 3.995 27.085 1.00 23.91 276 PRO B N 1
ATOM 9828 C CA . PRO B 1 276 ? -23.617 5.159 26.834 1.00 27.21 276 PRO B CA 1
ATOM 9829 C C . PRO B 1 276 ? -23.781 5.487 25.353 1.00 22.89 276 PRO B C 1
ATOM 9830 O O . PRO B 1 276 ? -24.325 6.559 25.043 1.00 26.55 276 PRO B O 1
ATOM 9841 N N . TYR B 1 277 ? -23.379 4.574 24.453 1.00 20.62 277 TYR B N 1
ATOM 9842 C CA . TYR B 1 277 ? -23.378 4.898 23.014 1.00 19.38 277 TYR B CA 1
ATOM 9843 C C . TYR B 1 277 ? -24.376 4.087 22.191 1.00 18.15 277 TYR B C 1
ATOM 9844 O O . TYR B 1 277 ? -24.354 4.103 20.961 1.00 18.71 277 TYR B O 1
ATOM 9862 N N . GLY B 1 278 ? -25.286 3.389 22.879 1.00 19.50 278 GLY B N 1
ATOM 9863 C CA . GLY B 1 278 ? -26.374 2.732 22.189 1.00 20.66 278 GLY B CA 1
ATOM 9864 C C . GLY B 1 278 ? -25.968 1.477 21.433 1.00 18.57 278 GLY B C 1
ATOM 9865 O O . GLY B 1 278 ? -26.610 1.125 20.425 1.00 22.52 278 GLY B O 1
ATOM 9869 N N . ILE B 1 279 ? -24.940 0.787 21.914 1.00 17.31 279 ILE B N 1
ATOM 9870 C CA . ILE B 1 279 ? -24.499 -0.438 21.254 1.00 16.26 279 ILE B CA 1
ATOM 9871 C C . ILE B 1 279 ? -25.036 -1.641 22.041 1.00 14.83 279 ILE B C 1
ATOM 9872 O O . ILE B 1 279 ? -24.974 -1.689 23.257 1.00 17.25 279 ILE B O 1
ATOM 9888 N N . LYS B 1 280 ? -25.567 -2.591 21.311 1.00 15.84 280 LYS B N 1
ATOM 9889 C CA . LYS B 1 280 ? -26.150 -3.790 21.906 1.00 15.36 280 LYS B CA 1
ATOM 9890 C C . LYS B 1 280 ? -25.083 -4.774 22.403 1.00 13.81 280 LYS B C 1
ATOM 9891 O O . LYS B 1 280 ? -24.105 -5.039 21.691 1.00 14.99 280 LYS B O 1
ATOM 9910 N N . PRO B 1 281 ? -25.249 -5.359 23.587 1.00 15.30 281 PRO B N 1
ATOM 9911 C CA . PRO B 1 281 ? -24.365 -6.437 24.045 1.00 16.16 281 PRO B CA 1
ATOM 9912 C C . PRO B 1 281 ? -24.382 -7.607 23.108 1.00 15.65 281 PRO B C 1
ATOM 9913 O O . PRO B 1 281 ? -25.369 -7.853 22.404 1.00 16.71 281 PRO B O 1
ATOM 9924 N N . GLY B 1 282 ? -23.248 -8.308 23.060 1.00 14.91 282 GLY B N 1
ATOM 9925 C CA . GLY B 1 282 ? -23.175 -9.586 22.364 1.00 14.59 282 GLY B CA 1
ATOM 9926 C C . GLY B 1 282 ? -22.084 -9.692 21.309 1.00 13.97 282 GLY B C 1
ATOM 9927 O O . GLY B 1 282 ? -21.933 -10.767 20.749 1.00 15.47 282 GLY B O 1
ATOM 9931 N N . VAL B 1 283 ? -21.368 -8.604 21.035 1.00 13.56 283 VAL B N 1
ATOM 9932 C CA . VAL B 1 283 ? -20.245 -8.614 20.122 1.00 13.23 283 VAL B CA 1
ATOM 9933 C C . VAL B 1 283 ? -19.060 -7.926 20.826 1.00 13.34 283 VAL B C 1
ATOM 9934 O O . VAL B 1 283 ? -19.207 -7.412 21.937 1.00 13.93 283 VAL B O 1
ATOM 9947 N N . VAL B 1 284 ? -17.919 -7.924 20.145 1.00 11.76 284 VAL B N 1
ATOM 9948 C CA . VAL B 1 284 ? -16.708 -7.213 20.557 1.00 12.13 284 VAL B CA 1
ATOM 9949 C C . VAL B 1 284 ? -16.623 -6.005 19.640 1.00 12.52 284 VAL B C 1
ATOM 9950 O O . VAL B 1 284 ? -16.632 -6.144 18.411 1.00 13.78 284 VAL B O 1
ATOM 9963 N N . PHE B 1 285 ? -16.545 -4.803 20.229 1.00 12.14 285 PHE B N 1
ATOM 9964 C CA . PHE B 1 285 ? -16.774 -3.551 19.507 1.00 11.62 285 PHE B CA 1
ATOM 9965 C C . PHE B 1 285 ? -15.716 -2.552 19.976 1.00 11.70 285 PHE B C 1
ATOM 9966 O O . PHE B 1 285 ? -15.479 -2.445 21.181 1.00 13.19 285 PHE B O 1
ATOM 9983 N N . SER B 1 286 ? -15.064 -1.853 19.034 1.00 12.19 286 SER B N 1
ATOM 9984 C CA . SER B 1 286 ? -14.085 -0.871 19.441 1.00 11.65 286 SER B CA 1
ATOM 9985 C C . SER B 1 286 ? -14.762 0.388 19.980 1.00 12.11 286 SER B C 1
ATOM 9986 O O . SER B 1 286 ? -15.673 0.951 19.348 1.00 12.86 286 SER B O 1
ATOM 9994 N N . PHE B 1 287 ? -14.377 0.752 21.195 1.00 12.20 287 PHE B N 1
ATOM 9995 C CA . PHE B 1 287 ? -14.867 1.952 21.895 1.00 12.68 287 PHE B CA 1
ATOM 9996 C C . PHE B 1 287 ? -13.693 2.834 22.289 1.00 13.26 287 PHE B C 1
ATOM 9997 O O . PHE B 1 287 ? -12.571 2.323 22.454 1.00 12.70 287 PHE B O 1
ATOM 10014 N N . PRO B 1 288 ? -13.967 4.123 22.523 1.00 13.50 288 PRO B N 1
ATOM 10015 C CA . PRO B 1 288 ? -12.960 4.944 23.220 1.00 14.06 288 PRO B CA 1
ATOM 10016 C C . PRO B 1 288 ? -12.872 4.509 24.677 1.00 14.11 288 PRO B C 1
ATOM 10017 O O . PRO B 1 288 ? -13.901 4.496 25.394 1.00 15.37 288 PRO B O 1
ATOM 10028 N N . CYS B 1 289 ? -11.679 4.113 25.111 1.00 14.47 289 CYS B N 1
ATOM 10029 C CA . CYS B 1 289 ? -11.488 3.556 26.434 1.00 15.15 289 CYS B CA 1
ATOM 10030 C C . CYS B 1 289 ? -10.400 4.247 27.231 1.00 15.93 289 CYS B C 1
ATOM 10031 O O . CYS B 1 289 ? -9.452 4.832 26.666 1.00 16.65 289 CYS B O 1
ATOM 10039 N N . ASN B 1 290 ? -10.527 4.143 28.540 1.00 17.26 290 ASN B N 1
ATOM 10040 C CA . ASN B 1 290 ? -9.390 4.324 29.408 1.00 17.89 290 ASN B CA 1
ATOM 10041 C C . ASN B 1 290 ? -9.251 3.096 30.311 1.00 19.27 290 ASN B C 1
ATOM 10042 O O . ASN B 1 290 ? -10.084 2.177 30.231 1.00 18.26 290 ASN B O 1
ATOM 10053 N N . VAL B 1 291 ? -8.150 3.001 31.049 1.00 17.73 291 VAL B N 1
ATOM 10054 C CA . VAL B 1 291 ? -7.930 1.813 31.882 1.00 18.28 291 VAL B CA 1
ATOM 10055 C C . VAL B 1 291 ? -7.491 2.324 33.247 1.00 19.80 291 VAL B C 1
ATOM 10056 O O . VAL B 1 291 ? -6.640 3.213 33.343 1.00 20.15 291 VAL B O 1
ATOM 10069 N N . ASP B 1 292 ? -8.101 1.824 34.303 1.00 21.47 292 ASP B N 1
ATOM 10070 C CA . ASP B 1 292 ? -7.741 2.299 35.630 1.00 23.21 292 ASP B CA 1
ATOM 10071 C C . ASP B 1 292 ? -6.509 1.593 36.157 1.00 24.75 292 ASP B C 1
ATOM 10072 O O . ASP B 1 292 ? -5.962 0.713 35.496 1.00 23.68 292 ASP B O 1
ATOM 10081 N N . LYS B 1 293 ? -6.013 2.016 37.306 1.00 27.77 293 LYS B N 1
ATOM 10082 C CA . LYS B 1 293 ? -4.768 1.491 37.852 1.00 29.64 293 LYS B CA 1
ATOM 10083 C C . LYS B 1 293 ? -4.899 0.028 38.247 1.00 29.65 293 LYS B C 1
ATOM 10084 O O . LYS B 1 293 ? -3.901 -0.658 38.446 1.00 31.76 293 LYS B O 1
ATOM 10103 N N . GLU B 1 294 ? -6.128 -0.471 38.319 1.00 28.17 294 GLU B N 1
ATOM 10104 C CA . GLU B 1 294 ? -6.329 -1.882 38.606 1.00 29.28 294 GLU B CA 1
ATOM 10105 C C . GLU B 1 294 ? -6.435 -2.727 37.327 1.00 28.07 294 GLU B C 1
ATOM 10106 O O . GLU B 1 294 ? -6.682 -3.935 37.385 1.00 28.49 294 GLU B O 1
ATOM 10118 N N . GLY B 1 295 ? -6.211 -2.113 36.176 1.00 24.48 295 GLY B N 1
ATOM 10119 C CA . GLY B 1 295 ? -6.213 -2.857 34.923 1.00 22.07 295 GLY B CA 1
ATOM 10120 C C . GLY B 1 295 ? -7.610 -3.115 34.381 1.00 21.43 295 GLY B C 1
ATOM 10121 O O . GLY B 1 295 ? -7.763 -4.002 33.547 1.00 22.47 295 GLY B O 1
ATOM 10125 N N . LYS B 1 296 ? -8.623 -2.346 34.818 1.00 20.74 296 LYS B N 1
ATOM 10126 C CA . LYS B 1 296 ? -9.962 -2.523 34.309 1.00 21.32 296 LYS B CA 1
ATOM 10127 C C . LYS B 1 296 ? -10.251 -1.491 33.224 1.00 20.17 296 LYS B C 1
ATOM 10128 O O . LYS B 1 296 ? -10.032 -0.305 33.417 1.00 20.03 296 LYS B O 1
ATOM 10147 N N . ILE B 1 297 ? -10.777 -1.962 32.100 1.00 19.68 297 ILE B N 1
ATOM 10148 C CA . ILE B 1 297 ? -11.090 -1.120 30.961 1.00 17.84 297 ILE B CA 1
ATOM 10149 C C . ILE B 1 297 ? -12.438 -0.450 31.182 1.00 19.70 297 ILE B C 1
ATOM 10150 O O . ILE B 1 297 ? -13.395 -1.111 31.581 1.00 22.53 297 ILE B O 1
ATOM 10166 N N . HIS B 1 298 ? -12.530 0.847 30.880 1.00 19.14 298 HIS B N 1
ATOM 10167 C CA . HIS B 1 298 ? -13.813 1.564 30.933 1.00 19.82 298 HIS B CA 1
ATOM 10168 C C . HIS B 1 298 ? -14.037 2.324 29.660 1.00 19.20 298 HIS B C 1
ATOM 10169 O O . HIS B 1 298 ? -13.129 2.925 29.146 1.00 20.27 298 HIS B O 1
ATOM 10184 N N . VAL B 1 299 ? -15.238 2.306 29.137 1.00 17.54 299 VAL B N 1
ATOM 10185 C CA . VAL B 1 299 ? -15.610 3.153 28.035 1.00 16.54 299 VAL B CA 1
ATOM 10186 C C . VAL B 1 299 ? -15.699 4.601 28.528 1.00 16.95 299 VAL B C 1
ATOM 10187 O O . VAL B 1 299 ? -16.304 4.889 29.542 1.00 21.69 299 VAL B O 1
ATOM 10200 N N . VAL B 1 300 ? -15.073 5.499 27.794 1.00 16.85 300 VAL B N 1
ATOM 10201 C CA . VAL B 1 300 ? -15.007 6.906 28.156 1.00 17.77 300 VAL B CA 1
ATOM 10202 C C . VAL B 1 300 ? -16.374 7.509 27.867 1.00 19.48 300 VAL B C 1
ATOM 10203 O O . VAL B 1 300 ? -16.914 7.352 26.756 1.00 19.21 300 VAL B O 1
ATOM 10216 N N . GLU B 1 301 ? -16.927 8.168 28.882 1.00 21.45 301 GLU B N 1
ATOM 10217 C CA . GLU B 1 301 ? -18.225 8.820 28.757 1.00 23.85 301 GLU B CA 1
ATOM 10218 C C . GLU B 1 301 ? -18.084 10.223 28.191 1.00 22.94 301 GLU B C 1
ATOM 10219 O O . GLU B 1 301 ? -17.024 10.800 28.297 1.00 25.16 301 GLU B O 1
ATOM 10231 N N . GLY B 1 302 ? -19.145 10.776 27.614 1.00 23.30 302 GLY B N 1
ATOM 10232 C CA . GLY B 1 302 ? -19.174 12.193 27.329 1.00 23.76 302 GLY B CA 1
ATOM 10233 C C . GLY B 1 302 ? -18.964 12.560 25.884 1.00 22.48 302 GLY B C 1
ATOM 10234 O O . GLY B 1 302 ? -19.110 13.703 25.507 1.00 25.35 302 GLY B O 1
ATOM 10238 N N . PHE B 1 303 ? -18.627 11.600 25.044 1.00 20.01 303 PHE B N 1
ATOM 10239 C CA . PHE B 1 303 ? -18.548 11.880 23.622 1.00 20.81 303 PHE B CA 1
ATOM 10240 C C . PHE B 1 303 ? -19.952 12.050 23.044 1.00 22.59 303 PHE B C 1
ATOM 10241 O O . PHE B 1 303 ? -20.950 11.565 23.591 1.00 23.07 303 PHE B O 1
ATOM 10258 N N . LYS B 1 304 ? -20.032 12.758 21.927 1.00 22.07 304 LYS B N 1
ATOM 10259 C CA . LYS B 1 304 ? -21.319 13.112 21.332 1.00 22.62 304 LYS B CA 1
ATOM 10260 C C . LYS B 1 304 ? -21.559 12.280 20.106 1.00 21.29 304 LYS B C 1
ATOM 10261 O O . LYS B 1 304 ? -20.633 11.992 19.335 1.00 22.29 304 LYS B O 1
ATOM 10280 N N . VAL B 1 305 ? -22.801 11.876 19.926 1.00 21.40 305 VAL B N 1
ATOM 10281 C CA . VAL B 1 305 ? -23.160 11.077 18.781 1.00 20.77 305 VAL B CA 1
ATOM 10282 C C . VAL B 1 305 ? -24.098 11.883 17.866 1.00 21.14 305 VAL B C 1
ATOM 10283 O O . VAL B 1 305 ? -25.297 11.959 18.091 1.00 23.78 305 VAL B O 1
ATOM 10296 N N . ASN B 1 306 ? -23.525 12.475 16.814 1.00 20.72 306 ASN B N 1
ATOM 10297 C CA . ASN B 1 306 ? -24.298 13.220 15.838 1.00 21.07 306 ASN B CA 1
ATOM 10298 C C . ASN B 1 306 ? -24.952 12.237 14.875 1.00 20.49 306 ASN B C 1
ATOM 10299 O O . ASN B 1 306 ? -24.787 11.027 14.994 1.00 19.77 306 ASN B O 1
ATOM 10310 N N . ASP B 1 307 ? -25.761 12.728 13.953 1.00 21.45 307 ASP B N 1
ATOM 10311 C CA . ASP B 1 307 ? -26.515 11.840 13.073 1.00 23.13 307 ASP B CA 1
ATOM 10312 C C . ASP B 1 307 ? -25.581 10.992 12.227 1.00 22.15 307 ASP B C 1
ATOM 10313 O O . ASP B 1 307 ? -25.821 9.819 12.026 1.00 21.23 307 ASP B O 1
ATOM 10322 N N . TRP B 1 308 ? -24.492 11.563 11.750 1.00 21.59 308 TRP B N 1
ATOM 10323 C CA . TRP B 1 308 ? -23.518 10.814 10.975 1.00 21.09 308 TRP B CA 1
ATOM 10324 C C . TRP B 1 308 ? -22.945 9.669 11.790 1.00 18.26 308 TRP B C 1
ATOM 10325 O O . TRP B 1 308 ? -22.931 8.516 11.351 1.00 18.21 308 TRP B O 1
ATOM 10346 N N . LEU B 1 309 ? -22.507 9.955 13.000 1.00 17.69 309 LEU B N 1
ATOM 10347 C CA . LEU B 1 309 ? -21.899 8.931 13.831 1.00 17.25 309 LEU B CA 1
ATOM 10348 C C . LEU B 1 309 ? -22.909 7.877 14.211 1.00 16.06 309 LEU B C 1
ATOM 10349 O O . LEU B 1 309 ? -22.592 6.673 14.244 1.00 16.46 309 LEU B O 1
ATOM 10365 N N . ARG B 1 310 ? -24.145 8.281 14.474 1.00 17.16 310 ARG B N 1
ATOM 10366 C CA . ARG B 1 310 ? -25.177 7.297 14.862 1.00 17.31 310 ARG B CA 1
ATOM 10367 C C . ARG B 1 310 ? -25.332 6.259 13.760 1.00 16.47 310 ARG B C 1
ATOM 10368 O O . ARG B 1 310 ? -25.373 5.061 14.006 1.00 17.05 310 ARG B O 1
ATOM 10389 N N A GLU B 1 311 ? -25.440 6.732 12.527 0.38 16.41 311 GLU B N 1
ATOM 10390 N N B GLU B 1 311 ? -25.450 6.728 12.527 0.62 16.36 311 GLU B N 1
ATOM 10391 C CA A GLU B 1 311 ? -25.622 5.857 11.391 0.38 16.97 311 GLU B CA 1
ATOM 10392 C CA B GLU B 1 311 ? -25.626 5.855 11.396 0.62 16.76 311 GLU B CA 1
ATOM 10393 C C A GLU B 1 311 ? -24.408 4.945 11.207 0.38 15.72 311 GLU B C 1
ATOM 10394 C C B GLU B 1 311 ? -24.406 4.942 11.233 0.62 15.66 311 GLU B C 1
ATOM 10395 O O A GLU B 1 311 ? -24.555 3.755 10.928 0.38 15.87 311 GLU B O 1
ATOM 10396 O O B GLU B 1 311 ? -24.549 3.740 11.007 0.62 15.84 311 GLU B O 1
ATOM 10419 N N . LYS B 1 312 ? -23.209 5.484 11.372 1.00 15.83 312 LYS B N 1
ATOM 10420 C CA . LYS B 1 312 ? -22.004 4.681 11.219 1.00 15.48 312 LYS B CA 1
ATOM 10421 C C . LYS B 1 312 ? -21.907 3.600 12.306 1.00 13.38 312 LYS B C 1
ATOM 10422 O O . LYS B 1 312 ? -21.533 2.481 12.025 1.00 14.15 312 LYS B O 1
ATOM 10441 N N . LEU B 1 313 ? -22.205 3.982 13.538 1.00 14.38 313 LEU B N 1
ATOM 10442 C CA . LEU B 1 313 ? -22.205 3.050 14.659 1.00 13.81 313 LEU B CA 1
ATOM 10443 C C . LEU B 1 313 ? -23.218 1.932 14.459 1.00 13.23 313 LEU B C 1
ATOM 10444 O O . LEU B 1 313 ? -22.945 0.774 14.702 1.00 14.48 313 LEU B O 1
ATOM 10460 N N . ASP B 1 314 ? -24.408 2.295 13.998 1.00 13.89 314 ASP B N 1
ATOM 10461 C CA . ASP B 1 314 ? -25.452 1.309 13.764 1.00 15.07 314 ASP B CA 1
ATOM 10462 C C . ASP B 1 314 ? -25.041 0.339 12.671 1.00 14.13 314 ASP B C 1
ATOM 10463 O O . ASP B 1 314 ? -25.286 -0.861 12.754 1.00 14.46 314 ASP B O 1
ATOM 10472 N N . PHE B 1 315 ? -24.413 0.849 11.621 1.00 13.94 315 PHE B N 1
ATOM 10473 C CA . PHE B 1 315 ? -24.035 -0.008 10.502 1.00 13.93 315 PHE B CA 1
ATOM 10474 C C . PHE B 1 315 ? -22.944 -0.996 10.941 1.00 13.72 315 PHE B C 1
ATOM 10475 O O . PHE B 1 315 ? -22.964 -2.176 10.590 1.00 14.19 315 PHE B O 1
ATOM 10492 N N . THR B 1 316 ? -21.937 -0.539 11.702 1.00 13.11 316 THR B N 1
ATOM 10493 C CA . THR B 1 316 ? -20.844 -1.415 12.123 1.00 13.41 316 THR B CA 1
ATOM 10494 C C . THR B 1 316 ? -21.340 -2.377 13.191 1.00 12.60 316 THR B C 1
ATOM 10495 O O . THR B 1 316 ? -20.921 -3.543 13.228 1.00 13.81 316 THR B O 1
ATOM 10506 N N . GLU B 1 317 ? -22.278 -1.972 14.036 1.00 13.39 317 GLU B N 1
ATOM 10507 C CA . GLU B 1 317 ? -22.921 -2.893 14.965 1.00 14.13 317 GLU B CA 1
ATOM 10508 C C . GLU B 1 317 ? -23.613 -4.026 14.231 1.00 13.56 317 GLU B C 1
ATOM 10509 O O . GLU B 1 317 ? -23.437 -5.213 14.531 1.00 13.28 317 GLU B O 1
ATOM 10521 N N . LYS B 1 318 ? -24.419 -3.662 13.235 1.00 13.31 318 LYS B N 1
ATOM 10522 C CA . LYS B 1 318 ? -25.125 -4.663 12.428 1.00 14.57 318 LYS B CA 1
ATOM 10523 C C . LYS B 1 318 ? -24.110 -5.623 11.775 1.00 13.55 318 LYS B C 1
ATOM 10524 O O . LYS B 1 318 ? -24.282 -6.844 11.761 1.00 13.92 318 LYS B O 1
ATOM 10543 N N . ASP B 1 319 ? -23.017 -5.071 11.244 1.00 13.38 319 ASP B N 1
ATOM 10544 C CA . ASP B 1 319 ? -21.958 -5.857 10.612 1.00 14.30 319 ASP B CA 1
ATOM 10545 C C . ASP B 1 319 ? -21.370 -6.862 11.598 1.00 12.75 319 ASP B C 1
ATOM 10546 O O . ASP B 1 319 ? -21.216 -8.051 11.266 1.00 13.52 319 ASP B O 1
ATOM 10555 N N . LEU B 1 320 ? -21.088 -6.439 12.825 1.00 12.72 320 LEU B N 1
ATOM 10556 C CA . LEU B 1 320 ? -20.523 -7.365 13.815 1.00 13.10 320 LEU B CA 1
ATOM 10557 C C . LEU B 1 320 ? -21.469 -8.475 14.175 1.00 12.32 320 LEU B C 1
ATOM 10558 O O . LEU B 1 320 ? -21.034 -9.617 14.308 1.00 13.32 320 LEU B O 1
ATOM 10574 N N . PHE B 1 321 ? -22.756 -8.176 14.328 1.00 13.31 321 PHE B N 1
ATOM 10575 C CA . PHE B 1 321 ? -23.686 -9.238 14.660 1.00 13.97 321 PHE B CA 1
ATOM 10576 C C . PHE B 1 321 ? -23.765 -10.235 13.498 1.00 13.96 321 PHE B C 1
ATOM 10577 O O . PHE B 1 321 ? -23.920 -11.446 13.694 1.00 14.50 321 PHE B O 1
ATOM 10594 N N . HIS B 1 322 ? -23.716 -9.733 12.282 1.00 13.70 322 HIS B N 1
ATOM 10595 C CA . HIS B 1 322 ? -23.710 -10.606 11.104 1.00 14.53 322 HIS B CA 1
ATOM 10596 C C . HIS B 1 322 ? -22.461 -11.499 11.055 1.00 13.65 322 HIS B C 1
ATOM 10597 O O . HIS B 1 322 ? -22.567 -12.692 10.779 1.00 14.39 322 HIS B O 1
ATOM 10612 N N . GLU B 1 323 ? -21.291 -10.948 11.316 1.00 12.83 323 GLU B N 1
ATOM 10613 C CA . GLU B 1 323 ? -20.097 -11.767 11.312 1.00 13.94 323 GLU B CA 1
ATOM 10614 C C . GLU B 1 323 ? -20.176 -12.881 12.363 1.00 12.25 323 GLU B C 1
ATOM 10615 O O . GLU B 1 323 ? -19.761 -14.021 12.148 1.00 13.62 323 GLU B O 1
ATOM 10627 N N . LYS B 1 324 ? -20.706 -12.521 13.528 1.00 12.88 324 LYS B N 1
ATOM 10628 C CA . LYS B 1 324 ? -20.897 -13.481 14.597 1.00 13.67 324 LYS B CA 1
ATOM 10629 C C . LYS B 1 324 ? -21.797 -14.620 14.125 1.00 14.32 324 LYS B C 1
ATOM 10630 O O . LYS B 1 324 ? -21.520 -15.778 14.386 1.00 15.05 324 LYS B O 1
ATOM 10649 N N . GLU B 1 325 ? -22.916 -14.265 13.504 1.00 14.16 325 GLU B N 1
ATOM 10650 C CA . GLU B 1 325 ? -23.805 -15.257 12.965 1.00 16.75 325 GLU B CA 1
ATOM 10651 C C . GLU B 1 325 ? -23.105 -16.189 11.962 1.00 15.12 325 GLU B C 1
ATOM 10652 O O . GLU B 1 325 ? -23.312 -17.398 11.957 1.00 16.12 325 GLU B O 1
ATOM 10664 N N . ILE B 1 326 ? -22.277 -15.622 11.095 1.00 14.47 326 ILE B N 1
ATOM 10665 C CA . ILE B 1 326 ? -21.572 -16.442 10.114 1.00 15.47 326 ILE B CA 1
ATOM 10666 C C . ILE B 1 326 ? -20.670 -17.449 10.827 1.00 15.51 326 ILE B C 1
ATOM 10667 O O . ILE B 1 326 ? -20.626 -18.621 10.490 1.00 16.37 326 ILE B O 1
ATOM 10683 N N . ALA B 1 327 ? -19.916 -16.978 11.821 1.00 14.40 327 ALA B N 1
ATOM 10684 C CA . ALA B 1 327 ? -18.960 -17.805 12.546 1.00 15.45 327 ALA B CA 1
ATOM 10685 C C . ALA B 1 327 ? -19.695 -18.905 13.286 1.00 15.77 327 ALA B C 1
ATOM 10686 O O . ALA B 1 327 ? -19.324 -20.074 13.177 1.00 16.29 327 ALA B O 1
ATOM 10693 N N . LEU B 1 328 ? -20.758 -18.538 14.017 1.00 16.27 328 LEU B N 1
ATOM 10694 C CA . LEU B 1 328 ? -21.508 -19.550 14.773 1.00 17.35 328 LEU B CA 1
ATOM 10695 C C . LEU B 1 328 ? -22.214 -20.552 13.864 1.00 16.46 328 LEU B C 1
ATOM 10696 O O . LEU B 1 328 ? -22.213 -21.736 14.134 1.00 17.63 328 LEU B O 1
ATOM 10712 N N . ASN B 1 329 ? -22.701 -20.086 12.738 1.00 17.96 329 ASN B N 1
ATOM 10713 C CA . ASN B 1 329 ? -23.337 -21.002 11.804 1.00 19.50 329 ASN B CA 1
ATOM 10714 C C . ASN B 1 329 ? -22.333 -21.993 11.215 1.00 17.70 329 ASN B C 1
ATOM 10715 O O . ASN B 1 329 ? -22.612 -23.175 11.076 1.00 18.42 329 ASN B O 1
ATOM 10726 N N . HIS B 1 330 ? -21.134 -21.511 10.865 1.00 18.20 330 HIS B N 1
ATOM 10727 C CA . HIS B 1 330 ? -20.118 -22.418 10.352 1.00 17.60 330 HIS B CA 1
ATOM 10728 C C . HIS B 1 330 ? -19.824 -23.526 11.369 1.00 17.63 330 HIS B C 1
ATOM 10729 O O . HIS B 1 330 ? -19.755 -24.717 11.035 1.00 18.06 330 HIS B O 1
ATOM 10744 N N . LEU B 1 331 ? -19.587 -23.134 12.619 1.00 17.17 331 LEU B N 1
ATOM 10745 C CA . LEU B 1 331 ? -19.305 -24.095 13.664 1.00 19.15 331 LEU B CA 1
ATOM 10746 C C . LEU B 1 331 ? -20.456 -25.072 13.779 1.00 17.43 331 LEU B C 1
ATOM 10747 O O . LEU B 1 331 ? -20.238 -26.282 13.949 1.00 17.86 331 LEU B O 1
ATOM 10763 N N . ALA B 1 332 ? -21.702 -24.603 13.735 1.00 17.71 332 ALA B N 1
ATOM 10764 C CA . ALA B 1 332 ? -22.868 -25.493 13.861 1.00 19.35 332 ALA B CA 1
ATOM 10765 C C . ALA B 1 332 ? -22.945 -26.449 12.712 1.00 17.96 332 ALA B C 1
ATOM 10766 O O . ALA B 1 332 ? -23.281 -27.617 12.877 1.00 19.28 332 ALA B O 1
ATOM 10773 N N . GLN B 1 333 ? -22.624 -25.997 11.501 1.00 19.19 333 GLN B N 1
ATOM 10774 C CA . GLN B 1 333 ? -22.698 -26.880 10.357 1.00 18.89 333 GLN B CA 1
ATOM 10775 C C . GLN B 1 333 ? -21.634 -27.971 10.445 1.00 18.93 333 GLN B C 1
ATOM 10776 O O . GLN B 1 333 ? -21.865 -29.109 10.086 1.00 20.49 333 GLN B O 1
ATOM 10790 N N . LEU B 1 334 ? -20.434 -27.637 10.905 1.00 18.75 334 LEU B N 1
ATOM 10791 C CA . LEU B 1 334 ? -19.400 -28.671 11.112 1.00 20.17 334 LEU B CA 1
ATOM 10792 C C . LEU B 1 334 ? -19.874 -29.696 12.151 1.00 21.95 334 LEU B C 1
ATOM 10793 O O . LEU B 1 334 ? -19.729 -30.891 11.980 1.00 23.78 334 LEU B O 1
ATOM 10809 N N . GLU B 1 335 ? -20.413 -29.227 13.264 1.00 21.93 335 GLU B N 1
ATOM 10810 C CA . GLU B 1 335 ? -20.930 -30.138 14.275 1.00 26.16 335 GLU B CA 1
ATOM 10811 C C . GLU B 1 335 ? -22.051 -31.062 13.708 1.00 24.31 335 GLU B C 1
ATOM 10812 O O . GLU B 1 335 ? -22.074 -32.271 13.969 1.00 26.41 335 GLU B O 1
ATOM 10824 N N . HIS B 1 336 ? -22.980 -30.496 12.947 1.00 23.43 336 HIS B N 1
ATOM 10825 C CA . HIS B 1 336 ? -24.057 -31.264 12.329 1.00 27.15 336 HIS B CA 1
ATOM 10826 C C . HIS B 1 336 ? -23.490 -32.344 11.438 1.00 27.08 336 HIS B C 1
ATOM 10827 O O . HIS B 1 336 ? -23.926 -33.481 11.478 1.00 28.19 336 HIS B O 1
ATOM 10842 N N . HIS B 1 337 ? -22.487 -32.002 10.638 1.00 28.21 337 HIS B N 1
ATOM 10843 C CA . HIS B 1 337 ? -21.913 -32.959 9.698 1.00 32.43 337 HIS B CA 1
ATOM 10844 C C . HIS B 1 337 ? -21.197 -34.093 10.408 1.00 35.27 337 HIS B C 1
ATOM 10845 O O . HIS B 1 337 ? -21.110 -35.209 9.864 1.00 38.36 337 HIS B O 1
ATOM 10860 N N . HIS B 1 338 ? -20.685 -33.859 11.618 1.00 35.01 338 HIS B N 1
ATOM 10861 C CA . HIS B 1 338 ? -20.140 -34.992 12.391 1.00 43.58 338 HIS B CA 1
ATOM 10862 C C . HIS B 1 338 ? -21.271 -35.869 12.859 1.00 50.26 338 HIS B C 1
ATOM 10863 O O . HIS B 1 338 ? -21.115 -37.089 12.833 1.00 55.33 338 HIS B O 1
#